Protein AF-A0A0G1LZS0-F1 (afdb_monomer_lite)

Foldseek 3Di:
DDPPPPQDDADADPVVVVVVLVVQLVVVVVVCVVVVHDDDSVVSSVVSVVVVVVDDNVSHHDPNPDDPPQNVVCVVLVHDDDPCSVVVVVLVVCLVPPANVVSLVVQVVVVFQQSNVVNLLVVLSCVVVPHCRPDDQPDPSSQASQKWKKWKDQDDADPPDDDDDPVRLVVLVVVVLVQLQPDDDPPDGHDQKKKWKWKQAQQAQAIIIMIIHGNVCVVVNVVSCCVSRVRMDIDTDSDDGHQGDRPDDKDKDKDDDPDQLLFDDDDPVNDPDDPVVVVRVVLNPADNHRKMKMKMKMWGAPPCQVLVLLVQLLVVLVQQDDSVVSSPDDHPVVVVVVVVVVVVVCVVVVPDDDDDDDDDPPVPPRRPRPVVSSVRSVVSSVDGDIDMMIMMMMD

Radius of gyration: 31.87 Å; chains: 1; bounding box: 94×48×103 Å

Structure (mmCIF, N/CA/C/O backbone):
data_AF-A0A0G1LZS0-F1
#
_entry.id   AF-A0A0G1LZS0-F1
#
loop_
_atom_site.group_PDB
_atom_site.id
_atom_site.type_symbol
_atom_site.label_atom_id
_atom_site.label_alt_id
_atom_site.label_comp_id
_atom_site.label_asym_id
_atom_site.label_entity_id
_atom_site.label_seq_id
_atom_site.pdbx_PDB_ins_code
_atom_site.Cartn_x
_atom_site.Cartn_y
_atom_site.Cartn_z
_atom_site.occupancy
_atom_site.B_iso_or_equiv
_atom_site.auth_seq_id
_atom_site.auth_comp_id
_atom_site.auth_asym_id
_atom_site.auth_atom_id
_atom_site.pdbx_PDB_model_num
ATOM 1 N N . MET A 1 1 ? 20.599 15.020 -61.994 1.00 35.88 1 MET A N 1
ATOM 2 C CA . MET A 1 1 ? 21.468 14.145 -61.184 1.00 35.88 1 MET A CA 1
ATOM 3 C C . MET A 1 1 ? 20.557 13.280 -60.344 1.00 35.88 1 MET A C 1
ATOM 5 O O . MET A 1 1 ? 19.903 13.795 -59.451 1.00 35.88 1 MET A O 1
ATOM 9 N N . GLU A 1 2 ? 20.419 12.018 -60.736 1.00 30.75 2 GLU A N 1
ATOM 10 C CA . GLU A 1 2 ? 19.596 11.026 -60.045 1.00 30.75 2 GLU A CA 1
ATOM 11 C C . GLU A 1 2 ? 20.202 10.719 -58.673 1.00 30.75 2 GLU A C 1
ATOM 13 O O . GLU A 1 2 ? 21.335 10.247 -58.567 1.00 30.75 2 GLU A O 1
ATOM 18 N N . THR A 1 3 ? 19.453 10.991 -57.610 1.00 32.00 3 THR A N 1
ATOM 19 C CA . THR A 1 3 ? 19.740 10.504 -56.263 1.00 32.00 3 THR A CA 1
ATOM 20 C C . THR A 1 3 ? 19.480 9.000 -56.230 1.00 32.00 3 THR A C 1
ATOM 22 O O . THR A 1 3 ? 18.351 8.548 -56.055 1.00 32.00 3 THR A O 1
ATOM 25 N N . ARG A 1 4 ? 20.539 8.199 -56.397 1.00 33.69 4 ARG A N 1
ATOM 26 C CA . ARG A 1 4 ? 20.536 6.784 -56.007 1.00 33.69 4 ARG A CA 1
ATOM 27 C C . ARG A 1 4 ? 20.365 6.700 -54.488 1.00 33.69 4 ARG A C 1
ATOM 29 O O . ARG A 1 4 ? 21.341 6.688 -53.748 1.00 33.69 4 ARG A O 1
ATOM 36 N N . GLN A 1 5 ? 19.122 6.627 -54.026 1.00 36.03 5 GLN A N 1
ATOM 37 C CA . GLN A 1 5 ? 18.799 5.983 -52.758 1.00 36.03 5 GLN A CA 1
ATOM 38 C C . GLN A 1 5 ? 19.019 4.481 -52.977 1.00 36.03 5 GLN A C 1
ATOM 40 O O . GLN A 1 5 ? 18.133 3.760 -53.425 1.00 36.03 5 GLN A O 1
ATOM 45 N N . THR A 1 6 ? 20.244 4.006 -52.756 1.00 36.09 6 THR A N 1
ATOM 46 C CA . THR A 1 6 ? 20.472 2.574 -52.551 1.00 36.09 6 THR A CA 1
ATOM 47 C C . THR A 1 6 ? 19.657 2.174 -51.331 1.00 36.09 6 THR A C 1
ATOM 49 O O . THR A 1 6 ? 19.906 2.693 -50.243 1.00 36.09 6 THR A O 1
ATOM 52 N N . ALA A 1 7 ? 18.658 1.311 -51.523 1.00 43.44 7 ALA A N 1
ATOM 53 C CA . ALA A 1 7 ? 17.920 0.687 -50.437 1.00 43.44 7 ALA A CA 1
ATOM 54 C C . ALA A 1 7 ? 18.940 -0.002 -49.525 1.00 43.44 7 ALA A C 1
ATOM 56 O O . ALA A 1 7 ? 19.579 -0.978 -49.911 1.00 43.44 7 ALA A O 1
ATOM 57 N N . ARG A 1 8 ? 19.183 0.604 -48.366 1.00 61.25 8 ARG A N 1
ATOM 58 C CA . ARG A 1 8 ? 20.146 0.120 -47.389 1.00 61.25 8 ARG A CA 1
ATOM 59 C C . ARG A 1 8 ? 19.579 -1.155 -46.776 1.00 61.25 8 ARG A C 1
ATOM 61 O O . ARG A 1 8 ? 18.427 -1.156 -46.344 1.00 61.25 8 ARG A O 1
ATOM 68 N N . GLU A 1 9 ? 20.358 -2.233 -46.772 1.00 71.31 9 GLU A N 1
ATOM 69 C CA . GLU A 1 9 ? 19.971 -3.434 -46.035 1.00 71.31 9 GLU A CA 1
ATOM 70 C C . GLU A 1 9 ? 19.916 -3.092 -44.546 1.00 71.31 9 GLU A C 1
ATOM 72 O O . GLU A 1 9 ? 20.839 -2.497 -43.986 1.00 71.31 9 GLU A O 1
ATOM 77 N N . LYS A 1 10 ? 18.772 -3.398 -43.944 1.00 85.12 10 LYS A N 1
ATOM 78 C CA . LYS A 1 10 ? 18.492 -3.170 -42.533 1.00 85.12 10 LYS A CA 1
ATOM 79 C C . LYS A 1 10 ? 19.256 -4.180 -41.673 1.00 85.12 10 LYS A C 1
ATOM 81 O O . LYS A 1 10 ? 19.317 -5.351 -42.048 1.00 85.12 10 LYS A O 1
ATOM 86 N N . PHE A 1 11 ? 19.779 -3.750 -40.527 1.00 83.00 11 PHE A N 1
ATOM 87 C CA . PHE A 1 11 ? 20.564 -4.600 -39.627 1.00 83.00 11 PHE A CA 1
ATOM 88 C C . PHE A 1 11 ? 19.708 -5.681 -38.981 1.00 83.00 11 PHE A C 1
ATOM 90 O O . PHE A 1 11 ? 18.635 -5.401 -38.443 1.00 83.00 11 PHE A O 1
ATOM 97 N N . LYS A 1 12 ? 20.190 -6.920 -39.037 1.00 82.69 12 LYS A N 1
ATOM 98 C CA . LYS A 1 12 ? 19.522 -8.097 -38.475 1.00 82.69 12 LYS A CA 1
ATOM 99 C C . LYS A 1 12 ? 20.141 -8.534 -37.153 1.00 82.69 12 LYS A C 1
ATOM 101 O O . LYS A 1 12 ? 19.488 -9.280 -36.425 1.00 82.69 12 LYS A O 1
ATOM 106 N N . THR A 1 13 ? 21.357 -8.077 -36.844 1.00 75.12 13 THR A N 1
ATOM 107 C CA . THR A 1 13 ? 22.036 -8.352 -35.572 1.00 75.12 13 THR A CA 1
ATOM 108 C C . THR A 1 13 ? 22.706 -7.098 -34.988 1.00 75.12 13 THR A C 1
ATOM 110 O O . THR A 1 13 ? 23.052 -6.183 -35.744 1.00 75.12 13 THR A O 1
ATOM 113 N N . PRO A 1 14 ? 22.946 -7.059 -33.661 1.00 67.06 14 PRO A N 1
ATOM 114 C CA . PRO A 1 14 ? 23.686 -5.970 -33.018 1.00 67.06 14 PRO A CA 1
ATOM 115 C C . PRO A 1 14 ? 25.111 -5.801 -33.565 1.00 67.06 14 PRO A C 1
ATOM 117 O O . PRO A 1 14 ? 25.639 -4.693 -33.623 1.00 67.06 14 PRO A O 1
ATOM 120 N N . GLU A 1 15 ? 25.759 -6.894 -33.975 1.00 69.25 15 GLU A N 1
ATOM 121 C CA . GLU A 1 15 ? 27.116 -6.872 -34.528 1.00 69.25 15 GLU A CA 1
ATOM 122 C C . GLU A 1 15 ? 27.174 -6.157 -35.883 1.00 69.25 15 GLU A C 1
ATOM 124 O O . GLU A 1 15 ? 28.085 -5.360 -36.103 1.00 69.25 15 GLU A O 1
ATOM 129 N N . GLU A 1 16 ? 26.187 -6.373 -36.760 1.00 74.75 16 GLU A N 1
ATOM 130 C CA . GLU A 1 16 ? 26.085 -5.676 -38.052 1.00 74.75 16 GLU A CA 1
ATOM 131 C C . GLU A 1 16 ? 25.918 -4.159 -37.867 1.00 74.75 16 GLU A C 1
ATOM 133 O O . GLU A 1 16 ? 26.536 -3.361 -38.579 1.00 74.75 16 GLU A O 1
ATOM 138 N N . GLU A 1 17 ? 25.120 -3.756 -36.875 1.00 72.94 17 GLU A N 1
ATOM 139 C CA . GLU A 1 17 ? 24.918 -2.355 -36.503 1.00 72.94 17 GLU A CA 1
ATOM 140 C C . GLU A 1 17 ? 26.205 -1.719 -35.945 1.00 72.94 17 GLU A C 1
ATOM 142 O O . GLU A 1 17 ? 26.60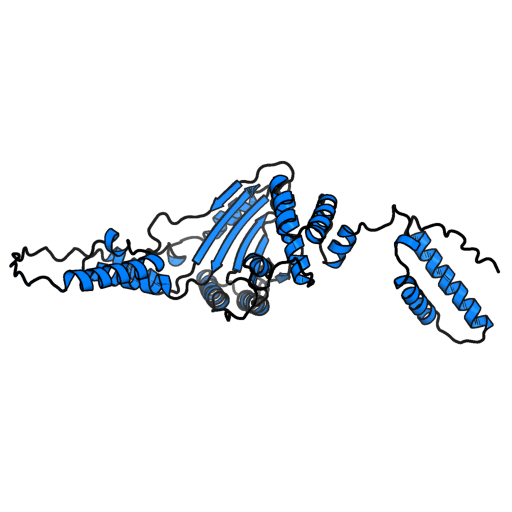4 -0.625 -36.362 1.00 72.94 17 GLU A O 1
ATOM 147 N N . LEU A 1 18 ? 26.904 -2.415 -35.042 1.00 66.50 18 LEU A N 1
ATOM 148 C CA . LEU A 1 18 ? 28.165 -1.945 -34.459 1.00 66.50 18 LEU A CA 1
ATOM 149 C C . LEU A 1 18 ? 29.284 -1.830 -35.498 1.00 66.50 18 LEU A C 1
ATOM 151 O O . LEU A 1 18 ? 30.051 -0.861 -35.475 1.00 66.50 18 LEU A O 1
ATOM 155 N N . ASP A 1 19 ? 29.393 -2.793 -36.409 1.00 74.75 19 ASP A N 1
ATOM 156 C CA . ASP A 1 19 ? 30.407 -2.779 -37.461 1.00 74.75 19 ASP A CA 1
ATOM 157 C C . ASP A 1 19 ? 30.146 -1.670 -38.482 1.00 74.75 19 ASP A C 1
ATOM 159 O O . ASP A 1 19 ? 31.093 -1.011 -38.924 1.00 74.75 19 ASP A O 1
ATOM 163 N N . PHE A 1 20 ? 28.877 -1.363 -38.769 1.00 82.38 20 PHE A N 1
ATOM 164 C CA . PHE A 1 20 ? 28.523 -0.176 -39.539 1.00 82.38 20 PHE A CA 1
ATOM 165 C C . PHE A 1 20 ? 28.978 1.118 -38.851 1.00 82.38 20 PHE A C 1
ATOM 167 O O . PHE A 1 20 ? 29.653 1.935 -39.478 1.00 82.38 20 PHE A O 1
ATOM 174 N N . LEU A 1 21 ? 28.657 1.308 -37.567 1.00 69.19 21 LEU A N 1
ATOM 175 C CA . LEU A 1 21 ? 29.034 2.525 -36.837 1.00 69.19 21 LEU A CA 1
ATOM 176 C C . LEU A 1 21 ? 30.559 2.698 -36.772 1.00 69.19 21 LEU A C 1
ATOM 178 O O . LEU A 1 21 ? 31.079 3.804 -36.936 1.00 69.19 21 LEU A O 1
ATOM 182 N N . ARG A 1 22 ? 31.303 1.598 -36.605 1.00 74.06 22 ARG A N 1
ATOM 183 C CA . ARG A 1 22 ? 32.775 1.595 -36.655 1.00 74.06 22 ARG A CA 1
ATOM 184 C C . ARG A 1 22 ? 33.308 1.964 -38.039 1.00 74.06 22 ARG A C 1
ATOM 186 O O . ARG A 1 22 ? 34.275 2.724 -38.128 1.00 74.06 22 ARG A O 1
ATOM 193 N N . ALA A 1 23 ? 32.701 1.438 -39.102 1.00 81.38 23 ALA A N 1
ATOM 194 C CA . ALA A 1 23 ? 33.079 1.747 -40.477 1.00 81.38 23 ALA A CA 1
ATOM 195 C C . ALA A 1 23 ? 32.811 3.219 -40.826 1.00 81.38 23 ALA A C 1
ATOM 197 O O . ALA A 1 23 ? 33.631 3.845 -41.498 1.00 81.38 23 ALA A O 1
ATOM 198 N N . GLU A 1 24 ? 31.714 3.782 -40.321 1.00 77.44 24 GLU A N 1
ATOM 199 C CA . GLU A 1 24 ? 31.322 5.175 -40.530 1.00 77.44 24 GLU A CA 1
ATOM 200 C C . GLU A 1 24 ? 32.280 6.148 -39.826 1.00 77.44 24 GLU A C 1
ATOM 202 O O . GLU A 1 24 ? 32.805 7.077 -40.445 1.00 77.44 24 GLU A O 1
ATOM 207 N N . VAL A 1 25 ? 32.644 5.853 -38.573 1.00 75.19 25 VAL A N 1
ATOM 208 C CA . VAL A 1 25 ? 33.697 6.588 -37.855 1.00 75.19 25 VAL A CA 1
ATOM 209 C C . VAL A 1 25 ? 35.035 6.501 -38.597 1.00 75.19 25 VAL A C 1
ATOM 211 O O . VAL A 1 25 ? 35.703 7.517 -38.778 1.00 75.19 25 VAL A O 1
ATOM 214 N N . GLY A 1 26 ? 35.413 5.318 -39.095 1.00 78.12 26 GLY A N 1
ATOM 215 C CA . GLY A 1 26 ? 36.643 5.132 -39.874 1.00 78.12 26 GLY A CA 1
ATOM 216 C C . GLY A 1 26 ? 36.626 5.803 -41.256 1.00 78.12 26 GLY A C 1
ATOM 217 O O . GLY A 1 26 ? 37.675 6.175 -41.786 1.00 78.12 26 GLY A O 1
ATOM 218 N N . ARG A 1 27 ? 35.452 5.978 -41.873 1.00 85.69 27 ARG A N 1
ATOM 219 C CA . ARG A 1 27 ? 35.285 6.771 -43.100 1.00 85.69 27 ARG A CA 1
ATOM 220 C C . ARG A 1 27 ? 35.512 8.249 -42.808 1.00 85.69 27 ARG A C 1
ATOM 222 O O . ARG A 1 27 ? 36.372 8.858 -43.437 1.00 85.69 27 ARG A O 1
ATOM 229 N N . ARG A 1 28 ? 34.822 8.785 -41.803 1.00 81.06 28 ARG A N 1
ATOM 230 C CA . ARG A 1 28 ? 34.916 10.195 -41.419 1.00 81.06 28 ARG A CA 1
ATOM 231 C C . ARG A 1 28 ? 36.308 10.575 -40.914 1.00 81.06 28 ARG A C 1
ATOM 233 O O . ARG A 1 28 ? 36.791 11.665 -41.198 1.00 81.06 28 ARG A O 1
ATOM 240 N N . GLU A 1 29 ? 36.998 9.657 -40.240 1.00 80.94 29 GLU A N 1
ATOM 241 C CA . GLU A 1 29 ? 38.400 9.835 -39.852 1.00 80.94 29 GLU A CA 1
ATOM 242 C C . GLU A 1 29 ? 39.326 10.000 -41.070 1.00 80.94 29 GLU A C 1
ATOM 244 O O . GLU A 1 29 ? 40.227 10.838 -41.047 1.00 80.94 29 GLU A O 1
ATOM 249 N N . ARG A 1 30 ? 39.106 9.237 -42.150 1.00 82.81 30 ARG A N 1
ATOM 250 C CA . ARG A 1 30 ? 39.876 9.377 -43.398 1.00 82.81 30 ARG A CA 1
ATOM 251 C C . ARG A 1 30 ? 39.559 10.688 -44.114 1.00 82.81 30 ARG A C 1
ATOM 253 O O . ARG A 1 30 ? 40.486 11.391 -44.496 1.00 82.81 30 ARG A O 1
ATOM 260 N N . GLU A 1 31 ? 38.284 11.056 -44.204 1.00 85.38 31 GLU A N 1
ATOM 261 C CA . GLU A 1 31 ? 37.846 12.315 -44.824 1.00 85.38 31 GLU A CA 1
ATOM 262 C C . GLU A 1 31 ? 38.397 13.551 -44.094 1.00 85.38 31 GLU A C 1
ATOM 264 O O . GLU A 1 31 ? 38.823 14.514 -44.729 1.00 85.38 31 GLU A O 1
ATOM 269 N N . LEU A 1 32 ? 38.432 13.542 -42.759 1.00 82.81 32 LEU A N 1
ATOM 270 C CA . LEU A 1 32 ? 38.990 14.652 -41.978 1.00 82.81 32 LEU A CA 1
ATOM 271 C C . LEU A 1 32 ? 40.517 14.744 -42.115 1.00 82.81 32 LEU A C 1
ATOM 273 O O . LEU A 1 32 ? 41.046 15.850 -42.225 1.00 82.81 32 LEU A O 1
ATOM 277 N N . LYS A 1 33 ? 41.216 13.600 -42.201 1.00 81.69 33 LYS A N 1
ATOM 278 C CA . LYS A 1 33 ? 42.663 13.553 -42.482 1.00 81.69 33 LYS A CA 1
ATOM 279 C C . LYS A 1 33 ? 43.002 14.077 -43.876 1.00 81.69 33 LYS A C 1
ATOM 281 O O . LYS A 1 33 ? 43.955 14.833 -44.014 1.00 81.69 33 LYS A O 1
ATOM 286 N N . GLU A 1 34 ? 42.220 13.721 -44.893 1.00 83.50 34 GLU A N 1
ATOM 287 C CA . GLU A 1 34 ? 42.404 14.217 -46.267 1.00 83.50 34 GLU A CA 1
ATOM 288 C C . GLU A 1 34 ? 42.167 15.732 -46.381 1.00 83.50 34 GLU A C 1
ATOM 290 O O . GLU A 1 34 ? 42.803 16.399 -47.195 1.00 83.50 34 GLU A O 1
ATOM 295 N N . ASN A 1 35 ? 41.312 16.292 -45.521 1.00 82.12 35 ASN A N 1
ATOM 296 C CA . ASN A 1 35 ? 41.005 17.723 -45.467 1.00 82.12 35 ASN A CA 1
ATOM 297 C C . ASN A 1 35 ? 41.860 18.518 -44.453 1.00 82.12 35 ASN A C 1
ATOM 299 O O . ASN A 1 35 ? 41.561 19.685 -44.200 1.00 82.12 35 ASN A O 1
ATOM 303 N N . ASN A 1 36 ? 42.918 17.922 -43.878 1.00 79.81 36 ASN A N 1
ATOM 304 C CA . ASN A 1 36 ? 43.795 18.530 -42.859 1.00 79.81 36 ASN A CA 1
ATOM 305 C C . ASN A 1 36 ? 43.060 19.073 -41.612 1.00 79.81 36 ASN A C 1
ATOM 307 O O . ASN A 1 36 ? 43.496 20.050 -41.001 1.00 79.81 36 ASN A O 1
ATOM 311 N N . VAL A 1 37 ? 41.946 18.453 -41.217 1.00 79.06 37 VAL A N 1
ATOM 312 C CA . VAL A 1 37 ? 41.214 18.815 -39.997 1.00 79.06 37 VAL A CA 1
ATOM 313 C C . VAL A 1 37 ? 41.649 17.889 -38.861 1.00 79.06 37 VAL A C 1
ATOM 315 O O . VAL A 1 37 ? 41.390 16.686 -38.901 1.00 79.06 37 VAL A O 1
ATOM 318 N N . GLU A 1 38 ? 42.295 18.439 -37.829 1.00 75.62 38 GLU A N 1
ATOM 319 C CA . GLU A 1 38 ? 42.619 17.681 -36.615 1.00 75.62 38 GLU A CA 1
ATOM 320 C C . GLU A 1 38 ? 41.359 17.449 -35.773 1.00 75.62 38 GLU A C 1
ATOM 322 O O . GLU A 1 38 ? 40.733 18.383 -35.273 1.00 75.62 38 GLU A O 1
ATOM 327 N N . SER A 1 39 ? 40.991 16.181 -35.597 1.00 75.62 39 SER A N 1
ATOM 328 C CA . SER A 1 39 ? 39.939 15.756 -34.677 1.00 75.62 39 SER A CA 1
ATOM 329 C C . SER A 1 39 ? 40.328 14.428 -34.037 1.00 75.62 39 SER A C 1
ATOM 331 O O . SER A 1 39 ? 40.929 13.564 -34.683 1.00 75.62 39 SER A O 1
ATOM 333 N N . SER A 1 40 ? 40.011 14.268 -32.754 1.00 82.69 40 SER A N 1
ATOM 334 C CA . SER A 1 40 ? 40.238 13.001 -32.054 1.00 82.69 40 SER A CA 1
ATOM 335 C C . SER A 1 40 ? 39.213 11.953 -32.485 1.00 82.69 40 SER A C 1
ATOM 337 O O . SER A 1 40 ? 38.055 12.262 -32.778 1.00 82.69 40 SER A O 1
ATOM 339 N N . ARG A 1 41 ? 39.619 10.682 -32.480 1.00 76.94 41 ARG A N 1
ATOM 340 C CA . ARG A 1 41 ? 38.718 9.572 -32.807 1.00 76.94 41 ARG A CA 1
ATOM 341 C C . ARG A 1 41 ? 37.519 9.516 -31.854 1.00 76.94 41 ARG A C 1
ATOM 343 O O . ARG A 1 41 ? 36.423 9.186 -32.304 1.00 76.94 41 ARG A O 1
ATOM 350 N N . GLU A 1 42 ? 37.688 9.884 -30.578 1.00 69.69 42 GLU A N 1
ATOM 351 C CA . GLU A 1 42 ? 36.566 9.977 -29.637 1.00 69.69 42 GLU A CA 1
ATOM 352 C C . GLU A 1 42 ? 35.545 11.053 -30.035 1.00 69.69 42 GLU A C 1
ATOM 354 O O . GLU A 1 42 ? 34.345 10.795 -29.971 1.00 69.69 42 GLU A O 1
ATOM 359 N N . GLN A 1 43 ? 35.987 12.234 -30.479 1.00 73.56 43 GLN A N 1
ATOM 360 C CA . GLN A 1 43 ? 35.080 13.302 -30.923 1.00 73.56 43 GLN A CA 1
ATOM 361 C C . GLN A 1 43 ? 34.298 12.897 -32.176 1.00 73.56 43 GLN A C 1
ATOM 363 O O . GLN A 1 43 ? 33.084 13.089 -32.232 1.00 73.56 43 GLN A O 1
ATOM 368 N N . ILE A 1 44 ? 34.967 12.267 -33.147 1.00 78.75 44 ILE A N 1
ATOM 369 C CA . ILE A 1 44 ? 34.323 11.752 -34.365 1.00 78.75 44 ILE A CA 1
ATOM 370 C C . ILE A 1 44 ? 33.272 10.694 -34.004 1.00 78.75 44 ILE A C 1
ATOM 372 O O . ILE A 1 44 ? 32.158 10.729 -34.527 1.00 78.75 44 ILE A O 1
ATOM 376 N N . ALA A 1 45 ? 33.594 9.788 -33.076 1.00 68.19 45 ALA A N 1
ATOM 377 C CA . ALA A 1 45 ? 32.651 8.788 -32.588 1.00 68.19 45 ALA A CA 1
ATOM 378 C C . ALA A 1 45 ? 31.445 9.423 -31.874 1.00 68.19 45 ALA A C 1
ATOM 380 O O . ALA A 1 45 ? 30.313 9.020 -32.123 1.00 68.19 45 ALA A O 1
ATOM 381 N N . GLN A 1 46 ? 31.654 10.442 -31.035 1.00 71.50 46 GLN A N 1
ATOM 382 C CA . GLN A 1 46 ? 30.563 11.161 -30.365 1.00 71.50 46 GLN A CA 1
ATOM 383 C C . GLN A 1 46 ? 29.639 11.882 -31.355 1.00 71.50 46 GLN A C 1
ATOM 385 O O . GLN A 1 46 ? 28.418 11.833 -31.201 1.00 71.50 46 GLN A O 1
ATOM 390 N N . GLU A 1 47 ? 30.198 12.533 -32.378 1.00 77.50 47 GLU A N 1
ATOM 391 C CA . GLU A 1 47 ? 29.411 13.164 -33.443 1.00 77.50 47 GLU A CA 1
ATOM 392 C C . GLU A 1 47 ? 28.596 12.142 -34.235 1.00 77.50 47 GLU A C 1
ATOM 394 O O . GLU A 1 47 ? 27.440 12.409 -34.570 1.00 77.50 47 GLU A O 1
ATOM 399 N N . GLU A 1 48 ? 29.184 10.980 -34.525 1.00 73.69 48 GLU A N 1
ATOM 400 C CA . GLU A 1 48 ? 28.507 9.929 -35.278 1.00 73.69 48 GLU A CA 1
ATOM 401 C C . GLU A 1 48 ? 27.391 9.277 -34.465 1.00 73.69 48 GLU A C 1
ATOM 403 O O . GLU A 1 48 ? 26.284 9.123 -34.968 1.00 73.69 48 GLU A O 1
ATOM 408 N N . VAL A 1 49 ? 27.617 9.014 -33.176 1.00 70.69 49 VAL A N 1
ATOM 409 C CA . VAL A 1 49 ? 26.565 8.550 -32.260 1.00 70.69 49 VAL A CA 1
ATOM 410 C C . VAL A 1 49 ? 25.437 9.581 -32.153 1.00 70.69 49 VAL A C 1
ATOM 412 O O . VAL A 1 49 ? 24.261 9.215 -32.149 1.00 70.69 49 VAL A O 1
ATOM 415 N N . LYS A 1 50 ? 25.763 10.881 -32.109 1.00 78.00 50 LYS A N 1
ATOM 416 C CA . LYS A 1 50 ? 24.757 11.951 -32.068 1.00 78.00 50 LYS A CA 1
ATOM 417 C C . LYS A 1 50 ? 23.916 11.997 -33.346 1.00 78.00 50 LYS A C 1
ATOM 419 O O . LYS A 1 50 ? 22.702 12.129 -33.243 1.00 78.00 50 LYS A O 1
ATOM 424 N N . ARG A 1 51 ? 24.537 11.853 -34.522 1.00 79.25 51 ARG A N 1
ATOM 425 C CA . ARG A 1 51 ? 23.823 11.723 -35.804 1.00 79.25 51 ARG A CA 1
ATOM 426 C C . ARG A 1 51 ? 22.957 10.471 -35.850 1.00 79.25 51 ARG A C 1
ATOM 428 O O . ARG A 1 51 ? 21.803 10.532 -36.261 1.00 79.25 51 ARG A O 1
ATOM 435 N N . TYR A 1 52 ? 23.507 9.343 -35.416 1.00 76.50 52 TYR A N 1
ATOM 436 C CA . TYR A 1 52 ? 22.818 8.061 -35.453 1.00 76.50 52 TYR A CA 1
ATOM 437 C C . TYR A 1 52 ? 21.553 8.067 -34.591 1.00 76.50 52 TYR A C 1
ATOM 439 O O . TYR A 1 52 ? 20.514 7.587 -35.027 1.00 76.50 52 TYR A O 1
ATOM 447 N N . ARG A 1 53 ? 21.599 8.728 -33.427 1.00 71.31 53 ARG A N 1
ATOM 448 C CA . ARG A 1 53 ? 20.440 8.937 -32.545 1.00 71.31 53 ARG A CA 1
ATOM 449 C C . ARG A 1 53 ? 19.251 9.632 -33.224 1.00 71.31 53 ARG A C 1
ATOM 451 O O . ARG A 1 53 ? 18.117 9.418 -32.811 1.00 71.31 53 ARG A O 1
ATOM 458 N N . GLU A 1 54 ? 19.493 10.491 -34.211 1.00 80.50 54 GLU A N 1
ATOM 459 C CA . GLU A 1 54 ? 18.436 11.207 -34.943 1.00 80.50 54 GLU A CA 1
ATOM 460 C C . GLU A 1 54 ? 17.823 10.357 -36.068 1.00 80.50 54 GLU A C 1
ATOM 462 O O . GLU A 1 54 ? 16.828 10.754 -36.675 1.00 80.50 54 GLU A O 1
ATOM 467 N N . THR A 1 55 ? 18.397 9.183 -36.351 1.00 80.50 55 THR A N 1
ATOM 468 C CA . THR A 1 55 ? 17.897 8.273 -37.381 1.00 80.50 55 THR A CA 1
ATOM 469 C C . THR A 1 55 ? 16.797 7.378 -36.793 1.00 80.50 55 THR A C 1
ATOM 471 O O . THR A 1 55 ? 17.046 6.714 -35.788 1.00 80.50 55 THR A O 1
ATOM 474 N N . PRO A 1 56 ? 15.591 7.320 -37.393 1.00 80.94 56 PRO A N 1
ATOM 475 C CA . PRO A 1 56 ? 14.527 6.432 -36.924 1.00 80.94 56 PRO A CA 1
ATOM 476 C C . PRO A 1 56 ? 14.964 4.966 -36.950 1.00 80.94 56 PRO A C 1
ATOM 478 O O . PRO A 1 56 ? 15.559 4.522 -37.937 1.00 80.94 56 PRO A O 1
ATOM 481 N N . ALA A 1 57 ? 14.635 4.205 -35.905 1.00 78.44 57 ALA A N 1
ATOM 482 C CA . ALA A 1 57 ? 14.997 2.791 -35.798 1.00 78.44 57 ALA A CA 1
ATOM 483 C C . ALA A 1 57 ? 14.478 1.982 -37.000 1.00 78.44 57 ALA A C 1
ATOM 485 O O . ALA A 1 57 ? 15.189 1.139 -37.539 1.00 78.44 57 ALA A O 1
ATOM 486 N N . GLU A 1 58 ? 13.296 2.325 -37.517 1.00 80.00 58 GLU A N 1
ATOM 487 C CA . GLU A 1 58 ? 12.657 1.669 -38.659 1.00 80.00 58 GLU A CA 1
ATOM 488 C C . GLU A 1 58 ? 13.396 1.881 -39.980 1.00 80.00 58 GLU A C 1
ATOM 490 O O . GLU A 1 58 ? 13.182 1.128 -40.934 1.00 80.00 58 GLU A O 1
ATOM 495 N N . ALA A 1 59 ? 14.241 2.909 -40.064 1.00 80.81 59 ALA A N 1
ATOM 496 C CA . ALA A 1 59 ? 15.057 3.176 -41.240 1.00 80.81 59 ALA A CA 1
ATOM 497 C C . ALA A 1 59 ? 16.337 2.327 -41.267 1.00 80.81 59 ALA A C 1
ATOM 499 O O . ALA A 1 59 ? 16.969 2.227 -42.320 1.00 80.81 59 ALA A O 1
ATOM 500 N N . VAL A 1 60 ? 16.722 1.726 -40.135 1.00 82.75 60 VAL A N 1
ATOM 501 C CA . VAL A 1 60 ? 18.047 1.120 -39.960 1.00 82.75 60 VAL A CA 1
ATOM 502 C C . VAL A 1 60 ? 17.982 -0.335 -39.508 1.00 82.75 60 VAL A C 1
ATOM 504 O O . VAL A 1 60 ? 18.754 -1.155 -39.999 1.00 82.75 60 VAL A O 1
ATOM 507 N N . LEU A 1 61 ? 17.050 -0.677 -38.625 1.00 82.25 61 LEU A N 1
ATOM 508 C CA . LEU A 1 61 ? 16.893 -2.017 -38.079 1.00 82.25 61 LEU A CA 1
ATOM 509 C C . LEU A 1 61 ? 15.913 -2.846 -38.916 1.00 82.25 61 LEU A C 1
ATOM 511 O O . LEU A 1 61 ? 14.993 -2.332 -39.564 1.00 82.25 61 LEU A O 1
ATOM 515 N N . HIS A 1 62 ? 16.155 -4.154 -38.963 1.00 84.56 62 HIS A N 1
ATOM 516 C CA . HIS A 1 62 ? 15.246 -5.118 -39.572 1.00 84.56 62 HIS A CA 1
ATOM 517 C C . HIS A 1 62 ? 14.058 -5.351 -38.634 1.00 84.56 62 HIS A C 1
ATOM 519 O O . HIS A 1 62 ? 14.224 -5.305 -37.420 1.00 84.56 62 HIS A O 1
ATOM 525 N N . GLU A 1 63 ? 12.869 -5.656 -39.168 1.00 76.38 63 GLU A N 1
ATOM 526 C CA . GLU A 1 63 ? 11.639 -5.804 -38.364 1.00 76.38 63 GLU A CA 1
ATOM 527 C C . GLU A 1 63 ? 11.782 -6.829 -37.225 1.00 76.38 63 GLU A C 1
ATOM 529 O O . GLU A 1 63 ? 11.232 -6.642 -36.147 1.00 76.38 63 GLU A O 1
ATOM 534 N N . SER A 1 64 ? 12.580 -7.882 -37.430 1.00 75.12 64 SER A N 1
ATOM 535 C CA . SER A 1 64 ? 12.878 -8.910 -36.418 1.00 75.12 64 SER A CA 1
ATOM 536 C C . SER A 1 64 ? 13.806 -8.451 -35.287 1.00 75.12 64 SER A C 1
ATOM 538 O O . SER A 1 64 ? 14.000 -9.196 -34.332 1.00 75.12 64 SER A O 1
ATOM 540 N N . HIS A 1 65 ? 14.435 -7.286 -35.429 1.00 72.25 65 HIS A N 1
ATOM 541 C CA . HIS A 1 65 ? 15.347 -6.687 -34.455 1.00 72.25 65 HIS A CA 1
ATOM 542 C C . HIS A 1 65 ? 14.807 -5.358 -33.904 1.00 72.25 65 HIS A C 1
ATOM 544 O O . HIS A 1 65 ? 15.484 -4.674 -33.143 1.00 72.25 65 HIS A O 1
ATOM 550 N N . HIS A 1 66 ? 13.581 -4.980 -34.284 1.00 75.31 66 HIS A N 1
ATOM 551 C CA . HIS A 1 66 ? 12.885 -3.871 -33.651 1.00 75.31 66 HIS A CA 1
ATOM 552 C C . HIS A 1 66 ? 12.486 -4.268 -32.235 1.00 75.31 66 HIS A C 1
ATOM 554 O O . HIS A 1 66 ? 11.889 -5.324 -32.024 1.00 75.31 66 HIS A O 1
ATOM 560 N N . LEU A 1 67 ? 12.752 -3.375 -31.288 1.00 66.94 67 LEU A N 1
ATOM 561 C CA . LEU A 1 67 ? 12.132 -3.445 -29.977 1.00 66.94 67 LEU A CA 1
ATOM 562 C C . LEU A 1 67 ? 10.645 -3.070 -30.138 1.00 66.94 67 LEU A C 1
ATOM 564 O O . LEU A 1 67 ? 10.364 -1.984 -30.658 1.00 66.94 67 LEU A O 1
ATOM 568 N N . PRO A 1 68 ? 9.688 -3.936 -29.757 1.00 71.31 68 PRO A N 1
ATOM 569 C CA . PRO A 1 68 ? 8.267 -3.598 -29.789 1.00 71.31 68 PRO A CA 1
ATOM 570 C C . PRO A 1 68 ? 7.984 -2.305 -29.011 1.00 71.31 68 PRO A C 1
ATOM 572 O O . PRO A 1 68 ? 8.577 -2.081 -27.959 1.00 71.31 68 PRO A O 1
ATOM 575 N N . GLU A 1 69 ? 7.058 -1.463 -29.488 1.00 67.31 69 GLU A N 1
ATOM 576 C CA . GLU A 1 69 ? 6.810 -0.127 -28.907 1.00 67.31 69 GLU A CA 1
ATOM 577 C C . GLU A 1 69 ? 6.491 -0.188 -27.402 1.00 67.31 69 GLU A C 1
ATOM 579 O O . GLU A 1 69 ? 7.043 0.601 -26.642 1.00 67.31 69 GLU A O 1
ATOM 584 N N . ALA A 1 70 ? 5.690 -1.155 -26.930 1.00 60.62 70 ALA A N 1
ATOM 585 C CA . ALA A 1 70 ? 5.428 -1.277 -25.489 1.00 60.62 70 ALA A CA 1
ATOM 586 C C . ALA A 1 70 ? 6.597 -1.844 -24.687 1.00 60.62 70 ALA A C 1
ATOM 588 O O . ALA A 1 70 ? 6.731 -1.483 -23.525 1.00 60.62 70 ALA A O 1
ATOM 589 N N . GLU A 1 71 ? 7.435 -2.703 -25.269 1.00 64.69 71 GLU A N 1
ATOM 590 C CA . GLU A 1 71 ? 8.645 -3.172 -24.584 1.00 64.69 71 GLU A CA 1
ATOM 591 C C . GLU A 1 71 ? 9.623 -1.999 -24.433 1.00 64.69 71 GLU A C 1
ATOM 593 O O . GLU A 1 71 ? 10.173 -1.772 -23.360 1.00 64.69 71 GLU A O 1
ATOM 598 N N . ALA A 1 72 ? 9.746 -1.162 -25.469 1.00 67.06 72 ALA A N 1
ATOM 599 C CA . ALA A 1 72 ? 10.505 0.082 -25.415 1.00 67.06 72 ALA A CA 1
ATOM 600 C C . ALA A 1 72 ? 9.932 1.073 -24.387 1.00 67.06 72 ALA A C 1
ATOM 602 O O . ALA A 1 72 ? 10.692 1.659 -23.614 1.00 67.06 72 ALA A O 1
ATOM 603 N N . GLU A 1 73 ? 8.608 1.252 -24.344 1.00 65.56 73 GLU A N 1
ATOM 604 C CA . GLU A 1 73 ? 7.940 2.111 -23.359 1.00 65.56 73 GLU A CA 1
ATOM 605 C C . GLU A 1 73 ? 8.075 1.562 -21.935 1.00 65.56 73 GLU A C 1
ATOM 607 O O . GLU A 1 73 ? 8.430 2.312 -21.029 1.00 65.56 73 GLU A O 1
ATOM 612 N N . GLY A 1 74 ? 7.868 0.262 -21.727 1.00 63.81 74 GLY A N 1
ATOM 613 C CA . GLY A 1 74 ? 8.045 -0.413 -20.443 1.00 63.81 74 GLY A CA 1
ATOM 614 C C . GLY A 1 74 ? 9.475 -0.271 -19.928 1.00 63.81 74 GLY A C 1
ATOM 615 O O . GLY A 1 74 ? 9.683 0.223 -18.818 1.00 63.81 74 GLY A O 1
ATOM 616 N N . LEU A 1 75 ? 10.470 -0.573 -20.764 1.00 62.78 75 LEU A N 1
ATOM 617 C CA . LEU A 1 75 ? 11.885 -0.394 -20.431 1.00 62.78 75 LEU A CA 1
ATOM 618 C C . LEU A 1 75 ? 12.234 1.078 -20.160 1.00 62.78 75 LEU A C 1
ATOM 620 O O . LEU A 1 75 ? 12.977 1.365 -19.220 1.00 62.78 75 LEU A O 1
ATOM 624 N N . ALA A 1 76 ? 11.660 2.028 -20.906 1.00 64.00 76 ALA A N 1
ATOM 625 C CA . ALA A 1 76 ? 11.831 3.459 -20.644 1.00 64.00 76 ALA A CA 1
ATOM 626 C C . ALA A 1 76 ? 11.212 3.896 -19.301 1.00 64.00 76 ALA A C 1
ATOM 628 O O . ALA A 1 76 ? 11.751 4.778 -18.627 1.00 64.00 76 ALA A O 1
ATOM 629 N N . LEU A 1 77 ? 10.115 3.261 -18.878 1.00 70.25 77 LEU A N 1
ATOM 630 C CA . LEU A 1 77 ? 9.508 3.450 -17.555 1.00 70.25 77 LEU A CA 1
ATOM 631 C C . LEU A 1 77 ? 10.283 2.713 -16.443 1.00 70.25 77 LEU A C 1
ATOM 633 O O . LEU A 1 77 ? 10.166 3.061 -15.261 1.00 70.25 77 LEU A O 1
ATOM 637 N N . GLY A 1 78 ? 11.155 1.772 -16.808 1.00 71.44 78 GLY A N 1
ATOM 638 C CA . GLY A 1 78 ? 11.909 0.913 -15.896 1.00 71.44 78 GLY A CA 1
ATOM 639 C C . GLY A 1 78 ? 11.103 -0.285 -15.392 1.00 71.44 78 GLY A C 1
ATOM 640 O O . GLY A 1 78 ? 11.337 -0.726 -14.268 1.00 71.44 78 GLY A O 1
ATOM 641 N N . LEU A 1 79 ? 10.139 -0.749 -16.189 1.00 74.12 79 LEU A N 1
ATOM 642 C CA . LEU A 1 79 ? 9.385 -1.979 -15.975 1.00 74.12 79 LEU A CA 1
ATOM 643 C C . LEU A 1 79 ? 10.139 -3.178 -16.565 1.00 74.12 79 LEU A C 1
ATOM 645 O O . LEU A 1 79 ? 10.799 -3.053 -17.598 1.00 74.12 79 LEU A O 1
ATOM 649 N N . SER A 1 80 ? 10.052 -4.324 -15.892 1.00 73.31 80 SER A N 1
ATOM 650 C CA . SER A 1 80 ? 10.566 -5.598 -16.409 1.00 73.31 80 SER A CA 1
ATOM 651 C C . SER A 1 80 ? 9.623 -6.168 -17.480 1.00 73.31 80 SER A C 1
ATOM 653 O O . SER A 1 80 ? 8.421 -5.928 -17.371 1.00 73.31 80 SER A O 1
ATOM 655 N N . PRO A 1 81 ? 10.129 -6.919 -18.479 1.00 70.19 81 PRO A N 1
ATOM 656 C CA . PRO A 1 81 ? 9.277 -7.614 -19.445 1.00 70.19 81 PRO A CA 1
ATOM 657 C C . PRO A 1 81 ? 8.391 -8.669 -18.772 1.00 70.19 81 PRO A C 1
ATOM 659 O O . PRO A 1 81 ? 8.884 -9.420 -17.927 1.00 70.19 81 PRO A O 1
ATOM 662 N N . GLU A 1 82 ? 7.129 -8.763 -19.187 1.00 71.25 82 GLU A N 1
ATOM 663 C CA . GLU A 1 82 ? 6.134 -9.710 -18.664 1.00 71.25 82 GLU A CA 1
ATOM 664 C C . GLU A 1 82 ? 5.557 -10.600 -19.789 1.00 71.25 82 GLU A C 1
ATOM 666 O O . GLU A 1 82 ? 5.498 -10.192 -20.957 1.00 71.25 82 GLU A O 1
ATOM 671 N N . PRO A 1 83 ? 5.050 -11.815 -19.485 1.00 67.44 83 PRO A N 1
ATOM 672 C CA . PRO A 1 83 ? 4.463 -12.713 -20.491 1.00 67.44 83 PRO A CA 1
ATOM 673 C C . PRO A 1 83 ? 3.334 -12.076 -21.322 1.00 67.44 83 PRO A C 1
ATOM 675 O O . PRO A 1 83 ? 3.119 -12.441 -22.483 1.00 67.44 83 PRO A O 1
ATOM 678 N N . HIS A 1 84 ? 2.624 -11.106 -20.740 1.00 71.00 84 HIS A N 1
ATOM 679 C CA . HIS A 1 84 ? 1.456 -10.453 -21.325 1.00 71.00 84 HIS A CA 1
ATOM 680 C C . HIS A 1 84 ? 1.745 -9.088 -21.979 1.00 71.00 84 HIS A C 1
ATOM 682 O O . HIS A 1 84 ? 0.804 -8.383 -22.357 1.00 71.00 84 HIS A O 1
ATOM 688 N N . ASP A 1 85 ? 3.011 -8.725 -22.218 1.00 69.69 85 ASP A N 1
ATOM 689 C CA . ASP A 1 85 ? 3.397 -7.432 -22.820 1.00 69.69 85 ASP A CA 1
ATOM 690 C C . ASP A 1 85 ? 2.700 -7.140 -24.163 1.00 69.69 85 ASP A C 1
ATOM 692 O O . ASP A 1 85 ? 2.403 -5.992 -24.512 1.00 69.69 85 ASP A O 1
ATOM 696 N N . ARG A 1 86 ? 2.344 -8.186 -24.922 1.00 71.56 86 ARG A N 1
ATOM 697 C CA . ARG A 1 86 ? 1.555 -8.033 -26.156 1.00 71.56 86 ARG A CA 1
ATOM 698 C C . ARG A 1 86 ? 0.132 -7.547 -25.912 1.00 71.56 86 ARG A C 1
ATOM 700 O O . ARG A 1 86 ? -0.363 -6.726 -26.676 1.00 71.56 86 ARG A O 1
ATOM 707 N N . GLN A 1 87 ? -0.525 -8.031 -24.864 1.00 75.94 87 GLN A N 1
ATOM 708 C CA . GLN A 1 87 ? -1.857 -7.552 -24.497 1.00 75.94 87 GLN A CA 1
ATOM 709 C C . GLN A 1 87 ? -1.771 -6.126 -23.944 1.00 75.94 87 GLN A C 1
ATOM 711 O O . GLN A 1 87 ? -2.629 -5.299 -24.248 1.00 75.94 87 GLN A O 1
ATOM 716 N N . MET A 1 88 ? -0.686 -5.798 -23.236 1.00 74.50 88 MET A N 1
ATOM 717 C CA . MET A 1 88 ? -0.401 -4.435 -22.784 1.00 74.50 88 MET A CA 1
ATOM 718 C C . MET A 1 88 ? -0.281 -3.435 -23.947 1.00 74.50 88 MET A C 1
ATOM 720 O O . MET A 1 88 ? -0.845 -2.343 -23.854 1.00 74.50 88 MET A O 1
ATOM 724 N N . MET A 1 89 ? 0.328 -3.815 -25.083 1.00 68.44 89 MET A N 1
ATOM 725 C CA . MET A 1 89 ? 0.348 -2.986 -26.308 1.00 68.44 89 MET A CA 1
ATOM 726 C C . MET A 1 89 ? -1.054 -2.578 -26.770 1.00 68.44 89 MET A C 1
ATOM 728 O O . MET A 1 89 ? -1.314 -1.404 -27.050 1.00 68.44 89 MET A O 1
ATOM 732 N N . GLU A 1 90 ? -1.976 -3.537 -26.846 1.00 77.94 90 GLU A N 1
ATOM 733 C CA . GLU A 1 90 ? -3.349 -3.276 -27.286 1.00 77.94 90 GLU A CA 1
ATOM 734 C C . GLU A 1 90 ? -4.076 -2.345 -26.307 1.00 77.94 90 GLU A C 1
ATOM 736 O O . GLU A 1 90 ? -4.816 -1.443 -26.715 1.00 77.94 90 GLU A O 1
ATOM 741 N N . LEU A 1 91 ? -3.821 -2.504 -25.006 1.00 78.62 91 LEU A N 1
ATOM 742 C CA . LEU A 1 91 ? -4.405 -1.661 -23.968 1.00 78.62 91 LEU A CA 1
ATOM 743 C C . LEU A 1 91 ? -3.906 -0.215 -24.045 1.00 78.62 91 LEU A C 1
ATOM 745 O O . LEU A 1 91 ? -4.720 0.702 -23.918 1.00 78.62 91 LEU A O 1
ATOM 749 N N . ILE A 1 92 ? -2.623 0.015 -24.336 1.00 72.38 92 ILE A N 1
ATOM 750 C CA . ILE A 1 92 ? -2.064 1.361 -24.565 1.00 72.38 92 ILE A CA 1
ATOM 751 C C . ILE A 1 92 ? -2.755 2.029 -25.756 1.00 72.38 92 ILE A C 1
ATOM 753 O O . ILE A 1 92 ? -3.183 3.185 -25.662 1.00 72.38 92 ILE A O 1
ATOM 757 N N . GLN A 1 93 ? -2.943 1.302 -26.860 1.00 75.19 93 GLN A N 1
ATOM 758 C CA . GLN A 1 93 ? -3.667 1.826 -28.019 1.00 75.19 93 GLN A CA 1
ATOM 759 C C . GLN A 1 93 ? -5.112 2.195 -27.660 1.00 75.19 93 GLN A C 1
ATOM 761 O O . GLN A 1 93 ? -5.608 3.247 -28.076 1.00 75.19 93 GLN A O 1
ATOM 766 N N . ILE A 1 94 ? -5.783 1.385 -26.835 1.00 78.31 94 ILE A N 1
ATOM 767 C CA . ILE A 1 94 ? -7.129 1.690 -26.337 1.00 78.31 94 ILE A CA 1
ATOM 768 C C . ILE A 1 94 ? -7.115 2.922 -25.422 1.00 78.31 94 ILE A C 1
ATOM 770 O O . ILE A 1 94 ? -8.014 3.755 -25.548 1.00 78.31 94 ILE A O 1
ATOM 774 N N . ILE A 1 95 ? -6.116 3.093 -24.548 1.00 75.12 95 ILE A N 1
ATOM 775 C CA . ILE A 1 95 ? -5.971 4.299 -23.714 1.00 75.12 95 ILE A CA 1
ATOM 776 C C . ILE A 1 95 ? -5.848 5.537 -24.605 1.00 75.12 95 ILE A C 1
ATOM 778 O O . ILE A 1 95 ? -6.617 6.483 -24.432 1.00 75.12 95 ILE A O 1
ATOM 782 N N . ARG A 1 96 ? -4.942 5.517 -25.591 1.00 70.31 96 ARG A N 1
ATOM 783 C CA . ARG A 1 96 ? -4.702 6.648 -26.504 1.00 70.31 96 ARG A CA 1
ATOM 784 C C . ARG A 1 96 ? -5.931 6.978 -27.355 1.00 70.31 96 ARG A C 1
ATOM 786 O O . ARG A 1 96 ? -6.273 8.146 -27.512 1.00 70.31 96 ARG A O 1
ATOM 793 N N . ALA A 1 97 ? -6.610 5.964 -27.893 1.00 75.12 97 ALA A N 1
ATOM 794 C CA . ALA A 1 97 ? -7.717 6.162 -28.830 1.00 75.12 97 ALA A CA 1
ATOM 795 C C . ALA A 1 97 ? -9.084 6.366 -28.153 1.00 75.12 97 ALA A C 1
ATOM 797 O O . ALA A 1 97 ? -9.953 7.042 -28.703 1.00 75.12 97 ALA A O 1
ATOM 798 N N . LYS A 1 98 ? -9.316 5.731 -26.998 1.00 78.06 98 LYS A N 1
ATOM 799 C CA . LYS A 1 98 ? -10.642 5.618 -26.358 1.00 78.06 98 LYS A CA 1
ATOM 800 C C . LYS A 1 98 ? -10.640 5.928 -24.857 1.00 78.06 98 LYS A C 1
ATOM 802 O O . LYS A 1 98 ? -11.712 5.906 -24.250 1.00 78.06 98 LYS A O 1
ATOM 807 N N . GLY A 1 99 ? -9.493 6.228 -24.257 1.00 72.12 99 GLY A N 1
ATOM 808 C CA . GLY A 1 99 ? -9.358 6.583 -22.846 1.00 72.12 99 GLY A CA 1
ATOM 809 C C . GLY A 1 99 ? -9.292 5.390 -21.886 1.00 72.12 99 GLY A C 1
ATOM 810 O O . GLY A 1 99 ? -9.767 4.284 -22.163 1.00 72.12 99 GLY A O 1
ATOM 811 N N . ILE A 1 100 ? -8.742 5.649 -20.697 1.00 78.69 100 ILE A N 1
ATOM 812 C CA . ILE A 1 100 ? -8.438 4.646 -19.663 1.00 78.69 100 ILE A CA 1
ATOM 813 C C . ILE A 1 100 ? -9.645 3.819 -19.212 1.00 78.69 100 ILE A C 1
ATOM 815 O O . ILE A 1 100 ? -9.529 2.620 -18.980 1.00 78.69 100 ILE A O 1
ATOM 819 N N . LYS A 1 101 ? -10.840 4.418 -19.139 1.00 76.94 101 LYS A N 1
ATOM 820 C CA . LYS A 1 101 ? -12.037 3.714 -18.656 1.00 76.94 101 LYS A CA 1
ATOM 821 C C . LYS A 1 101 ? -12.444 2.561 -19.576 1.00 76.94 101 LYS A C 1
ATOM 823 O O . LYS A 1 101 ? -12.918 1.529 -19.098 1.00 76.94 101 LYS A O 1
ATOM 828 N N . ASN A 1 102 ? -12.249 2.732 -20.883 1.00 78.81 102 ASN A N 1
ATOM 829 C CA . ASN A 1 102 ? -12.514 1.686 -21.863 1.00 78.81 102 ASN A CA 1
ATOM 830 C C . ASN A 1 102 ? -11.453 0.586 -21.789 1.00 78.81 102 ASN A C 1
ATOM 832 O O . ASN A 1 102 ? -11.827 -0.582 -21.801 1.00 78.81 102 ASN A O 1
ATOM 836 N N . ALA A 1 103 ? -10.176 0.944 -21.616 1.00 81.81 103 ALA A N 1
ATOM 837 C CA . ALA A 1 103 ? -9.105 -0.029 -21.394 1.00 81.81 103 ALA A CA 1
ATOM 838 C C . ALA A 1 103 ? -9.370 -0.885 -20.142 1.00 81.81 103 ALA A C 1
ATOM 840 O O . ALA A 1 103 ? -9.437 -2.104 -20.252 1.00 81.81 103 ALA A O 1
ATOM 841 N N . MET A 1 104 ? -9.699 -0.268 -18.999 1.00 80.75 104 MET A N 1
ATOM 842 C CA . MET A 1 104 ? -10.095 -0.994 -17.778 1.00 80.75 104 MET A CA 1
ATOM 843 C C . MET A 1 104 ? -11.301 -1.920 -17.996 1.00 80.75 104 MET A C 1
ATOM 845 O O . MET A 1 104 ? -11.384 -2.995 -17.415 1.00 80.75 104 MET A O 1
ATOM 849 N N . THR A 1 105 ? -12.265 -1.511 -18.829 1.00 85.50 105 THR A N 1
ATOM 850 C CA . THR A 1 105 ? -13.443 -2.341 -19.136 1.00 85.50 105 THR A CA 1
ATOM 851 C C . THR A 1 105 ? -13.075 -3.558 -19.986 1.00 85.50 105 THR A C 1
ATOM 853 O O . THR A 1 105 ? -13.717 -4.599 -19.861 1.00 85.50 105 THR A O 1
ATOM 856 N N . VAL A 1 106 ? -12.073 -3.436 -20.861 1.00 87.62 106 VAL A N 1
ATOM 857 C CA . VAL A 1 106 ? -11.539 -4.560 -21.640 1.00 87.62 106 VAL A CA 1
ATOM 858 C C . VAL A 1 106 ? -10.794 -5.524 -20.724 1.00 87.62 106 VAL A C 1
ATOM 860 O O . VAL A 1 106 ? -11.143 -6.699 -20.713 1.00 87.62 106 VAL A O 1
ATOM 863 N N . VAL A 1 107 ? -9.876 -5.012 -19.903 1.00 87.00 107 VAL A N 1
ATOM 864 C CA . VAL A 1 107 ? -9.100 -5.768 -18.901 1.00 87.00 107 VAL A CA 1
ATOM 865 C C . VAL A 1 107 ? -10.026 -6.587 -17.991 1.00 87.00 107 VAL A C 1
ATOM 867 O O . VAL A 1 107 ? -10.025 -7.814 -18.050 1.00 87.00 107 VAL A O 1
ATOM 870 N N . ALA A 1 108 ? -11.009 -5.939 -17.358 1.00 85.69 108 ALA A N 1
ATOM 871 C CA . ALA A 1 108 ? -11.992 -6.616 -16.506 1.00 85.69 108 ALA A CA 1
ATOM 872 C C . ALA A 1 108 ? -12.841 -7.693 -17.225 1.00 85.69 108 ALA A C 1
ATOM 874 O O . ALA A 1 108 ? -13.408 -8.583 -16.585 1.00 85.69 108 ALA A O 1
ATOM 875 N N . ARG A 1 109 ? -12.989 -7.621 -18.558 1.00 88.75 109 ARG A N 1
ATOM 876 C CA . ARG A 1 109 ? -13.695 -8.647 -19.349 1.00 88.75 109 ARG A CA 1
ATOM 877 C C . ARG A 1 109 ? -12.821 -9.849 -19.682 1.00 88.75 109 ARG A C 1
ATOM 879 O O . ARG A 1 109 ? -13.389 -10.912 -19.929 1.00 88.75 109 ARG A O 1
ATOM 886 N N . LEU A 1 110 ? -11.499 -9.694 -19.678 1.00 86.31 110 LEU A N 1
ATOM 887 C CA . LEU A 1 110 ? -10.557 -10.800 -19.845 1.00 86.31 110 LEU A CA 1
ATOM 888 C C . LEU A 1 110 ? -10.565 -11.725 -18.623 1.00 86.31 110 LEU A C 1
ATOM 890 O O . LEU A 1 110 ? -10.277 -12.907 -18.776 1.00 86.31 110 LEU A O 1
ATOM 894 N N . ARG A 1 111 ? -10.992 -11.216 -17.453 1.00 86.00 111 ARG A N 1
ATOM 895 C CA . ARG A 1 111 ? -11.098 -11.971 -16.191 1.00 86.00 111 ARG A CA 1
ATOM 896 C C . ARG A 1 111 ? -9.787 -12.676 -15.837 1.00 86.00 111 ARG A C 1
ATOM 898 O O . ARG A 1 111 ? -9.805 -13.822 -15.395 1.00 86.00 111 ARG A O 1
ATOM 905 N N . ASN A 1 112 ? -8.676 -11.984 -16.056 1.00 86.62 112 ASN A N 1
ATOM 906 C CA . ASN A 1 112 ? -7.345 -12.460 -15.732 1.00 86.62 112 ASN A CA 1
ATOM 907 C C . ASN A 1 112 ? -6.765 -11.532 -14.649 1.00 86.62 112 ASN A C 1
ATOM 909 O O . ASN A 1 112 ? -6.311 -10.444 -14.991 1.00 86.62 112 ASN A O 1
ATOM 913 N N . PRO A 1 113 ? -6.786 -11.938 -13.365 1.00 87.62 113 PRO A N 1
ATOM 914 C CA . PRO A 1 113 ? -6.253 -11.131 -12.269 1.00 87.62 113 PRO A CA 1
ATOM 915 C C . PRO A 1 113 ? -4.770 -10.770 -12.416 1.00 87.62 113 PRO A C 1
ATOM 917 O O . PRO A 1 113 ? -4.393 -9.676 -12.020 1.00 87.62 113 PRO A O 1
ATOM 920 N N . HIS A 1 114 ? -3.952 -11.641 -13.022 1.00 87.62 114 HIS A N 1
ATOM 921 C CA . HIS A 1 114 ? -2.540 -11.345 -13.285 1.00 87.62 114 HIS A CA 1
ATOM 922 C C . HIS A 1 114 ? -2.401 -10.158 -14.242 1.00 87.62 114 HIS A C 1
ATOM 924 O O . HIS A 1 114 ? -1.668 -9.215 -13.962 1.00 87.62 114 HIS A O 1
ATOM 930 N N . LEU A 1 115 ? -3.149 -10.176 -15.349 1.00 85.19 115 LEU A N 1
ATOM 931 C CA . LEU A 1 115 ? -3.150 -9.085 -16.326 1.00 85.19 115 LEU A CA 1
ATOM 932 C C . LEU A 1 115 ? -3.787 -7.802 -15.770 1.00 85.19 115 LEU A C 1
ATOM 934 O O . LEU A 1 115 ? -3.346 -6.706 -16.111 1.00 85.19 115 LEU A O 1
ATOM 938 N N . ASP A 1 116 ? -4.837 -7.929 -14.954 1.00 86.38 116 ASP A N 1
ATOM 939 C CA . ASP A 1 116 ? -5.464 -6.790 -14.278 1.00 86.38 116 ASP A CA 1
ATOM 940 C C . ASP A 1 116 ? -4.430 -6.059 -13.397 1.00 86.38 116 ASP A C 1
ATOM 942 O O . ASP A 1 116 ? -4.318 -4.834 -13.482 1.00 86.38 116 ASP A O 1
ATOM 946 N N . ASP A 1 117 ? -3.639 -6.807 -12.624 1.00 86.75 117 ASP A N 1
ATOM 947 C CA . ASP A 1 117 ? -2.592 -6.289 -11.734 1.00 86.75 117 ASP A CA 1
ATOM 948 C C . ASP A 1 117 ? -1.430 -5.632 -12.510 1.00 86.75 117 ASP A C 1
ATOM 950 O O . ASP A 1 117 ? -1.090 -4.467 -12.273 1.00 86.75 117 ASP A O 1
ATOM 954 N N . ASP A 1 118 ? -0.913 -6.301 -13.549 1.00 84.00 118 ASP A N 1
ATOM 955 C CA . ASP A 1 118 ? 0.133 -5.748 -14.427 1.00 84.00 118 ASP A CA 1
ATOM 956 C C . ASP A 1 118 ? -0.319 -4.447 -15.112 1.00 84.00 118 ASP A C 1
ATOM 958 O O . ASP A 1 118 ? 0.455 -3.494 -15.282 1.00 84.00 118 ASP A O 1
ATOM 962 N N . PHE A 1 119 ? -1.599 -4.377 -15.491 1.00 84.50 119 PHE A N 1
ATOM 963 C CA . PHE A 1 119 ? -2.178 -3.181 -16.083 1.00 84.50 119 PHE A CA 1
ATOM 964 C C . PHE A 1 119 ? -2.248 -2.019 -15.086 1.00 84.50 119 PHE A C 1
ATOM 966 O O . PHE A 1 119 ? -1.932 -0.881 -15.447 1.00 84.50 119 PHE A O 1
ATOM 973 N N . GLU A 1 120 ? -2.619 -2.274 -13.830 1.00 85.69 120 GLU A N 1
ATOM 974 C CA . GLU A 1 120 ? -2.626 -1.258 -12.773 1.00 85.69 120 GLU A CA 1
ATOM 975 C C . GLU A 1 120 ? -1.210 -0.737 -12.474 1.00 85.69 120 GLU A C 1
ATOM 977 O O . GLU A 1 120 ? -1.002 0.485 -12.453 1.00 85.69 120 GLU A O 1
ATOM 982 N N . LYS A 1 121 ? -0.218 -1.633 -12.373 1.00 84.25 121 LYS A N 1
ATOM 983 C CA . LYS A 1 121 ? 1.219 -1.305 -12.269 1.00 84.25 121 LYS A CA 1
ATOM 984 C C . LYS A 1 121 ? 1.666 -0.378 -13.399 1.00 84.25 121 LYS A C 1
ATOM 986 O O . LYS A 1 121 ? 2.282 0.667 -13.157 1.00 84.25 121 LYS A O 1
ATOM 991 N N . PHE A 1 122 ? 1.311 -0.706 -14.637 1.00 81.88 122 PHE A N 1
ATOM 992 C CA . PHE A 1 122 ? 1.648 0.112 -15.799 1.00 81.88 122 PHE A CA 1
ATOM 993 C C . PHE A 1 122 ? 1.008 1.509 -15.752 1.00 81.88 122 PHE A C 1
ATOM 995 O O . PHE A 1 122 ? 1.676 2.514 -16.014 1.00 81.88 122 PHE A O 1
ATOM 1002 N N . LEU A 1 123 ? -0.267 1.608 -15.360 1.00 81.19 123 LEU A N 1
ATOM 1003 C CA . LEU A 1 123 ? -0.963 2.891 -15.221 1.00 81.19 123 LEU A CA 1
ATOM 1004 C C . LEU A 1 123 ? -0.301 3.814 -14.192 1.00 81.19 123 LEU A C 1
ATOM 1006 O O . LEU A 1 123 ? -0.197 5.021 -14.431 1.00 81.19 123 LEU A O 1
ATOM 1010 N N . VAL A 1 124 ? 0.168 3.264 -13.068 1.00 83.88 124 VAL A N 1
ATOM 1011 C CA . VAL A 1 124 ? 0.925 4.025 -12.062 1.00 83.88 124 VAL A CA 1
ATOM 1012 C C . VAL A 1 124 ? 2.198 4.605 -12.680 1.00 83.88 124 VAL A C 1
ATOM 1014 O O . VAL A 1 124 ? 2.461 5.803 -12.530 1.00 83.88 124 VAL A O 1
ATOM 1017 N N . GLN A 1 125 ? 2.967 3.803 -13.423 1.00 82.75 125 GLN A N 1
ATOM 1018 C CA . GLN A 1 125 ? 4.206 4.282 -14.044 1.00 82.75 125 GLN A CA 1
ATOM 1019 C C . GLN A 1 125 ? 3.960 5.330 -15.134 1.00 82.75 125 GLN A C 1
ATOM 1021 O O . GLN A 1 125 ? 4.698 6.316 -15.196 1.00 82.75 125 GLN A O 1
ATOM 1026 N N . LEU A 1 126 ? 2.896 5.197 -15.934 1.00 77.12 126 LEU A N 1
ATOM 1027 C CA . LEU A 1 126 ? 2.507 6.230 -16.901 1.00 77.12 126 LEU A CA 1
ATOM 1028 C C . LEU A 1 126 ? 2.238 7.578 -16.223 1.00 77.12 126 LEU A C 1
ATOM 1030 O O . LEU A 1 126 ? 2.748 8.611 -16.665 1.00 77.12 126 LEU A O 1
ATOM 1034 N N . VAL A 1 127 ? 1.471 7.577 -15.128 1.00 78.62 127 VAL A N 1
ATOM 1035 C CA . VAL A 1 127 ? 1.182 8.802 -14.368 1.00 78.62 127 VAL A CA 1
ATOM 1036 C C . VAL A 1 127 ? 2.464 9.399 -13.789 1.00 78.62 127 VAL A C 1
ATOM 1038 O O . VAL A 1 127 ? 2.664 10.613 -13.879 1.00 78.62 127 VAL A O 1
ATOM 1041 N N . LYS A 1 128 ? 3.361 8.568 -13.244 1.00 78.50 128 LYS A N 1
ATOM 1042 C CA . LYS A 1 128 ? 4.652 9.018 -12.696 1.00 78.50 128 LYS A CA 1
ATOM 1043 C C . LYS A 1 128 ? 5.587 9.596 -13.756 1.00 78.50 128 LYS A C 1
ATOM 1045 O O . LYS A 1 128 ? 6.282 10.569 -13.476 1.00 78.50 128 LYS A O 1
ATOM 1050 N N . ALA A 1 129 ? 5.571 9.053 -14.970 1.00 74.62 129 ALA A N 1
ATOM 1051 C CA . ALA A 1 129 ? 6.318 9.588 -16.107 1.00 74.62 129 ALA A CA 1
ATOM 1052 C C . ALA A 1 129 ? 5.694 10.862 -16.711 1.00 74.62 129 ALA A C 1
ATOM 1054 O O . ALA A 1 129 ? 6.273 11.468 -17.610 1.00 74.62 129 ALA A O 1
ATOM 1055 N N . GLY A 1 130 ? 4.545 11.310 -16.193 1.00 72.06 130 GLY A N 1
ATOM 1056 C CA . GLY A 1 130 ? 3.906 12.562 -16.589 1.00 72.06 130 GLY A CA 1
ATOM 1057 C C . GLY A 1 130 ? 2.996 12.448 -17.811 1.00 72.06 130 GLY A C 1
ATOM 1058 O O . GLY A 1 130 ? 2.597 13.479 -18.354 1.00 72.06 130 GLY A O 1
ATOM 1059 N N . PHE A 1 131 ? 2.645 11.230 -18.236 1.00 70.44 131 PHE A N 1
ATOM 1060 C CA . PHE A 1 131 ? 1.680 11.034 -19.313 1.00 70.44 131 PHE A CA 1
ATOM 1061 C C . PHE A 1 131 ? 0.272 11.433 -18.862 1.00 70.44 131 PHE A C 1
ATOM 1063 O O . PHE A 1 131 ? -0.182 11.092 -17.766 1.00 70.44 131 PHE A O 1
ATOM 1070 N N . ASP A 1 132 ? -0.445 12.141 -19.734 1.00 71.44 132 ASP A N 1
ATOM 1071 C CA . ASP A 1 132 ? -1.860 12.421 -19.519 1.00 71.44 132 ASP A CA 1
ATOM 1072 C C . ASP A 1 132 ? -2.691 11.181 -19.868 1.00 71.44 132 ASP A C 1
ATOM 1074 O O . ASP A 1 132 ? -2.845 10.811 -21.030 1.00 71.44 132 ASP A O 1
ATOM 1078 N N . ILE A 1 133 ? -3.240 10.543 -18.837 1.00 70.06 133 ILE A N 1
ATOM 1079 C CA . ILE A 1 133 ? -4.124 9.378 -18.962 1.00 70.06 133 ILE A CA 1
ATOM 1080 C C . ILE A 1 133 ? -5.609 9.764 -19.114 1.00 70.06 133 ILE A C 1
ATOM 1082 O O . ILE A 1 133 ? -6.495 8.911 -19.012 1.00 70.06 133 ILE A O 1
ATOM 1086 N N . GLY A 1 134 ? -5.911 11.051 -19.320 1.00 69.81 134 GLY A N 1
ATOM 1087 C CA . GLY A 1 134 ? -7.272 11.561 -19.503 1.00 69.81 134 GLY A CA 1
ATOM 1088 C C . GLY A 1 134 ? -8.085 11.641 -18.207 1.00 69.81 134 GLY A C 1
ATOM 1089 O O . GLY A 1 134 ? -9.317 11.687 -18.245 1.00 69.81 134 GLY A O 1
ATOM 1090 N N . LEU A 1 135 ? -7.420 11.646 -17.046 1.00 72.31 135 LEU A N 1
ATOM 1091 C CA . LEU A 1 135 ? -8.052 11.820 -15.737 1.00 72.31 135 LEU A CA 1
ATOM 1092 C C . LEU A 1 135 ? -7.671 13.173 -15.132 1.00 72.31 135 LEU A C 1
ATOM 1094 O O . LEU A 1 135 ? -6.500 13.500 -14.971 1.00 72.31 135 LEU A O 1
ATOM 1098 N N . GLY A 1 136 ? -8.669 13.958 -14.725 1.00 68.75 136 GLY A N 1
ATOM 1099 C CA . GLY A 1 136 ? -8.415 15.222 -14.034 1.00 68.75 136 GLY A CA 1
ATOM 1100 C C . GLY A 1 136 ? -7.756 15.012 -12.665 1.00 68.75 136 GLY A C 1
ATOM 1101 O O . GLY A 1 136 ? -8.095 14.075 -11.952 1.00 68.75 136 GLY A O 1
ATOM 1102 N N . ARG A 1 137 ? -6.897 15.942 -12.225 1.00 71.69 137 ARG A N 1
ATOM 1103 C CA . ARG A 1 137 ? -6.160 15.847 -10.939 1.00 71.69 137 ARG A CA 1
ATOM 1104 C C . ARG A 1 137 ? -7.038 15.674 -9.690 1.00 71.69 137 ARG A C 1
ATOM 1106 O O . ARG A 1 137 ? -6.578 15.168 -8.674 1.00 71.69 137 ARG A O 1
ATOM 1113 N N . LYS A 1 138 ? -8.299 16.119 -9.748 1.00 72.94 138 LYS A N 1
ATOM 1114 C CA . LYS A 1 138 ? -9.287 15.956 -8.664 1.00 72.94 138 LYS A CA 1
ATOM 1115 C C . LYS A 1 138 ? -10.002 14.599 -8.692 1.00 72.94 138 LYS A C 1
ATOM 1117 O O . LYS A 1 138 ? -10.741 14.289 -7.762 1.00 72.94 138 LYS A O 1
ATOM 1122 N N . ASN A 1 139 ? -9.829 13.816 -9.756 1.00 80.38 139 ASN A N 1
ATOM 1123 C CA . ASN A 1 139 ? -10.428 12.498 -9.898 1.00 80.38 139 ASN A CA 1
ATOM 1124 C C . ASN A 1 139 ? -9.837 11.546 -8.844 1.00 80.38 139 ASN A C 1
ATOM 1126 O O . ASN A 1 139 ? -8.625 11.513 -8.637 1.00 80.38 139 ASN A O 1
ATOM 1130 N N . SER A 1 140 ? -10.694 10.772 -8.177 1.00 77.38 140 SER A N 1
ATOM 1131 C CA . SER A 1 140 ? -10.276 9.834 -7.132 1.00 77.38 140 SER A CA 1
ATOM 1132 C C . SER A 1 140 ? -9.339 8.745 -7.652 1.00 77.38 140 SER A C 1
ATOM 1134 O O . SER A 1 140 ? -8.413 8.374 -6.941 1.00 77.38 140 SER A O 1
ATOM 1136 N N . LEU A 1 141 ? -9.548 8.271 -8.884 1.00 75.56 141 LEU A N 1
ATOM 1137 C CA . LEU A 1 141 ? -8.700 7.266 -9.522 1.00 75.56 141 LEU A CA 1
ATOM 1138 C C . LEU A 1 141 ? -7.314 7.840 -9.822 1.00 75.56 141 LEU A C 1
ATOM 1140 O O . LEU A 1 141 ? -6.320 7.224 -9.471 1.00 75.56 141 LEU A O 1
ATOM 1144 N N . PHE A 1 142 ? -7.243 9.063 -10.362 1.00 80.19 142 PHE A N 1
ATOM 1145 C CA . PHE A 1 142 ? -5.958 9.739 -10.566 1.00 80.19 142 PHE A CA 1
ATOM 1146 C C . PHE A 1 142 ? -5.191 9.882 -9.251 1.00 80.19 142 PHE A C 1
ATOM 1148 O O . PHE A 1 142 ? -4.009 9.575 -9.195 1.00 80.19 142 PHE A O 1
ATOM 1155 N N . ARG A 1 143 ? -5.871 10.296 -8.173 1.00 82.31 143 ARG A N 1
ATOM 1156 C CA . ARG A 1 143 ? -5.250 10.396 -6.846 1.00 82.31 143 ARG A CA 1
ATOM 1157 C C . ARG A 1 143 ? -4.768 9.045 -6.324 1.00 82.31 143 ARG A C 1
ATOM 1159 O O . ARG A 1 143 ? -3.718 9.020 -5.703 1.00 82.31 143 ARG A O 1
ATOM 1166 N N . ALA A 1 144 ? -5.501 7.957 -6.557 1.00 82.06 144 ALA A N 1
ATOM 1167 C CA . ALA A 1 144 ? -5.101 6.616 -6.123 1.00 82.06 144 ALA A CA 1
ATOM 1168 C C . ALA A 1 144 ? -3.812 6.127 -6.809 1.00 82.06 144 ALA A C 1
ATOM 1170 O O . ALA A 1 144 ? -3.043 5.409 -6.185 1.00 82.06 144 ALA A O 1
ATOM 1171 N N . LEU A 1 145 ? -3.538 6.578 -8.039 1.00 83.31 145 LEU A N 1
ATOM 1172 C CA . LEU A 1 145 ? -2.318 6.240 -8.785 1.00 83.31 145 LEU A CA 1
ATOM 1173 C C . LEU A 1 145 ? -1.062 6.991 -8.297 1.00 83.31 145 LEU A C 1
ATOM 1175 O O . LEU A 1 145 ? 0.042 6.687 -8.735 1.00 83.31 145 LEU A O 1
ATOM 1179 N N . GLN A 1 146 ? -1.199 7.972 -7.398 1.00 86.44 146 GLN A N 1
ATOM 1180 C CA . GLN A 1 146 ? -0.074 8.759 -6.862 1.00 86.44 146 GLN A CA 1
ATOM 1181 C C . GLN A 1 146 ? 0.487 8.135 -5.581 1.00 86.44 146 GLN A C 1
ATOM 1183 O O . GLN A 1 146 ? 0.521 8.757 -4.509 1.00 86.44 146 GLN A O 1
ATOM 1188 N N . MET A 1 147 ? 0.855 6.86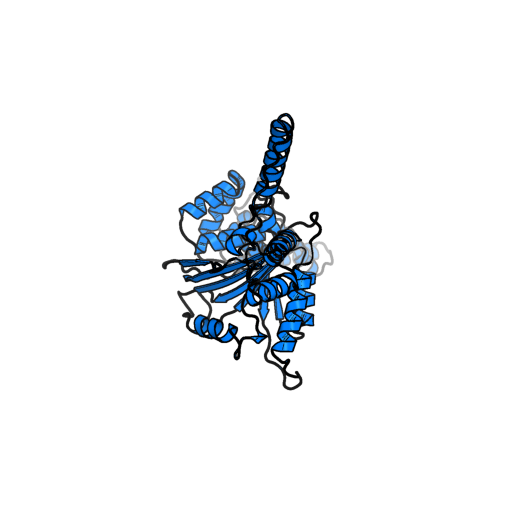4 -5.689 1.00 88.69 147 MET A N 1
ATOM 1189 C CA . MET A 1 147 ? 1.447 6.082 -4.616 1.00 88.69 147 MET A CA 1
ATOM 1190 C C . MET A 1 147 ? 2.762 5.466 -5.077 1.00 88.69 147 MET A C 1
ATOM 1192 O O . MET A 1 147 ? 2.985 5.182 -6.255 1.00 88.69 147 MET A O 1
ATOM 1196 N N . THR A 1 148 ? 3.644 5.237 -4.120 1.00 91.69 148 THR A N 1
ATOM 1197 C CA . THR A 1 148 ? 4.913 4.559 -4.317 1.00 91.69 148 THR A CA 1
ATOM 1198 C C . THR A 1 148 ? 4.977 3.342 -3.421 1.00 91.69 148 THR A C 1
ATOM 1200 O O . THR A 1 148 ? 4.760 3.448 -2.214 1.00 91.69 148 THR A O 1
ATOM 1203 N N . LEU A 1 149 ? 5.265 2.204 -4.043 1.00 93.81 149 LEU A N 1
ATOM 1204 C CA . LEU A 1 149 ? 5.509 0.949 -3.368 1.00 93.81 149 LEU A CA 1
ATOM 1205 C C . LEU A 1 149 ? 6.963 0.893 -2.909 1.00 93.81 149 LEU A C 1
ATOM 1207 O O . LEU A 1 149 ? 7.891 1.149 -3.682 1.00 93.81 149 LEU A O 1
ATOM 1211 N N . TYR A 1 150 ? 7.144 0.550 -1.645 1.00 95.56 150 TYR A N 1
ATOM 1212 C CA . TYR A 1 150 ? 8.438 0.291 -1.048 1.00 95.56 150 TYR A CA 1
ATOM 1213 C C . TYR A 1 150 ? 8.524 -1.154 -0.606 1.00 95.56 150 TYR A C 1
ATOM 1215 O O . TYR A 1 150 ? 7.630 -1.634 0.082 1.00 95.56 150 TYR A O 1
ATOM 1223 N N . GLU A 1 151 ? 9.633 -1.801 -0.927 1.00 95.00 151 GLU A N 1
ATOM 1224 C CA . GLU A 1 151 ? 10.079 -2.999 -0.231 1.00 95.00 151 GLU A CA 1
ATOM 1225 C C . GLU A 1 151 ? 10.875 -2.589 1.008 1.00 95.00 151 GLU A C 1
ATOM 1227 O O . GLU A 1 151 ? 11.753 -1.719 0.936 1.00 95.00 151 GLU A O 1
ATOM 1232 N N . VAL A 1 152 ? 10.565 -3.210 2.144 1.00 93.62 152 VAL A N 1
ATOM 1233 C CA . VAL A 1 152 ? 11.223 -2.945 3.424 1.00 93.62 152 VAL A CA 1
ATOM 1234 C C . VAL A 1 152 ? 11.862 -4.228 3.938 1.00 93.62 152 VAL A C 1
ATOM 1236 O O . VAL A 1 152 ? 11.182 -5.135 4.409 1.00 93.62 152 VAL A O 1
ATOM 1239 N N . THR A 1 153 ? 13.190 -4.283 3.920 1.00 90.75 153 THR A N 1
ATOM 1240 C CA . THR A 1 153 ? 13.952 -5.391 4.504 1.00 90.75 153 THR A CA 1
ATOM 1241 C C . THR A 1 153 ? 14.572 -4.951 5.821 1.00 90.75 153 THR A C 1
ATOM 1243 O O . THR A 1 153 ? 15.314 -3.966 5.878 1.00 90.75 153 THR A O 1
ATOM 1246 N N . LEU A 1 154 ? 14.322 -5.705 6.887 1.00 82.69 154 LEU A N 1
ATOM 1247 C CA . LEU A 1 154 ? 15.021 -5.537 8.157 1.00 82.69 154 LEU A CA 1
ATOM 1248 C C . LEU A 1 154 ? 16.226 -6.489 8.160 1.00 82.69 154 LEU A C 1
ATOM 1250 O O . LEU A 1 154 ? 16.013 -7.699 8.133 1.00 82.69 154 LEU A O 1
ATOM 1254 N N . PRO A 1 155 ? 17.480 -6.002 8.141 1.00 73.06 155 PRO A N 1
ATOM 1255 C CA . PRO A 1 155 ? 18.626 -6.898 8.220 1.00 73.06 155 PRO A CA 1
ATOM 1256 C C . PRO A 1 155 ? 18.713 -7.551 9.599 1.00 73.06 155 PRO A C 1
ATOM 1258 O O . PRO A 1 155 ? 18.192 -7.026 10.588 1.00 73.06 155 PRO A O 1
ATOM 1261 N N . GLU A 1 156 ? 19.426 -8.674 9.662 1.00 66.88 156 GLU A N 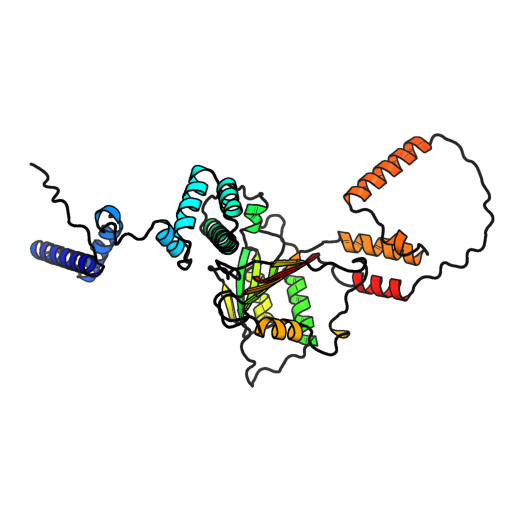1
ATOM 1262 C CA . GLU A 1 156 ? 19.735 -9.336 10.925 1.00 66.88 156 GLU A CA 1
ATOM 1263 C C . GLU A 1 156 ? 20.429 -8.367 11.890 1.00 66.88 156 GLU A C 1
ATOM 1265 O O . GLU A 1 156 ? 21.327 -7.610 11.507 1.00 66.88 156 GLU A O 1
ATOM 1270 N N . ALA A 1 157 ? 19.997 -8.392 13.153 1.00 64.56 157 ALA A N 1
ATOM 1271 C CA . ALA A 1 157 ? 20.615 -7.601 14.206 1.00 64.56 157 ALA A CA 1
ATOM 1272 C C . ALA A 1 157 ? 22.097 -7.978 14.319 1.00 64.56 157 ALA A C 1
ATOM 1274 O O . ALA A 1 157 ? 22.453 -9.149 14.477 1.00 64.56 157 ALA A O 1
ATOM 1275 N N . THR A 1 158 ? 22.974 -6.983 14.238 1.00 65.44 158 THR A N 1
ATOM 1276 C CA . THR A 1 158 ? 24.404 -7.202 14.439 1.00 65.44 158 THR A CA 1
ATOM 1277 C C . THR A 1 158 ? 24.682 -7.473 15.919 1.00 65.44 158 THR A C 1
ATOM 1279 O O . THR A 1 158 ? 23.890 -7.125 16.793 1.00 65.44 158 THR A O 1
ATOM 1282 N N . LYS A 1 159 ? 25.835 -8.070 16.249 1.00 59.12 159 LYS A N 1
ATOM 1283 C CA . LYS A 1 159 ? 26.222 -8.331 17.653 1.00 59.12 159 LYS A CA 1
ATOM 1284 C C . LYS A 1 159 ? 26.337 -7.060 18.513 1.00 59.12 159 LYS A C 1
ATOM 1286 O O . LYS A 1 159 ? 26.383 -7.168 19.735 1.00 59.12 159 LYS A O 1
ATOM 1291 N N . GLU A 1 160 ? 26.415 -5.888 17.886 1.00 62.28 160 GLU A N 1
ATOM 1292 C CA . GLU A 1 160 ? 26.479 -4.579 18.544 1.00 62.28 160 GLU A CA 1
ATOM 1293 C C . GLU A 1 160 ? 25.090 -3.961 18.774 1.00 62.28 160 GLU A C 1
ATOM 1295 O O . GLU A 1 160 ? 24.946 -3.056 19.601 1.00 62.28 160 GLU A O 1
ATOM 1300 N N . ASP A 1 161 ? 24.053 -4.478 18.109 1.00 66.75 161 ASP A N 1
ATOM 1301 C CA . ASP A 1 161 ? 22.685 -4.012 18.282 1.00 66.75 161 ASP A CA 1
ATOM 1302 C C . ASP A 1 161 ? 22.116 -4.566 19.590 1.00 66.75 161 ASP A C 1
ATOM 1304 O O . ASP A 1 161 ? 21.917 -5.771 19.762 1.00 66.75 161 ASP A O 1
ATOM 1308 N N . LYS A 1 162 ? 21.808 -3.675 20.539 1.00 66.06 162 LYS A N 1
ATOM 1309 C CA . LYS A 1 162 ? 20.980 -4.067 21.682 1.00 66.06 162 LYS A CA 1
ATOM 1310 C C . LYS A 1 162 ? 19.609 -4.490 21.147 1.00 66.06 162 LYS A C 1
ATOM 1312 O O . LYS A 1 162 ? 18.938 -3.653 20.535 1.00 66.06 162 LYS A O 1
ATOM 1317 N N . PRO A 1 163 ? 19.159 -5.733 21.391 1.00 66.56 163 PRO A N 1
ATOM 1318 C CA . PRO A 1 163 ? 17.840 -6.153 20.951 1.00 66.56 163 PRO A CA 1
ATOM 1319 C C . PRO A 1 163 ? 16.793 -5.291 21.660 1.00 66.56 163 PRO A C 1
ATOM 1321 O O . PRO A 1 163 ? 16.718 -5.281 22.891 1.00 66.56 163 PRO A O 1
ATOM 1324 N N . LYS A 1 164 ? 16.010 -4.533 20.884 1.00 72.44 164 LYS A N 1
ATOM 1325 C CA . LYS A 1 164 ? 14.862 -3.790 21.414 1.00 72.44 164 LYS A CA 1
ATOM 1326 C C . LYS A 1 164 ? 13.851 -4.788 21.964 1.00 72.44 164 LYS A C 1
ATOM 1328 O O . LYS A 1 164 ? 13.579 -5.815 21.342 1.00 72.44 164 LYS A O 1
ATOM 1333 N N . THR A 1 165 ? 13.261 -4.480 23.112 1.00 78.69 165 THR A N 1
ATOM 1334 C CA . THR A 1 165 ? 12.123 -5.262 23.604 1.00 78.69 165 THR A CA 1
ATOM 1335 C C . THR A 1 165 ? 10.919 -5.066 22.678 1.00 78.69 165 THR A C 1
ATOM 1337 O O . THR A 1 165 ? 10.771 -4.012 22.053 1.00 78.69 165 THR A O 1
ATOM 1340 N N . LEU A 1 166 ? 10.010 -6.046 22.622 1.00 76.69 166 LEU A N 1
ATOM 1341 C CA . LEU A 1 166 ? 8.773 -5.930 21.837 1.00 76.69 166 LEU A CA 1
ATOM 1342 C C . LEU A 1 166 ? 7.998 -4.653 22.200 1.00 76.69 166 LEU A C 1
ATOM 1344 O O . LEU A 1 166 ? 7.515 -3.947 21.323 1.00 76.69 166 LEU A O 1
ATOM 1348 N N . LYS A 1 167 ? 7.943 -4.299 23.489 1.00 79.69 167 LYS A N 1
ATOM 1349 C CA . LYS A 1 167 ? 7.262 -3.088 23.963 1.00 79.69 167 LYS A CA 1
ATOM 1350 C C . LYS A 1 167 ? 7.889 -1.798 23.420 1.00 79.69 167 LYS A C 1
ATOM 1352 O O . LYS A 1 167 ? 7.163 -0.904 22.994 1.00 79.69 167 LYS A O 1
ATOM 1357 N N . GLU A 1 168 ? 9.218 -1.694 23.415 1.00 82.38 168 GLU A N 1
ATOM 1358 C CA . GLU A 1 168 ? 9.927 -0.532 22.853 1.00 82.38 168 GLU A CA 1
ATOM 1359 C C . GLU A 1 168 ? 9.712 -0.417 21.343 1.00 82.38 168 GLU A C 1
ATOM 1361 O O . GLU A 1 168 ? 9.510 0.683 20.821 1.00 82.38 168 GLU A O 1
ATOM 1366 N N . LEU A 1 169 ? 9.722 -1.553 20.642 1.00 83.38 169 LEU A N 1
ATOM 1367 C CA . LEU A 1 169 ? 9.446 -1.605 19.213 1.00 83.38 169 LEU A CA 1
ATOM 1368 C C . LEU A 1 169 ? 8.021 -1.134 18.906 1.00 83.38 169 LEU A C 1
ATOM 1370 O O . LEU A 1 169 ? 7.828 -0.274 18.050 1.00 83.38 169 LEU A O 1
ATOM 1374 N N . LEU A 1 170 ? 7.032 -1.644 19.639 1.00 84.56 170 LEU A N 1
ATOM 1375 C CA . LEU A 1 170 ? 5.630 -1.279 19.453 1.00 84.56 170 LEU A CA 1
ATOM 1376 C C . LEU A 1 170 ? 5.374 0.195 19.770 1.00 84.56 170 LEU A C 1
ATOM 1378 O O . LEU A 1 170 ? 4.716 0.871 18.985 1.00 84.56 170 LEU A O 1
ATOM 1382 N N . SER A 1 171 ? 5.970 0.728 20.839 1.00 84.94 171 SER A N 1
ATOM 1383 C CA . SER A 1 171 ? 5.893 2.162 21.142 1.00 84.94 171 SER A CA 1
ATOM 1384 C C . SER A 1 171 ? 6.538 3.024 20.046 1.00 84.94 171 SER A C 1
ATOM 1386 O O . SER A 1 171 ? 6.009 4.076 19.689 1.00 84.94 171 SER A O 1
ATOM 1388 N N . SER A 1 172 ? 7.640 2.563 19.447 1.00 88.62 172 SER A N 1
ATOM 1389 C CA . SER A 1 172 ? 8.246 3.238 18.290 1.00 88.62 172 SER A CA 1
ATOM 1390 C C . SER A 1 172 ? 7.310 3.204 17.073 1.00 88.62 172 SER A C 1
ATOM 1392 O O . SER A 1 172 ? 7.1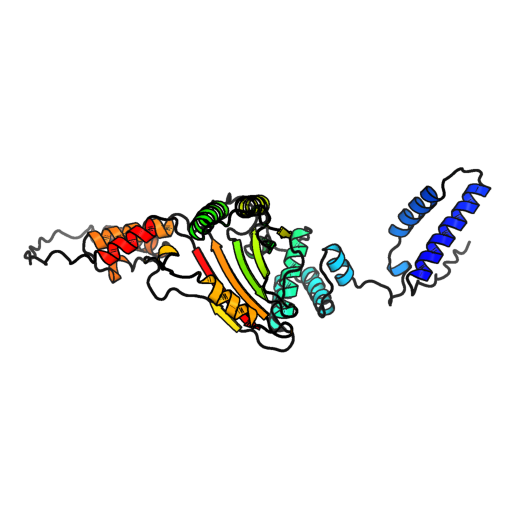33 4.211 16.389 1.00 88.62 172 SER A O 1
ATOM 1394 N N . MET A 1 173 ? 6.647 2.070 16.826 1.00 90.50 173 MET A N 1
ATOM 1395 C CA . MET A 1 173 ? 5.673 1.937 15.740 1.00 90.50 173 MET A CA 1
ATOM 1396 C C . MET A 1 173 ? 4.428 2.806 15.951 1.00 90.50 173 MET A C 1
ATOM 1398 O O . MET A 1 173 ? 3.910 3.355 14.983 1.00 90.50 173 MET A O 1
ATOM 1402 N N . GLU A 1 174 ? 3.966 3.012 17.187 1.00 89.19 174 GLU A N 1
ATOM 1403 C CA . GLU A 1 174 ? 2.897 3.980 17.485 1.00 89.19 174 GLU A CA 1
ATOM 1404 C C . GLU A 1 174 ? 3.264 5.394 17.009 1.00 89.19 174 GLU A C 1
ATOM 1406 O O . GLU A 1 174 ? 2.425 6.088 16.429 1.00 89.19 174 GLU A O 1
ATOM 1411 N N . GLN A 1 175 ? 4.528 5.803 17.176 1.00 88.38 175 GLN A N 1
ATOM 1412 C CA . GLN A 1 175 ? 5.024 7.089 16.674 1.00 88.38 175 GLN A CA 1
ATOM 1413 C C . GLN A 1 175 ? 5.059 7.133 15.142 1.00 88.38 175 GLN A C 1
ATOM 1415 O O . GLN A 1 175 ? 4.657 8.143 14.560 1.00 88.38 175 GLN A O 1
ATOM 1420 N N . PHE A 1 176 ? 5.472 6.042 14.486 1.00 92.88 176 PHE A N 1
ATOM 1421 C CA . PHE A 1 176 ? 5.383 5.906 13.027 1.00 92.88 176 PHE A CA 1
ATOM 1422 C C . PHE A 1 176 ? 3.943 6.071 12.538 1.00 92.88 176 PHE A C 1
ATOM 1424 O O . PHE A 1 176 ? 3.674 6.905 11.675 1.00 92.88 176 PHE A O 1
ATOM 1431 N N . TYR A 1 177 ? 2.989 5.349 13.131 1.00 92.19 177 TYR A N 1
ATOM 1432 C CA . TYR A 1 177 ? 1.582 5.458 12.752 1.00 92.19 177 TYR A CA 1
ATOM 1433 C C . TYR A 1 177 ? 1.054 6.878 12.964 1.00 92.19 177 TYR A C 1
ATOM 1435 O O . TYR A 1 177 ? 0.439 7.435 12.056 1.00 92.19 177 TYR A O 1
ATOM 1443 N N . ALA A 1 178 ? 1.327 7.500 14.114 1.00 89.12 178 ALA A N 1
ATOM 1444 C CA . ALA A 1 178 ? 0.907 8.872 14.394 1.00 89.12 178 ALA A CA 1
ATOM 1445 C C . ALA A 1 178 ? 1.485 9.875 13.381 1.00 89.12 178 ALA A C 1
ATOM 1447 O O . ALA A 1 178 ? 0.776 10.758 12.893 1.00 89.12 178 ALA A O 1
ATOM 1448 N N . GLY A 1 179 ? 2.758 9.711 13.023 1.00 90.06 179 GLY A N 1
ATOM 1449 C CA . GLY A 1 179 ? 3.427 10.531 12.029 1.00 90.06 179 GLY A CA 1
ATOM 1450 C C . GLY A 1 179 ? 2.860 10.338 10.620 1.00 90.06 179 GLY A C 1
ATOM 1451 O O . GLY A 1 179 ? 2.516 11.318 9.959 1.00 90.06 179 GLY A O 1
ATOM 1452 N N . MET A 1 180 ? 2.689 9.094 10.172 1.00 91.19 180 MET A N 1
ATOM 1453 C CA . MET A 1 180 ? 2.119 8.772 8.860 1.00 91.19 180 MET A CA 1
ATOM 1454 C C . MET A 1 180 ? 0.640 9.140 8.732 1.00 91.19 180 MET A C 1
ATOM 1456 O O . MET A 1 180 ? 0.185 9.465 7.636 1.00 91.19 180 MET A O 1
ATOM 1460 N N . LEU A 1 181 ? -0.117 9.129 9.829 1.00 88.81 181 LEU A N 1
ATOM 1461 C CA . LEU A 1 181 ? -1.532 9.512 9.869 1.00 88.81 181 LEU A CA 1
ATOM 1462 C C . LEU A 1 181 ? -1.755 11.002 10.126 1.00 88.81 181 LEU A C 1
ATOM 1464 O O . LEU A 1 181 ? -2.901 11.457 10.088 1.00 88.81 181 LEU A O 1
ATOM 1468 N N . SER A 1 182 ? -0.685 11.770 10.346 1.00 81.50 182 SER A N 1
ATOM 1469 C CA . SER A 1 182 ? -0.783 13.223 10.411 1.00 81.50 182 SER A CA 1
ATOM 1470 C C . SER A 1 182 ? -1.430 13.770 9.132 1.00 81.50 182 SER A C 1
ATOM 1472 O O . SER A 1 182 ? -1.255 13.232 8.023 1.00 81.50 182 SER A O 1
ATOM 1474 N N . ALA A 1 183 ? -2.264 14.797 9.316 1.00 61.75 183 ALA A N 1
ATOM 1475 C CA . ALA A 1 183 ? -3.080 15.360 8.254 1.00 61.75 183 ALA A CA 1
ATOM 1476 C C . ALA A 1 183 ? -2.193 15.808 7.087 1.00 61.75 183 ALA A C 1
ATOM 1478 O O . ALA A 1 183 ? -1.267 16.600 7.257 1.00 61.75 183 ALA A O 1
ATOM 1479 N N . THR A 1 184 ? -2.491 15.293 5.896 1.00 58.75 184 THR A N 1
ATOM 1480 C CA . THR A 1 184 ? -1.997 15.898 4.662 1.00 58.75 184 THR A CA 1
ATOM 1481 C C . THR A 1 184 ? -2.775 17.182 4.431 1.00 58.75 184 THR A C 1
ATOM 1483 O O . THR A 1 184 ? -3.989 17.216 4.626 1.00 58.75 184 THR A O 1
ATOM 1486 N N . ASP A 1 185 ? -2.077 18.248 4.043 1.00 57.12 185 ASP A N 1
ATOM 1487 C CA . ASP A 1 185 ? -2.721 19.423 3.462 1.00 57.12 185 ASP A CA 1
ATOM 1488 C C . ASP A 1 185 ? -3.652 18.931 2.342 1.00 57.12 185 ASP A C 1
ATOM 1490 O O . ASP A 1 185 ? -3.213 18.191 1.463 1.00 57.12 185 ASP A O 1
ATOM 1494 N N . GLU A 1 186 ? -4.936 19.298 2.370 1.00 55.16 186 GLU A N 1
ATOM 1495 C CA . GLU A 1 186 ? -5.914 18.902 1.342 1.00 55.16 186 GLU A CA 1
ATOM 1496 C C . GLU A 1 186 ? -5.487 19.351 -0.069 1.00 55.16 186 GLU A C 1
ATOM 1498 O O . GLU A 1 186 ? -6.019 18.874 -1.074 1.00 55.16 186 GLU A O 1
ATOM 1503 N N . LYS A 1 187 ? -4.514 20.268 -0.145 1.00 56.00 187 LYS A N 1
ATOM 1504 C CA . LYS A 1 187 ? -3.868 20.735 -1.373 1.00 56.00 187 LYS A CA 1
ATOM 1505 C C . LYS A 1 187 ? -2.772 19.801 -1.897 1.00 56.00 187 LYS A C 1
ATOM 1507 O O . LYS A 1 187 ? -2.375 19.960 -3.052 1.00 56.00 187 LYS A O 1
ATOM 1512 N N . LEU A 1 188 ? -2.261 18.868 -1.090 1.00 57.47 188 LEU A N 1
ATOM 1513 C CA . LEU A 1 188 ? -1.280 17.874 -1.529 1.00 57.47 188 LEU A CA 1
ATOM 1514 C C . LEU A 1 188 ? -1.957 16.842 -2.436 1.00 57.47 188 LEU A C 1
ATOM 1516 O O . LEU A 1 188 ? -3.052 16.346 -2.165 1.00 57.47 188 LEU A O 1
ATOM 1520 N N . ALA A 1 189 ? -1.292 16.538 -3.547 1.00 61.31 189 ALA A N 1
ATOM 1521 C CA . ALA A 1 189 ? -1.734 15.528 -4.494 1.00 61.31 189 ALA A CA 1
ATOM 1522 C C . ALA A 1 189 ? -1.566 14.115 -3.896 1.00 61.31 189 ALA A C 1
ATOM 1524 O O . ALA A 1 189 ? -0.634 13.874 -3.131 1.00 61.31 189 ALA A O 1
ATOM 1525 N N . GLY A 1 190 ? -2.461 13.194 -4.257 1.00 71.69 190 GLY A N 1
ATOM 1526 C CA . GLY A 1 190 ? -2.425 11.791 -3.833 1.00 71.69 190 GLY A CA 1
ATOM 1527 C C . GLY A 1 190 ? -3.449 11.404 -2.766 1.00 71.69 190 GLY A C 1
ATOM 1528 O O . GLY A 1 190 ? -4.234 12.249 -2.321 1.00 71.69 190 GLY A O 1
ATOM 1529 N N . PRO A 1 191 ? -3.534 10.114 -2.408 1.00 81.25 191 PRO A N 1
ATOM 1530 C CA . PRO A 1 191 ? -4.535 9.608 -1.483 1.00 81.25 191 PRO A CA 1
ATOM 1531 C C . PRO A 1 191 ? -4.174 9.941 -0.030 1.00 81.25 191 PRO A C 1
ATOM 1533 O O . PRO A 1 191 ? -3.012 10.130 0.316 1.00 81.25 191 PRO A O 1
ATOM 1536 N N . ASN A 1 192 ? -5.176 9.988 0.854 1.00 86.19 192 ASN A N 1
ATOM 1537 C CA . ASN A 1 192 ? -4.955 10.182 2.292 1.00 86.19 192 ASN A CA 1
ATOM 1538 C C . ASN A 1 192 ? -4.999 8.845 3.048 1.00 86.19 192 ASN A C 1
ATOM 1540 O O . ASN A 1 192 ? -5.730 8.689 4.022 1.00 86.19 192 ASN A O 1
ATOM 1544 N N . TYR A 1 193 ? -4.266 7.859 2.542 1.00 91.38 193 TYR A N 1
ATOM 1545 C CA . TYR A 1 193 ? -4.074 6.557 3.169 1.00 91.38 193 TYR A CA 1
ATOM 1546 C C . TYR A 1 193 ? -2.705 6.005 2.782 1.00 91.38 193 TYR A C 1
ATOM 1548 O O . TYR A 1 193 ? -2.119 6.451 1.800 1.00 91.38 193 TYR A O 1
ATOM 1556 N N . PHE A 1 194 ? -2.202 5.046 3.543 1.00 94.94 194 PHE A N 1
ATOM 1557 C CA . PHE A 1 194 ? -1.043 4.234 3.175 1.00 94.94 194 PHE A CA 1
ATOM 1558 C C . PHE A 1 194 ? -1.319 2.785 3.566 1.00 94.94 194 PHE A C 1
ATOM 1560 O O . PHE A 1 194 ? -2.258 2.514 4.325 1.00 94.94 194 PHE A O 1
ATOM 1567 N N . THR A 1 195 ? -0.521 1.866 3.045 1.00 95.94 195 THR A N 1
ATOM 1568 C CA . THR A 1 195 ? -0.659 0.439 3.322 1.00 95.94 195 THR A CA 1
ATOM 1569 C C . THR A 1 195 ? 0.620 -0.126 3.916 1.00 95.94 195 THR A C 1
ATOM 1571 O O . THR A 1 195 ? 1.709 0.401 3.691 1.00 95.94 195 THR A O 1
ATOM 1574 N N . LEU A 1 196 ? 0.463 -1.183 4.707 1.00 95.94 196 LEU A N 1
ATOM 1575 C CA . LEU A 1 196 ? 1.532 -2.101 5.078 1.00 95.94 196 LEU A CA 1
ATOM 1576 C C . LEU A 1 196 ? 1.095 -3.500 4.671 1.00 95.94 196 LEU A C 1
ATOM 1578 O O . LEU A 1 196 ? -0.057 -3.882 4.897 1.00 95.94 196 LEU A O 1
ATOM 1582 N N . GLU A 1 197 ? 2.007 -4.239 4.068 1.00 95.06 197 GLU A N 1
ATOM 1583 C CA . GLU A 1 197 ? 1.713 -5.460 3.337 1.00 95.06 197 GLU A CA 1
ATOM 1584 C C . GLU A 1 197 ? 2.756 -6.525 3.636 1.00 95.06 197 GLU A C 1
ATOM 1586 O O . GLU A 1 197 ? 3.933 -6.229 3.835 1.00 95.06 197 GLU A O 1
ATOM 1591 N N . LEU A 1 198 ? 2.299 -7.768 3.665 1.00 94.31 198 LEU A N 1
ATOM 1592 C CA . LEU A 1 198 ? 3.137 -8.954 3.648 1.00 94.31 198 LEU A CA 1
ATOM 1593 C C . LEU A 1 198 ? 2.662 -9.800 2.473 1.00 94.31 198 LEU A C 1
ATOM 1595 O O . LEU A 1 198 ? 1.483 -10.166 2.449 1.00 94.31 198 LEU A O 1
ATOM 1599 N N . ALA A 1 199 ? 3.551 -10.093 1.531 1.00 93.56 199 ALA A N 1
ATOM 1600 C CA . ALA A 1 199 ? 3.207 -10.811 0.312 1.00 93.56 199 ALA A CA 1
ATOM 1601 C C . ALA A 1 199 ? 4.209 -11.918 -0.020 1.00 93.56 199 ALA A C 1
ATOM 1603 O O . ALA A 1 199 ? 5.393 -11.789 0.274 1.00 93.56 199 ALA A O 1
ATOM 1604 N N . VAL A 1 200 ? 3.713 -12.991 -0.632 1.00 92.19 200 VAL A N 1
ATOM 1605 C CA . VAL A 1 200 ? 4.487 -14.012 -1.347 1.00 92.19 200 VAL A CA 1
ATOM 1606 C C . VAL A 1 200 ? 4.009 -13.968 -2.790 1.00 92.19 200 VAL A C 1
ATOM 1608 O O . VAL A 1 200 ? 2.813 -14.126 -3.052 1.00 92.19 200 VAL A O 1
ATOM 1611 N N . GLU A 1 201 ? 4.932 -13.678 -3.697 1.00 89.19 201 GLU A N 1
ATOM 1612 C CA . GLU A 1 201 ? 4.665 -13.576 -5.131 1.00 89.19 201 GLU A CA 1
ATOM 1613 C C . GLU A 1 201 ? 4.488 -14.965 -5.739 1.00 89.19 201 GLU A C 1
ATOM 1615 O O . GLU A 1 201 ? 5.049 -15.937 -5.241 1.00 89.19 201 GLU A O 1
ATOM 1620 N N . ASN A 1 202 ? 3.772 -15.048 -6.860 1.00 84.00 202 ASN A N 1
ATOM 1621 C CA . ASN A 1 202 ? 3.564 -16.309 -7.578 1.00 84.00 202 ASN A CA 1
ATOM 1622 C C . ASN A 1 202 ? 4.886 -16.975 -8.030 1.00 84.00 202 ASN A C 1
ATOM 1624 O O . ASN A 1 202 ? 4.941 -18.186 -8.250 1.00 84.00 202 ASN A O 1
ATOM 1628 N N . GLN A 1 203 ? 5.947 -16.182 -8.198 1.00 81.62 203 GLN A N 1
ATOM 1629 C CA . GLN A 1 203 ? 7.294 -16.649 -8.521 1.00 81.62 203 GLN A CA 1
ATOM 1630 C C . GLN A 1 203 ? 8.301 -16.079 -7.516 1.00 81.62 203 GLN A C 1
ATOM 1632 O O . GLN A 1 203 ? 9.101 -15.204 -7.844 1.00 81.62 203 GLN A O 1
ATOM 1637 N N . GLY A 1 204 ? 8.259 -16.566 -6.276 1.00 75.44 204 GLY A N 1
ATOM 1638 C CA . GLY A 1 204 ? 9.123 -16.077 -5.206 1.00 75.44 204 GLY A CA 1
ATOM 1639 C C . GLY A 1 204 ? 9.204 -17.042 -4.028 1.00 75.44 204 GLY A C 1
ATOM 1640 O O . GLY A 1 204 ? 8.217 -17.649 -3.634 1.00 75.44 204 GLY A O 1
ATOM 1641 N N . SER A 1 205 ? 10.395 -17.182 -3.445 1.00 63.16 205 SER A N 1
ATOM 1642 C CA . SER A 1 205 ? 10.655 -18.149 -2.368 1.00 63.16 205 SER A CA 1
ATOM 1643 C C . SER A 1 205 ? 10.472 -17.591 -0.955 1.00 63.16 205 SER A C 1
ATOM 1645 O O . SER A 1 205 ? 10.576 -18.331 0.021 1.00 63.16 205 SER A O 1
ATOM 1647 N N . GLU A 1 206 ? 10.245 -16.284 -0.811 1.00 80.69 206 GLU A N 1
ATOM 1648 C CA . GLU A 1 206 ? 10.222 -15.614 0.489 1.00 80.69 206 GLU A CA 1
ATOM 1649 C C . GLU A 1 206 ? 9.064 -14.624 0.588 1.00 80.69 206 GLU A C 1
ATOM 1651 O O . GLU A 1 206 ? 8.657 -14.005 -0.395 1.00 80.69 206 GLU A O 1
ATOM 1656 N N . PHE A 1 207 ? 8.537 -14.463 1.804 1.00 86.44 207 PHE A N 1
ATOM 1657 C CA . PHE A 1 207 ? 7.597 -13.389 2.080 1.00 86.44 207 PHE A CA 1
ATOM 1658 C C . PHE A 1 207 ? 8.345 -12.059 2.182 1.00 86.44 207 PHE A C 1
ATOM 1660 O O . PHE A 1 207 ? 9.398 -11.958 2.812 1.00 86.44 207 PHE A O 1
ATOM 1667 N N . ILE A 1 208 ? 7.763 -11.017 1.605 1.00 90.81 208 ILE A N 1
ATOM 1668 C CA . ILE A 1 208 ? 8.349 -9.684 1.541 1.00 90.81 208 ILE A CA 1
ATOM 1669 C C . ILE A 1 208 ? 7.409 -8.694 2.228 1.00 90.81 208 ILE A C 1
ATOM 1671 O O . ILE A 1 208 ? 6.183 -8.784 2.110 1.00 90.81 208 ILE A O 1
ATOM 1675 N N . PHE A 1 209 ? 7.987 -7.752 2.977 1.00 93.44 209 PHE A N 1
ATOM 1676 C CA . PHE A 1 209 ? 7.242 -6.639 3.552 1.00 93.44 209 PHE A CA 1
ATOM 1677 C C . PHE A 1 209 ? 7.209 -5.469 2.577 1.00 93.44 209 PHE A C 1
ATOM 1679 O O . PHE A 1 209 ? 8.251 -4.918 2.211 1.00 93.44 209 PHE A O 1
ATOM 1686 N N . TYR A 1 210 ? 5.999 -5.051 2.230 1.00 95.38 210 TYR A N 1
ATOM 1687 C CA . TYR A 1 210 ? 5.753 -3.925 1.347 1.00 95.38 210 TYR A CA 1
ATOM 1688 C C . TYR A 1 210 ? 5.032 -2.786 2.073 1.00 95.38 210 TYR A C 1
ATOM 1690 O O . TYR A 1 210 ? 4.336 -2.979 3.075 1.00 95.38 210 TYR A O 1
ATOM 1698 N N . ALA A 1 211 ? 5.199 -1.569 1.568 1.00 96.31 211 ALA A N 1
ATOM 1699 C CA . ALA A 1 211 ? 4.442 -0.405 2.004 1.00 96.31 211 ALA A CA 1
ATOM 1700 C C . ALA A 1 211 ? 4.098 0.484 0.808 1.00 96.31 211 ALA A C 1
ATOM 1702 O O . ALA A 1 211 ? 4.996 1.057 0.188 1.00 96.31 211 ALA A O 1
ATOM 1703 N N . ALA A 1 212 ? 2.808 0.654 0.504 1.00 94.38 212 ALA A N 1
ATOM 1704 C CA . ALA A 1 212 ? 2.371 1.632 -0.485 1.00 94.38 212 ALA A CA 1
ATOM 1705 C C . ALA A 1 212 ? 2.087 2.971 0.206 1.00 94.38 212 ALA A C 1
ATOM 1707 O O . ALA A 1 212 ? 1.207 3.101 1.065 1.00 94.38 212 ALA A O 1
ATOM 1708 N N . VAL A 1 213 ? 2.836 3.998 -0.182 1.00 94.19 213 VAL A N 1
ATOM 1709 C CA . VAL A 1 213 ? 2.842 5.309 0.471 1.00 94.19 213 VAL A CA 1
ATOM 1710 C C . VAL A 1 213 ? 2.497 6.396 -0.547 1.00 94.19 213 VAL A C 1
ATOM 1712 O O . VAL A 1 213 ? 3.039 6.375 -1.649 1.00 94.19 213 VAL A O 1
ATOM 1715 N N . PRO A 1 214 ? 1.639 7.381 -0.217 1.00 91.94 214 PRO A N 1
ATOM 1716 C CA . PRO A 1 214 ? 1.400 8.530 -1.087 1.00 91.94 214 PRO A CA 1
ATOM 1717 C C . PRO A 1 214 ? 2.699 9.227 -1.484 1.00 91.94 214 PRO A C 1
ATOM 1719 O O . PRO A 1 214 ? 3.564 9.446 -0.633 1.00 91.94 214 PRO A O 1
ATOM 1722 N N . ASP A 1 215 ? 2.806 9.677 -2.734 1.00 88.75 215 ASP A N 1
ATOM 1723 C CA . ASP A 1 215 ? 4.030 10.323 -3.232 1.00 88.75 215 ASP A CA 1
ATOM 1724 C C . ASP A 1 215 ? 4.431 11.562 -2.405 1.00 88.75 215 ASP A C 1
ATOM 1726 O O . ASP A 1 215 ? 5.610 11.860 -2.214 1.00 88.75 215 ASP A O 1
ATOM 1730 N N . SER A 1 216 ? 3.450 12.255 -1.820 1.00 88.19 216 SER A N 1
ATOM 1731 C CA . SER A 1 216 ? 3.674 13.388 -0.915 1.00 88.19 216 SER A CA 1
ATOM 1732 C C . SER A 1 216 ? 4.310 13.008 0.431 1.00 88.19 216 SER A C 1
ATOM 1734 O O . SER A 1 216 ? 4.756 13.888 1.164 1.00 88.19 216 SER A O 1
ATOM 1736 N N . LYS A 1 217 ? 4.300 11.721 0.803 1.00 90.88 217 LYS A N 1
ATOM 1737 C CA . LYS A 1 217 ? 4.750 11.190 2.101 1.00 90.88 217 LYS A CA 1
ATOM 1738 C C . LYS A 1 217 ? 6.009 10.322 2.017 1.00 90.88 217 LYS A C 1
ATOM 1740 O O . LYS A 1 217 ? 6.487 9.902 3.065 1.00 90.88 217 LYS A O 1
ATOM 1745 N N . LYS A 1 218 ? 6.598 10.123 0.833 1.00 92.62 218 LYS A N 1
ATOM 1746 C CA . LYS A 1 218 ? 7.817 9.310 0.623 1.00 92.62 218 LYS A CA 1
ATOM 1747 C C . LYS A 1 218 ? 8.946 9.635 1.600 1.00 92.62 218 LYS A C 1
ATOM 1749 O O . LYS A 1 218 ? 9.323 8.814 2.429 1.00 92.62 218 LYS A O 1
ATOM 1754 N N . ASN A 1 219 ? 9.369 10.899 1.606 1.00 93.06 219 ASN A N 1
ATOM 1755 C CA . ASN A 1 219 ? 10.426 11.383 2.498 1.00 93.06 219 ASN A CA 1
ATOM 1756 C C . ASN A 1 219 ? 10.088 11.231 3.990 1.00 93.06 219 ASN A C 1
ATOM 1758 O O . ASN A 1 219 ? 10.992 11.110 4.813 1.00 93.06 219 ASN A O 1
ATOM 1762 N N . LEU A 1 220 ? 8.805 11.312 4.360 1.00 93.12 220 LEU A N 1
ATOM 1763 C CA . LEU A 1 220 ? 8.371 11.141 5.746 1.00 93.12 220 LEU A CA 1
ATOM 1764 C C . LEU A 1 220 ? 8.474 9.672 6.156 1.00 93.12 220 LEU A C 1
ATOM 1766 O O . LEU A 1 220 ? 9.036 9.376 7.207 1.00 93.12 220 LEU A O 1
ATOM 1770 N N . PHE A 1 221 ? 7.965 8.782 5.305 1.00 95.00 221 PHE A N 1
ATOM 1771 C CA . PHE A 1 221 ? 7.999 7.341 5.504 1.00 95.00 221 PHE A CA 1
ATOM 1772 C C . PHE A 1 221 ? 9.432 6.829 5.654 1.00 95.00 221 PHE A C 1
ATOM 1774 O O . PHE A 1 221 ? 9.749 6.228 6.678 1.00 95.00 221 PHE A O 1
ATOM 1781 N N . GLU A 1 222 ? 10.312 7.147 4.699 1.00 94.94 222 GLU A N 1
ATOM 1782 C CA . GLU A 1 222 ? 11.713 6.706 4.719 1.00 94.94 222 GLU A CA 1
ATOM 1783 C C . GLU A 1 222 ? 12.417 7.139 6.010 1.00 94.94 222 GLU A C 1
ATOM 1785 O O . GLU A 1 222 ? 13.021 6.323 6.705 1.00 94.94 222 GLU A O 1
ATOM 1790 N N . LYS A 1 223 ? 12.277 8.414 6.396 1.00 93.88 223 LYS A N 1
ATOM 1791 C CA . LYS A 1 223 ? 12.884 8.941 7.626 1.00 93.88 223 LYS A CA 1
ATOM 1792 C C . LYS A 1 223 ? 12.337 8.275 8.883 1.00 93.88 223 LYS A C 1
ATOM 1794 O O . LYS A 1 223 ? 13.108 8.007 9.800 1.00 93.88 223 LYS A O 1
ATOM 1799 N N . GLN A 1 224 ? 11.029 8.028 8.952 1.00 93.56 224 GLN A N 1
ATOM 1800 C CA . GLN A 1 224 ? 10.431 7.403 10.129 1.00 93.56 224 GLN A CA 1
ATOM 1801 C C . GLN A 1 224 ? 10.835 5.938 10.258 1.00 93.56 224 GLN A C 1
ATOM 1803 O O . GLN A 1 224 ? 11.266 5.542 11.339 1.00 93.56 224 GLN A O 1
ATOM 1808 N N . ILE A 1 225 ? 10.780 5.158 9.176 1.00 92.81 225 ILE A N 1
ATOM 1809 C CA . ILE A 1 225 ? 11.229 3.762 9.202 1.00 92.81 225 ILE A CA 1
ATOM 1810 C C . ILE A 1 225 ? 12.706 3.685 9.594 1.00 92.81 225 ILE A C 1
ATOM 1812 O O . ILE A 1 225 ? 13.028 2.955 10.526 1.00 92.81 225 ILE A O 1
ATOM 1816 N N . LEU A 1 226 ? 13.584 4.495 8.991 1.00 91.69 226 LEU A N 1
ATOM 1817 C CA . LEU A 1 226 ? 15.013 4.507 9.332 1.00 91.69 226 LEU A CA 1
ATOM 1818 C C . LEU A 1 226 ? 15.287 4.986 10.767 1.00 91.69 226 LEU A C 1
ATOM 1820 O O . LEU A 1 226 ? 16.246 4.541 11.387 1.00 91.69 226 LEU A O 1
ATOM 1824 N N . SER A 1 227 ? 14.445 5.854 11.337 1.00 89.88 227 SER A N 1
ATOM 1825 C CA . SER A 1 227 ? 14.580 6.261 12.746 1.00 89.88 227 SER A CA 1
ATOM 1826 C C . SER A 1 227 ? 14.240 5.140 13.736 1.00 89.88 227 SER A C 1
ATOM 1828 O O . SER A 1 227 ? 14.752 5.108 14.855 1.00 89.88 227 SER A O 1
ATOM 1830 N N . ILE A 1 228 ? 13.379 4.203 13.331 1.00 88.06 228 ILE A N 1
ATOM 1831 C CA . ILE A 1 228 ? 12.976 3.058 14.156 1.00 88.06 228 ILE A CA 1
ATOM 1832 C C . ILE A 1 228 ? 13.928 1.886 13.920 1.00 88.06 228 ILE A C 1
ATOM 1834 O O . ILE A 1 228 ? 14.378 1.247 14.878 1.00 88.06 228 ILE A O 1
ATOM 1838 N N . PHE A 1 229 ? 14.259 1.643 12.657 1.00 87.56 229 PHE A N 1
ATOM 1839 C CA . PHE A 1 229 ? 15.091 0.560 12.162 1.00 87.56 229 PHE A CA 1
ATOM 1840 C C . PHE A 1 229 ? 16.274 1.145 11.382 1.00 87.56 229 PHE A C 1
ATOM 1842 O O . PHE A 1 229 ? 16.251 1.217 10.157 1.00 87.56 229 PHE A O 1
ATOM 1849 N N . HIS A 1 230 ? 17.327 1.549 12.095 1.00 85.06 230 HIS A N 1
ATOM 1850 C CA . HIS A 1 230 ? 18.492 2.235 11.512 1.00 85.06 230 HIS A CA 1
ATOM 1851 C C . HIS A 1 230 ? 19.153 1.486 10.351 1.00 85.06 230 HIS A C 1
ATOM 1853 O O . HIS A 1 230 ? 19.670 2.113 9.432 1.00 85.06 230 HIS A O 1
ATOM 1859 N N . ASN A 1 231 ? 19.106 0.154 10.386 1.00 85.50 231 ASN A N 1
ATOM 1860 C CA . ASN A 1 231 ? 19.727 -0.694 9.376 1.00 85.50 231 ASN A CA 1
ATOM 1861 C C . ASN A 1 231 ? 18.732 -1.151 8.291 1.00 85.50 231 ASN A C 1
ATOM 1863 O O . ASN A 1 231 ? 19.129 -1.876 7.383 1.00 85.50 231 ASN A O 1
ATOM 1867 N N . ALA A 1 232 ? 17.452 -0.760 8.357 1.00 90.00 232 ALA A N 1
ATOM 1868 C CA . ALA A 1 232 ? 16.464 -1.174 7.363 1.00 90.00 232 ALA A CA 1
ATOM 1869 C C . ALA A 1 232 ? 16.877 -0.743 5.951 1.00 90.00 232 ALA A C 1
ATOM 1871 O O . ALA A 1 232 ? 17.294 0.393 5.719 1.00 90.00 232 ALA A O 1
ATOM 1872 N N . LYS A 1 233 ? 16.716 -1.653 4.992 1.00 92.56 233 LYS A N 1
ATOM 1873 C CA . LYS A 1 233 ? 16.830 -1.344 3.569 1.00 92.56 233 LYS A CA 1
ATOM 1874 C C . LYS A 1 233 ? 15.440 -1.017 3.054 1.00 92.56 233 LYS A C 1
ATOM 1876 O O . LYS A 1 233 ? 14.529 -1.827 3.181 1.00 92.56 233 LYS A O 1
ATOM 1881 N N . ILE A 1 234 ? 15.295 0.178 2.496 1.00 94.62 234 ILE A N 1
ATOM 1882 C CA . ILE A 1 234 ? 14.048 0.658 1.907 1.00 94.62 234 ILE A CA 1
ATOM 1883 C C . ILE A 1 234 ? 14.311 0.846 0.416 1.00 94.62 234 ILE A C 1
ATOM 1885 O O . ILE A 1 234 ? 15.141 1.677 0.044 1.00 94.62 234 ILE A O 1
ATOM 1889 N N . ALA A 1 235 ? 13.646 0.061 -0.426 1.00 93.88 235 ALA A N 1
ATOM 1890 C CA . ALA A 1 235 ? 13.803 0.120 -1.876 1.00 93.88 235 ALA A CA 1
ATOM 1891 C C . ALA A 1 235 ? 12.483 0.526 -2.535 1.00 93.88 235 ALA A C 1
ATOM 1893 O O . ALA A 1 235 ? 11.472 -0.148 -2.366 1.00 93.88 235 ALA A O 1
ATOM 1894 N N . GLU A 1 236 ? 12.485 1.622 -3.299 1.00 93.56 236 GLU A N 1
ATOM 1895 C CA . GLU A 1 236 ? 11.354 1.968 -4.166 1.00 93.56 236 GLU A CA 1
ATOM 1896 C C . GLU A 1 236 ? 11.244 0.917 -5.281 1.00 93.56 236 GLU A C 1
ATOM 1898 O O . GLU A 1 236 ? 12.202 0.676 -6.025 1.00 93.56 236 GLU A O 1
ATOM 1903 N N . ARG A 1 237 ? 10.075 0.287 -5.397 1.00 89.62 237 ARG A N 1
ATOM 1904 C CA . ARG A 1 237 ? 9.791 -0.733 -6.405 1.00 89.62 237 ARG A CA 1
ATOM 1905 C C . ARG A 1 237 ? 8.912 -0.136 -7.499 1.00 89.62 237 ARG A C 1
ATOM 1907 O O . ARG A 1 237 ? 7.803 0.331 -7.257 1.00 89.62 237 ARG A O 1
ATOM 1914 N N . LYS A 1 238 ? 9.452 -0.104 -8.721 1.00 82.88 238 LYS A N 1
ATOM 1915 C CA . LYS A 1 238 ? 8.697 0.272 -9.928 1.00 82.88 238 LYS A CA 1
ATOM 1916 C C . LYS A 1 238 ? 7.878 -0.889 -10.471 1.00 82.88 238 LYS A C 1
ATOM 1918 O O . LYS A 1 238 ? 6.785 -0.678 -10.989 1.00 82.88 238 LYS A O 1
ATOM 1923 N N . ASN A 1 239 ? 8.443 -2.085 -10.348 1.00 80.38 239 ASN A N 1
ATOM 1924 C CA . ASN A 1 239 ? 7.744 -3.325 -10.590 1.00 80.38 239 ASN A CA 1
ATOM 1925 C C . ASN A 1 239 ? 7.005 -3.692 -9.314 1.00 80.38 239 ASN A C 1
ATOM 1927 O O . ASN A 1 239 ? 7.654 -3.961 -8.306 1.00 80.38 239 ASN A O 1
ATOM 1931 N N . ASP A 1 240 ? 5.679 -3.614 -9.369 1.00 79.62 240 ASP A N 1
ATOM 1932 C CA . ASP A 1 240 ? 4.827 -4.216 -8.351 1.00 79.62 240 ASP A CA 1
ATOM 1933 C C . ASP A 1 240 ? 4.994 -5.739 -8.368 1.00 79.62 240 ASP A C 1
ATOM 1935 O O . ASP A 1 240 ? 5.417 -6.308 -9.385 1.00 79.62 240 ASP A O 1
ATOM 1939 N N . TYR A 1 241 ? 4.692 -6.356 -7.235 1.00 86.88 241 TYR A N 1
ATOM 1940 C CA . TYR A 1 241 ? 4.686 -7.798 -7.083 1.00 86.88 241 TYR A CA 1
ATOM 1941 C C . TYR A 1 241 ? 3.356 -8.368 -7.563 1.00 86.88 241 TYR A C 1
ATOM 1943 O O . TYR A 1 241 ? 2.309 -7.783 -7.307 1.00 86.88 241 TYR A O 1
ATOM 1951 N N . ASN A 1 242 ? 3.379 -9.545 -8.188 1.00 88.81 242 ASN A N 1
ATOM 1952 C CA . ASN A 1 242 ? 2.158 -10.199 -8.647 1.00 88.81 242 ASN A CA 1
ATOM 1953 C C . ASN A 1 242 ? 1.959 -11.528 -7.909 1.00 88.81 242 ASN A C 1
ATOM 1955 O O . ASN A 1 242 ? 2.770 -12.454 -8.000 1.00 88.81 242 ASN A O 1
ATOM 1959 N N . ILE A 1 243 ? 0.879 -11.618 -7.131 1.00 91.50 243 ILE A N 1
ATOM 1960 C CA . ILE A 1 243 ? 0.521 -12.850 -6.411 1.00 91.50 243 ILE A CA 1
ATOM 1961 C C . ILE A 1 243 ? -0.314 -13.800 -7.267 1.00 91.50 243 ILE A C 1
ATOM 1963 O O . ILE A 1 243 ? -0.515 -14.945 -6.878 1.00 91.50 243 ILE A O 1
ATOM 1967 N N . PHE A 1 244 ? -0.858 -13.328 -8.388 1.00 90.75 244 PHE A N 1
ATOM 1968 C CA . PHE A 1 244 ? -1.775 -14.105 -9.202 1.00 90.75 244 PHE A CA 1
ATOM 1969 C C . PHE A 1 244 ? -0.999 -15.032 -10.129 1.00 90.75 244 PHE A C 1
ATOM 1971 O O . PHE A 1 244 ? 0.002 -14.657 -10.732 1.00 90.75 244 PHE A O 1
ATOM 1978 N N . ASN A 1 245 ? -1.478 -16.264 -10.253 1.00 86.00 245 ASN A N 1
ATOM 1979 C CA . ASN A 1 245 ? -1.016 -17.191 -11.274 1.00 86.00 245 ASN A CA 1
ATOM 1980 C C . ASN A 1 245 ? -1.896 -17.081 -12.533 1.00 86.00 245 ASN A C 1
ATOM 1982 O O . ASN A 1 245 ? -3.042 -16.629 -12.490 1.00 86.00 245 ASN A O 1
ATOM 1986 N N . ASP A 1 246 ? -1.369 -17.533 -13.670 1.00 75.81 246 ASP A N 1
ATOM 1987 C CA . ASP A 1 246 ? -2.049 -17.395 -14.968 1.00 75.81 246 ASP A CA 1
ATOM 1988 C C . ASP A 1 246 ? -3.223 -18.365 -15.163 1.00 75.81 246 ASP A C 1
ATOM 1990 O O . ASP A 1 246 ? -4.054 -18.186 -16.055 1.00 75.81 246 ASP A O 1
ATOM 1994 N N . THR A 1 247 ? -3.266 -19.449 -14.384 1.00 78.56 247 THR A N 1
ATOM 1995 C CA . THR A 1 247 ? -4.128 -20.615 -14.665 1.00 78.56 247 THR A CA 1
ATOM 1996 C C . THR A 1 247 ? -4.932 -21.122 -13.468 1.00 78.56 247 THR A C 1
ATOM 1998 O O . THR A 1 247 ? -5.727 -22.051 -13.622 1.00 78.56 247 THR A O 1
ATOM 2001 N N . GLY A 1 248 ? -4.751 -20.527 -12.290 1.00 81.56 248 GLY A N 1
ATOM 2002 C CA . GLY A 1 248 ? -5.411 -20.907 -11.046 1.00 81.56 248 GLY A CA 1
ATOM 2003 C C . GLY A 1 248 ? -6.610 -20.024 -10.709 1.00 81.56 248 GLY A C 1
ATOM 2004 O O . GLY A 1 248 ? -7.336 -19.548 -11.585 1.00 81.56 248 GLY A O 1
ATOM 2005 N N . ALA A 1 249 ? -6.881 -19.872 -9.413 1.00 87.12 249 ALA A N 1
ATOM 2006 C CA . ALA A 1 249 ? -8.068 -19.188 -8.922 1.00 87.12 249 ALA A CA 1
ATOM 2007 C C . ALA A 1 249 ? -7.719 -18.241 -7.779 1.00 87.12 249 ALA A C 1
ATOM 2009 O O . ALA A 1 249 ? -7.233 -18.664 -6.739 1.00 87.12 249 ALA A O 1
ATOM 2010 N N . ALA A 1 250 ? -8.089 -16.974 -7.934 1.00 91.69 250 ALA A N 1
ATOM 2011 C CA . ALA A 1 250 ? -7.945 -15.981 -6.885 1.00 91.69 250 ALA A CA 1
ATOM 2012 C C . ALA A 1 250 ? -9.127 -16.008 -5.904 1.00 91.69 250 ALA A C 1
ATOM 2014 O O . ALA A 1 250 ? -10.299 -16.009 -6.301 1.00 91.69 250 ALA A O 1
ATOM 2015 N N . VAL A 1 251 ? -8.825 -15.944 -4.611 1.00 93.25 251 VAL A N 1
ATOM 2016 C CA . VAL A 1 251 ? -9.789 -15.759 -3.525 1.00 93.25 251 VAL A CA 1
ATOM 2017 C C . VAL A 1 251 ? -9.396 -14.564 -2.666 1.00 93.25 251 VAL A C 1
ATOM 2019 O O . VAL A 1 251 ? -8.224 -14.297 -2.423 1.00 93.25 251 VAL A O 1
ATOM 2022 N N . GLY A 1 252 ? -10.398 -13.835 -2.182 1.00 94.62 252 GLY A N 1
ATOM 2023 C CA . GLY A 1 252 ? -10.198 -12.645 -1.364 1.00 94.62 252 GLY A CA 1
ATOM 2024 C C . GLY A 1 252 ? -11.120 -12.628 -0.155 1.00 94.62 252 GLY A C 1
ATOM 2025 O O . GLY A 1 252 ? -12.254 -13.107 -0.202 1.00 94.62 252 GLY A O 1
ATOM 2026 N N . SER A 1 253 ? -10.647 -12.043 0.938 1.00 95.81 253 SER A N 1
ATOM 2027 C CA . SER A 1 253 ? -11.442 -11.806 2.138 1.00 95.81 253 SER A CA 1
ATOM 2028 C C . SER A 1 253 ? -11.071 -10.481 2.797 1.00 95.81 253 SER A C 1
ATOM 2030 O O . SER A 1 253 ? -9.974 -9.947 2.628 1.00 95.81 253 SER A O 1
ATOM 2032 N N . THR A 1 254 ? -12.012 -9.928 3.559 1.00 96.81 254 THR A N 1
ATOM 2033 C CA . THR A 1 254 ? -11.816 -8.689 4.316 1.00 96.81 254 THR A CA 1
ATOM 2034 C C . THR A 1 254 ? -12.177 -8.915 5.771 1.00 96.81 254 THR A C 1
ATOM 2036 O O . THR A 1 254 ? -13.219 -9.509 6.058 1.00 96.81 254 THR A O 1
ATOM 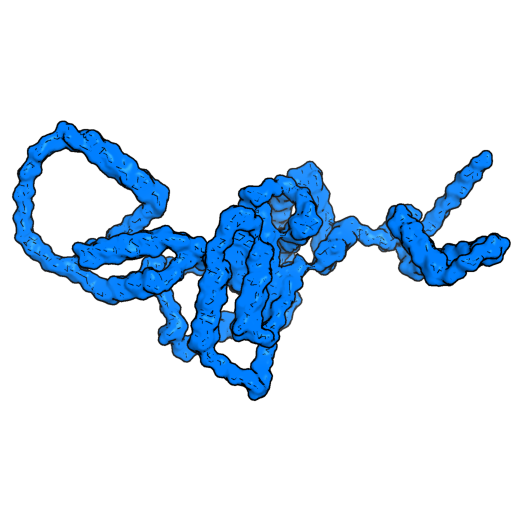2039 N N . ALA A 1 255 ? -11.369 -8.405 6.696 1.00 94.69 255 ALA A N 1
ATOM 2040 C CA . ALA A 1 255 ? -11.695 -8.498 8.111 1.00 94.69 255 ALA A CA 1
ATOM 2041 C C . ALA A 1 255 ? -12.841 -7.546 8.476 1.00 94.69 255 ALA A C 1
ATOM 2043 O O . ALA A 1 255 ? -12.858 -6.378 8.084 1.00 94.69 255 ALA A O 1
ATOM 2044 N N . THR A 1 256 ? -13.770 -8.032 9.296 1.00 93.94 256 THR A N 1
ATOM 2045 C CA . THR A 1 256 ? -14.863 -7.233 9.857 1.00 93.94 256 THR A CA 1
ATOM 2046 C C . THR A 1 256 ? -14.894 -7.369 11.369 1.00 93.94 256 THR A C 1
ATOM 2048 O O . THR A 1 256 ? -14.644 -8.445 11.915 1.00 93.94 256 THR A O 1
ATOM 2051 N N . LEU A 1 257 ? -15.253 -6.291 12.060 1.00 92.25 257 LEU A N 1
ATOM 2052 C CA . LEU A 1 257 ? -15.413 -6.322 13.508 1.00 92.25 257 LEU A CA 1
ATOM 2053 C C . LEU A 1 257 ? -16.669 -7.116 13.885 1.00 92.25 257 LEU A C 1
ATOM 2055 O O . LEU A 1 257 ? -17.765 -6.823 13.416 1.00 92.25 257 LEU A O 1
ATOM 2059 N N . ARG A 1 258 ? -16.509 -8.106 14.770 1.00 91.56 258 ARG A N 1
ATOM 2060 C CA . ARG A 1 258 ? -17.626 -8.900 15.311 1.00 91.56 258 ARG A CA 1
ATOM 2061 C C . ARG A 1 258 ? -18.552 -8.076 16.212 1.00 91.56 258 ARG A C 1
ATOM 2063 O O . ARG A 1 258 ? -19.744 -8.356 16.302 1.00 91.56 258 ARG A O 1
ATOM 2070 N N . HIS A 1 259 ? -17.990 -7.097 16.914 1.00 90.19 259 HIS A N 1
ATOM 2071 C CA . HIS A 1 259 ? -18.691 -6.244 17.871 1.00 90.19 259 HIS A CA 1
ATOM 2072 C C . HIS A 1 259 ? -18.672 -4.785 17.416 1.00 90.19 259 HIS A C 1
ATOM 2074 O O . HIS A 1 259 ? -17.952 -4.421 16.487 1.00 90.19 259 HIS A O 1
ATOM 2080 N N . ASN A 1 260 ? -19.473 -3.944 18.078 1.00 91.38 260 ASN A N 1
ATOM 2081 C CA . ASN A 1 260 ? -19.533 -2.522 17.761 1.00 91.38 260 ASN A CA 1
ATOM 2082 C C . ASN A 1 260 ? -18.121 -1.888 17.859 1.00 91.38 260 ASN A C 1
ATOM 2084 O O . ASN A 1 260 ? -17.464 -2.076 18.886 1.00 91.38 260 ASN A O 1
ATOM 2088 N N . PRO A 1 261 ? -17.664 -1.116 16.850 1.00 92.25 261 PRO A N 1
ATOM 2089 C CA . PRO A 1 261 ? -16.319 -0.525 16.825 1.00 92.25 261 PRO A CA 1
ATOM 2090 C C . PRO A 1 261 ? -16.012 0.487 17.944 1.00 92.25 261 PRO A C 1
ATOM 2092 O O . PRO A 1 261 ? -14.872 0.943 18.055 1.00 92.25 261 PRO A O 1
ATOM 2095 N N . ILE A 1 262 ? -17.012 0.855 18.756 1.00 92.19 262 ILE A N 1
ATOM 2096 C CA . ILE A 1 262 ? -16.833 1.627 19.992 1.00 92.19 262 ILE A CA 1
ATOM 2097 C C . ILE A 1 262 ? -16.030 0.861 21.055 1.00 92.19 262 ILE A C 1
ATOM 2099 O O . ILE A 1 262 ? -15.431 1.477 21.932 1.00 92.19 262 ILE A O 1
ATOM 2103 N N . PHE A 1 263 ? -16.005 -0.472 20.985 1.00 92.81 263 PHE A N 1
ATOM 2104 C CA . PHE A 1 263 ? -15.222 -1.299 21.894 1.00 92.81 263 PHE A CA 1
ATOM 2105 C C . PHE A 1 263 ? -13.799 -1.516 21.353 1.00 92.81 263 PHE A C 1
ATOM 2107 O O . PHE A 1 263 ? -13.606 -1.623 20.135 1.00 92.81 263 PHE A O 1
ATOM 2114 N N . PRO A 1 264 ? -12.783 -1.560 22.232 1.00 91.88 264 PRO A N 1
ATOM 2115 C CA . PRO A 1 264 ? -11.402 -1.766 21.829 1.00 91.88 264 PRO A CA 1
ATOM 2116 C C . PRO A 1 264 ? -11.161 -3.205 21.359 1.00 91.88 264 PRO A C 1
ATOM 2118 O O . PRO A 1 264 ? -11.853 -4.145 21.750 1.00 91.88 264 PRO A O 1
ATOM 2121 N N . LEU A 1 265 ? -10.146 -3.363 20.509 1.00 90.62 265 LEU A N 1
ATOM 2122 C CA . LEU A 1 265 ? -9.529 -4.659 20.244 1.00 90.62 265 LEU A CA 1
ATOM 2123 C C . LEU A 1 265 ? -8.512 -4.956 21.349 1.00 90.62 265 LEU A C 1
ATOM 2125 O O . LEU A 1 265 ? -8.025 -4.033 22.004 1.00 90.62 265 LEU A O 1
ATOM 2129 N N . LYS A 1 266 ? -8.169 -6.234 21.531 1.00 86.38 266 LYS A N 1
ATOM 2130 C CA . LYS A 1 266 ? -7.066 -6.612 22.418 1.00 86.38 266 LYS A CA 1
ATOM 2131 C C . LYS A 1 266 ? -5.780 -5.925 21.956 1.00 86.38 266 LYS A C 1
ATOM 2133 O O . LYS A 1 266 ? -5.454 -5.967 20.771 1.00 86.38 266 LYS A O 1
ATOM 2138 N N . THR A 1 267 ? -5.077 -5.293 22.887 1.00 84.38 267 THR A N 1
ATOM 2139 C CA . THR A 1 267 ? -3.774 -4.665 22.639 1.00 84.38 267 THR A CA 1
ATOM 2140 C C . THR A 1 267 ? -2.657 -5.678 22.851 1.00 84.38 267 THR A C 1
ATOM 2142 O O . THR A 1 267 ? -2.874 -6.722 23.463 1.00 84.38 267 THR A O 1
ATOM 2145 N N . TYR A 1 268 ? -1.449 -5.359 22.382 1.00 77.00 268 TYR A N 1
ATOM 2146 C CA . TYR A 1 268 ? -0.261 -6.201 22.558 1.00 77.00 268 TYR A CA 1
ATOM 2147 C C . TYR A 1 268 ? 0.028 -6.559 24.025 1.00 77.00 268 TYR A C 1
ATOM 2149 O O . TYR A 1 268 ? 0.562 -7.624 24.295 1.00 77.00 268 TYR A O 1
ATOM 2157 N N . GLU A 1 269 ? -0.365 -5.705 24.976 1.00 78.62 269 GLU A N 1
ATOM 2158 C CA . GLU A 1 269 ? -0.210 -5.945 26.418 1.00 78.62 269 GLU A CA 1
ATOM 2159 C C . GLU A 1 269 ? -1.014 -7.156 26.914 1.00 78.62 269 GLU A C 1
ATOM 2161 O O . GLU A 1 269 ? -0.760 -7.667 27.999 1.00 78.62 269 GLU A O 1
ATOM 2166 N N . GLN A 1 270 ? -1.993 -7.604 26.124 1.00 81.88 270 GLN A N 1
ATOM 2167 C CA . GLN A 1 270 ? -2.852 -8.750 26.413 1.00 81.88 270 GLN A CA 1
ATOM 2168 C C . GLN A 1 270 ? -2.436 -10.014 25.643 1.00 81.88 270 GLN A C 1
ATOM 2170 O O . GLN A 1 270 ? -3.166 -11.007 25.681 1.00 81.88 270 GLN A O 1
ATOM 2175 N N . PHE A 1 271 ? -1.322 -9.974 24.904 1.00 74.81 271 PHE A N 1
ATOM 2176 C CA . PHE A 1 271 ? -0.764 -11.125 24.198 1.00 74.81 271 PHE A CA 1
ATOM 2177 C C . PHE A 1 271 ? 0.511 -11.608 24.898 1.00 74.81 271 PHE A C 1
ATOM 2179 O O . PHE A 1 271 ? 1.439 -10.832 25.107 1.00 74.81 271 PHE A O 1
ATOM 2186 N N . ASP A 1 272 ? 0.574 -12.906 25.204 1.00 74.12 272 ASP A N 1
ATOM 2187 C CA . ASP A 1 272 ? 1.767 -13.538 25.795 1.00 74.12 272 ASP A CA 1
ATOM 2188 C C . ASP A 1 272 ? 2.887 -13.766 24.759 1.00 74.12 272 ASP A C 1
ATOM 2190 O O . ASP A 1 272 ? 4.068 -13.860 25.098 1.00 74.12 272 ASP A O 1
ATOM 2194 N N . HIS A 1 273 ? 2.514 -13.858 23.479 1.00 75.19 273 HIS A N 1
ATOM 2195 C CA . HIS A 1 273 ? 3.401 -14.126 22.349 1.00 75.19 273 HIS A CA 1
ATOM 2196 C C . HIS A 1 273 ? 3.068 -13.211 21.168 1.00 75.19 273 HIS A C 1
ATOM 2198 O O . HIS A 1 273 ? 1.932 -12.759 21.032 1.00 75.19 273 HIS A O 1
ATOM 2204 N N . ASP A 1 274 ? 4.045 -12.972 20.292 1.00 77.06 274 ASP A N 1
ATOM 2205 C CA . ASP A 1 274 ? 3.863 -12.126 19.111 1.00 77.06 274 ASP A CA 1
ATOM 2206 C C . ASP A 1 274 ? 2.860 -12.756 18.115 1.00 77.06 274 ASP A C 1
ATOM 2208 O O . ASP A 1 274 ? 3.133 -13.837 17.574 1.00 77.06 274 ASP A O 1
ATOM 2212 N N . PRO A 1 275 ? 1.706 -12.110 17.846 1.00 79.62 275 PRO A N 1
ATOM 2213 C CA . PRO A 1 275 ? 0.716 -12.622 16.903 1.00 79.62 275 PRO A CA 1
ATOM 2214 C C . PRO A 1 275 ? 1.210 -12.636 15.448 1.00 79.62 275 PRO A C 1
ATOM 2216 O O . PRO A 1 275 ? 0.674 -13.403 14.645 1.00 79.62 275 PRO A O 1
ATOM 2219 N N . LEU A 1 276 ? 2.231 -11.845 15.096 1.00 83.69 276 LEU A N 1
ATOM 2220 C CA . LEU A 1 276 ? 2.796 -11.819 13.746 1.00 83.69 276 LEU A CA 1
ATOM 2221 C C . LEU A 1 276 ? 3.402 -13.175 13.366 1.00 83.69 276 LEU A C 1
ATOM 2223 O O . LEU A 1 276 ? 3.239 -13.617 12.232 1.00 83.69 276 LEU A O 1
ATOM 2227 N N . ASN A 1 277 ? 3.991 -13.894 14.327 1.00 83.50 277 ASN A N 1
ATOM 2228 C CA . ASN A 1 277 ? 4.572 -15.219 14.093 1.00 83.50 277 ASN A CA 1
ATOM 2229 C C . ASN A 1 277 ? 3.557 -16.218 13.526 1.00 83.50 277 ASN A C 1
ATOM 2231 O O . ASN A 1 277 ? 3.915 -17.085 12.736 1.00 83.50 277 ASN A O 1
ATOM 2235 N N . VAL A 1 278 ? 2.278 -16.104 13.896 1.00 87.44 278 VAL A N 1
ATOM 2236 C CA . VAL A 1 278 ? 1.222 -16.983 13.365 1.00 87.44 278 VAL A CA 1
ATOM 2237 C C . VAL A 1 278 ? 0.986 -16.715 11.877 1.00 87.44 278 VAL A C 1
ATOM 2239 O O . VAL A 1 278 ? 0.806 -17.655 11.099 1.00 87.44 278 VAL A O 1
ATOM 2242 N N . ILE A 1 279 ? 1.023 -15.443 11.477 1.00 89.12 279 ILE A N 1
ATOM 2243 C CA . ILE A 1 279 ? 0.881 -15.025 10.081 1.00 89.12 279 ILE A CA 1
ATOM 2244 C C . ILE A 1 279 ? 2.110 -15.481 9.291 1.00 89.12 279 ILE A C 1
ATOM 2246 O O . ILE A 1 279 ? 1.952 -16.185 8.298 1.00 89.12 279 ILE A O 1
ATOM 2250 N N . LEU A 1 280 ? 3.320 -15.188 9.777 1.00 89.12 280 LEU A N 1
ATOM 2251 C CA . LEU A 1 280 ? 4.572 -15.571 9.113 1.00 89.12 280 LEU A CA 1
ATOM 2252 C C . LEU A 1 280 ? 4.685 -17.088 8.919 1.00 89.12 280 LEU A C 1
ATOM 2254 O O . LEU A 1 280 ? 4.982 -17.549 7.822 1.00 89.12 280 LEU A O 1
ATOM 2258 N N . ASN A 1 281 ? 4.344 -17.881 9.939 1.00 89.12 281 ASN A N 1
ATOM 2259 C CA . ASN A 1 281 ? 4.329 -19.343 9.831 1.00 89.12 281 ASN A CA 1
ATOM 2260 C C . ASN A 1 281 ? 3.310 -19.859 8.804 1.00 89.12 281 ASN A C 1
ATOM 2262 O O . ASN A 1 281 ? 3.498 -20.935 8.238 1.00 89.12 281 ASN A O 1
ATOM 2266 N N . SER A 1 282 ? 2.215 -19.131 8.582 1.00 89.88 282 SER A N 1
ATOM 2267 C CA . SER A 1 282 ? 1.230 -19.492 7.559 1.00 89.88 282 SER A CA 1
ATOM 2268 C C . SER A 1 282 ? 1.746 -19.143 6.162 1.00 89.88 282 SER A C 1
ATOM 2270 O O . SER A 1 282 ? 1.659 -19.977 5.269 1.00 89.88 282 SER A O 1
ATOM 2272 N N . PHE A 1 283 ? 2.353 -17.963 6.002 1.00 90.19 283 PHE A N 1
ATOM 2273 C CA . PHE A 1 283 ? 2.931 -17.498 4.736 1.00 90.19 283 PHE A CA 1
ATOM 2274 C C . PHE A 1 283 ? 4.152 -18.325 4.310 1.00 90.19 283 PHE A C 1
ATOM 2276 O O . PHE A 1 283 ? 4.311 -18.604 3.132 1.00 90.19 283 PHE A O 1
ATOM 2283 N N . SER A 1 284 ? 4.955 -18.823 5.256 1.00 88.06 284 SER A N 1
ATOM 2284 C CA . SER A 1 284 ? 6.113 -19.692 4.969 1.00 88.06 284 SER A CA 1
ATOM 2285 C C . SER A 1 284 ? 5.774 -21.052 4.339 1.00 88.06 284 SER A C 1
ATOM 2287 O O . SER A 1 284 ? 6.676 -21.801 3.980 1.00 88.06 284 SER A O 1
ATOM 2289 N N . LYS A 1 285 ? 4.486 -21.414 4.265 1.00 89.44 285 LYS A N 1
ATOM 2290 C CA . LYS A 1 285 ? 4.011 -22.677 3.677 1.00 89.44 285 LYS A CA 1
ATOM 2291 C C . LYS A 1 285 ? 3.487 -22.514 2.252 1.00 89.44 285 LYS A C 1
ATOM 2293 O O . LYS A 1 285 ? 3.071 -23.513 1.674 1.00 89.44 285 LYS A O 1
ATOM 2298 N N . ILE A 1 286 ? 3.439 -21.283 1.749 1.00 90.06 286 ILE A N 1
ATOM 2299 C CA . ILE A 1 286 ? 3.044 -20.988 0.373 1.00 90.06 286 ILE A CA 1
ATOM 2300 C C . ILE A 1 286 ? 4.154 -21.501 -0.540 1.00 90.06 286 ILE A C 1
ATOM 2302 O O . ILE A 1 286 ? 5.335 -21.297 -0.253 1.00 90.06 286 ILE A O 1
ATOM 2306 N N . ASN A 1 287 ? 3.774 -22.223 -1.590 1.00 87.94 287 ASN A N 1
ATOM 2307 C CA . ASN A 1 287 ? 4.730 -22.785 -2.535 1.00 87.94 287 ASN A CA 1
ATOM 2308 C C . ASN A 1 287 ? 5.435 -21.676 -3.328 1.00 87.94 287 ASN A C 1
ATOM 2310 O O . ASN A 1 287 ? 4.806 -20.705 -3.728 1.00 87.94 287 ASN A O 1
ATOM 2314 N N . GLU A 1 288 ? 6.727 -21.861 -3.616 1.00 84.19 288 GLU A N 1
ATOM 2315 C CA . GLU A 1 288 ? 7.548 -20.845 -4.301 1.00 84.19 288 GLU A CA 1
ATOM 2316 C C . GLU A 1 288 ? 7.085 -20.540 -5.735 1.00 84.19 288 GLU A C 1
ATOM 2318 O O . GLU A 1 288 ? 7.400 -19.490 -6.295 1.00 84.19 288 GLU A O 1
ATOM 2323 N N . THR A 1 289 ? 6.390 -21.495 -6.358 1.00 85.31 289 THR A N 1
ATOM 2324 C CA . THR A 1 289 ? 5.894 -21.383 -7.729 1.00 85.31 289 THR A CA 1
ATOM 2325 C C . THR A 1 289 ? 4.441 -21.813 -7.805 1.00 85.31 289 THR A C 1
ATOM 2327 O O . THR A 1 289 ? 4.111 -22.936 -7.411 1.00 85.31 289 THR A O 1
ATOM 2330 N N . GLY A 1 290 ? 3.603 -20.975 -8.410 1.00 86.56 290 GLY A N 1
ATOM 2331 C CA . GLY A 1 290 ? 2.213 -21.306 -8.724 1.00 86.56 290 GLY A CA 1
ATOM 2332 C C . GLY A 1 290 ? 1.211 -20.969 -7.622 1.00 86.56 290 GLY A C 1
ATOM 2333 O O . GLY A 1 290 ? 0.015 -21.128 -7.856 1.00 86.56 290 GLY A O 1
ATOM 2334 N N . GLU A 1 291 ? 1.669 -20.495 -6.464 1.00 90.31 291 GLU A N 1
ATOM 2335 C CA . GLU A 1 291 ? 0.830 -19.966 -5.388 1.00 90.31 291 GLU A CA 1
ATOM 2336 C C . GLU A 1 291 ? 1.311 -18.571 -5.007 1.00 90.31 291 GLU A C 1
ATOM 2338 O O . GLU A 1 291 ? 2.509 -18.304 -4.986 1.00 90.31 291 GLU A O 1
ATOM 2343 N N . GLY A 1 292 ? 0.380 -17.696 -4.649 1.00 93.00 292 GLY A N 1
ATOM 2344 C CA . GLY A 1 292 ? 0.714 -16.395 -4.088 1.00 93.00 292 GLY A CA 1
ATOM 2345 C C . GLY A 1 292 ? -0.303 -15.963 -3.048 1.00 93.00 292 GLY A C 1
ATOM 2346 O O . GLY A 1 292 ? -1.467 -16.370 -3.065 1.00 93.00 292 GLY A O 1
ATOM 2347 N N . ALA A 1 293 ? 0.119 -15.125 -2.106 1.00 94.44 293 ALA A N 1
ATOM 2348 C CA . ALA A 1 293 ? -0.807 -14.513 -1.162 1.00 94.44 293 ALA A CA 1
ATOM 2349 C C . ALA A 1 293 ? -0.295 -13.180 -0.644 1.00 94.44 293 ALA A C 1
ATOM 2351 O O . ALA A 1 293 ? 0.904 -12.981 -0.480 1.00 94.44 293 ALA A O 1
ATOM 2352 N N . ALA A 1 294 ? -1.222 -12.295 -0.293 1.00 95.25 294 ALA A N 1
ATOM 2353 C CA . ALA A 1 294 ? -0.922 -11.029 0.351 1.00 95.25 294 ALA A CA 1
ATOM 2354 C C . ALA A 1 294 ? -1.911 -10.737 1.478 1.00 95.25 294 ALA A C 1
ATOM 2356 O O . ALA A 1 294 ? -3.128 -10.882 1.323 1.00 95.25 294 ALA A O 1
ATOM 2357 N N . VAL A 1 295 ? -1.393 -10.270 2.614 1.00 95.75 295 VAL A N 1
ATOM 2358 C CA . VAL A 1 295 ? -2.186 -9.604 3.648 1.00 95.75 295 VAL A CA 1
ATOM 2359 C C . VAL A 1 295 ? -1.831 -8.124 3.655 1.00 95.75 295 VAL A C 1
ATOM 2361 O O . VAL A 1 295 ? -0.676 -7.745 3.820 1.00 95.75 295 VAL A O 1
ATOM 2364 N N . GLN A 1 296 ? -2.844 -7.282 3.483 1.00 96.00 296 GLN A N 1
ATOM 2365 C CA . GLN A 1 296 ? -2.706 -5.834 3.402 1.00 96.00 296 GLN A CA 1
ATOM 2366 C C . GLN A 1 296 ? -3.487 -5.180 4.535 1.00 96.00 296 GLN A C 1
ATOM 2368 O O . GLN A 1 296 ? -4.676 -5.456 4.733 1.00 96.00 296 GLN A O 1
ATOM 2373 N N . ILE A 1 297 ? -2.838 -4.259 5.242 1.00 96.50 297 ILE A N 1
ATOM 2374 C CA . ILE A 1 297 ? -3.479 -3.364 6.200 1.00 96.50 297 ILE A CA 1
ATOM 2375 C C . ILE A 1 297 ? -3.440 -1.948 5.638 1.00 96.50 297 ILE A C 1
ATOM 2377 O O . ILE A 1 297 ? -2.377 -1.399 5.367 1.00 96.50 297 ILE A O 1
ATOM 2381 N N . ILE A 1 298 ? -4.614 -1.348 5.474 1.00 95.75 298 ILE A N 1
ATOM 2382 C CA . ILE A 1 298 ? -4.795 -0.003 4.930 1.00 95.75 298 ILE A CA 1
ATOM 2383 C C . ILE A 1 298 ? -5.125 0.931 6.076 1.00 95.75 298 ILE A C 1
ATOM 2385 O O . ILE A 1 298 ? -6.101 0.701 6.790 1.00 95.75 298 ILE A O 1
ATOM 2389 N N . PHE A 1 299 ? -4.371 2.015 6.208 1.00 94.69 299 PHE A N 1
ATOM 2390 C CA . PHE A 1 299 ? -4.541 3.000 7.265 1.00 94.69 299 PHE A CA 1
ATOM 2391 C C . PHE A 1 299 ? -4.957 4.344 6.677 1.00 94.69 299 PHE A C 1
ATOM 2393 O O . PHE A 1 299 ? -4.309 4.861 5.769 1.00 94.69 299 PHE A O 1
ATOM 2400 N N . SER A 1 300 ? -6.013 4.949 7.220 1.00 91.88 300 SER A N 1
ATOM 2401 C CA . SER A 1 300 ? -6.396 6.326 6.894 1.00 91.88 300 SER A CA 1
ATOM 2402 C C . SER A 1 300 ? -6.856 7.097 8.133 1.00 91.88 300 SER A C 1
ATOM 2404 O O . SER A 1 300 ? -7.439 6.513 9.056 1.00 91.88 300 SER A O 1
ATOM 2406 N N . PRO A 1 301 ? -6.601 8.415 8.196 1.00 89.44 301 PRO A N 1
ATOM 2407 C CA . PRO A 1 301 ? -7.047 9.225 9.315 1.00 89.44 301 PRO A CA 1
ATOM 2408 C C . PRO A 1 301 ? -8.576 9.300 9.315 1.00 89.44 301 PRO A C 1
ATOM 2410 O O . PRO A 1 301 ? -9.206 9.512 8.278 1.00 89.44 301 PRO A O 1
ATOM 2413 N N . ALA A 1 302 ? -9.184 9.144 10.491 1.00 87.19 302 ALA A N 1
ATOM 2414 C CA . ALA A 1 302 ? -10.636 9.238 10.642 1.00 87.19 302 ALA A CA 1
ATOM 2415 C C . ALA A 1 302 ? -11.115 10.605 11.169 1.00 87.19 302 ALA A C 1
ATOM 2417 O O . ALA A 1 302 ? -12.322 10.856 11.257 1.00 87.19 302 ALA A O 1
ATOM 2418 N N . GLY A 1 303 ? -10.170 11.486 11.516 1.00 84.81 303 GLY A N 1
ATOM 2419 C CA . GLY A 1 303 ? -10.440 12.771 12.153 1.00 84.81 303 GLY A CA 1
ATOM 2420 C C . GLY A 1 303 ? -11.198 12.620 13.477 1.00 84.81 303 GLY A C 1
ATOM 2421 O O . GLY A 1 303 ? -11.124 11.602 14.158 1.00 84.81 303 GLY A O 1
ATOM 2422 N N . GLU A 1 304 ? -11.978 13.641 13.825 1.00 85.69 304 GLU A N 1
ATOM 2423 C CA . GLU A 1 304 ? -12.695 13.714 15.107 1.00 85.69 304 GLU A CA 1
ATOM 2424 C C . GLU A 1 304 ? -14.066 13.016 15.111 1.00 85.69 304 GLU A C 1
ATOM 2426 O O . GLU A 1 304 ? -14.745 12.977 16.139 1.00 85.69 304 GLU A O 1
ATOM 2431 N N . THR A 1 305 ? -14.520 12.493 13.968 1.00 86.56 305 THR A N 1
ATOM 2432 C CA . THR A 1 305 ? -15.901 12.015 13.792 1.00 86.56 305 THR A CA 1
ATOM 2433 C C . THR A 1 305 ? -16.248 10.890 14.766 1.00 86.56 305 THR A C 1
ATOM 2435 O O . THR A 1 305 ? -17.231 10.984 15.504 1.00 86.56 305 THR A O 1
ATOM 2438 N N . TYR A 1 306 ? -15.426 9.837 14.815 1.00 90.00 306 TYR A N 1
ATOM 2439 C CA . TYR A 1 306 ? -15.665 8.712 15.722 1.00 90.00 306 TYR A CA 1
ATOM 2440 C C . TYR A 1 306 ? -15.410 9.081 17.176 1.00 90.00 306 TYR A C 1
ATOM 2442 O O . TYR A 1 306 ? -16.161 8.652 18.045 1.00 90.00 306 TYR A O 1
ATOM 2450 N N . HIS A 1 307 ? -14.413 9.924 17.441 1.00 90.38 307 HIS A N 1
ATOM 2451 C CA . HIS A 1 307 ? -14.099 10.354 18.797 1.00 90.38 307 HIS A CA 1
ATOM 2452 C C . HIS A 1 307 ? -15.282 11.112 19.425 1.00 90.38 307 HIS A C 1
ATOM 2454 O O . HIS A 1 307 ? -15.748 10.759 20.510 1.00 90.38 307 HIS A O 1
ATOM 2460 N N . LYS A 1 308 ? -15.873 12.069 18.695 1.00 90.50 308 LYS A N 1
ATOM 2461 C CA . LYS A 1 308 ? -17.094 12.779 19.117 1.00 90.50 308 LYS A CA 1
ATOM 2462 C C . LYS A 1 308 ? -18.281 11.834 19.309 1.00 90.50 308 LYS A C 1
ATOM 2464 O O . LYS A 1 308 ? -18.978 11.931 20.319 1.00 90.50 308 LYS A O 1
ATOM 2469 N N . ARG A 1 309 ? -18.497 10.907 18.370 1.00 90.12 309 ARG A N 1
ATOM 2470 C CA . ARG A 1 309 ? -19.597 9.932 18.430 1.00 90.12 309 ARG A CA 1
ATOM 2471 C C . ARG A 1 309 ? -19.478 9.012 19.645 1.00 90.12 309 ARG A C 1
ATOM 2473 O O . ARG A 1 309 ? -20.460 8.802 20.350 1.00 90.12 309 ARG A O 1
ATOM 2480 N N . TYR A 1 310 ? -18.290 8.480 19.909 1.00 93.62 310 TYR A N 1
ATOM 2481 C CA . TYR A 1 310 ? -18.059 7.553 21.017 1.00 93.62 310 TYR A CA 1
ATOM 2482 C C . TYR A 1 310 ? -18.094 8.263 22.365 1.00 93.62 310 TYR A C 1
ATOM 2484 O O . TYR A 1 310 ? -18.668 7.728 23.309 1.00 93.62 310 TYR A O 1
ATOM 2492 N N . LYS A 1 311 ? -17.593 9.502 22.441 1.00 92.56 311 LYS A N 1
ATOM 2493 C CA . LYS A 1 311 ? -17.758 10.348 23.626 1.00 92.56 311 LYS A CA 1
ATOM 2494 C C . LYS A 1 311 ? -19.233 10.633 23.920 1.00 92.56 311 LYS A C 1
ATOM 2496 O O . LYS A 1 311 ? -19.657 10.513 25.063 1.00 92.56 311 LYS A O 1
ATOM 2501 N N . HIS A 1 312 ? -20.034 10.929 22.894 1.00 91.19 312 HIS A N 1
ATOM 2502 C CA . HIS A 1 312 ? -21.477 11.098 23.069 1.00 91.19 312 HIS A CA 1
ATOM 2503 C C . HIS A 1 312 ? -22.147 9.820 23.588 1.00 91.19 312 HIS A C 1
ATOM 2505 O O . HIS A 1 312 ? -22.918 9.879 24.543 1.00 91.19 312 HIS A O 1
ATOM 2511 N N . ALA A 1 313 ? -21.839 8.667 22.988 1.00 91.31 313 ALA A N 1
ATOM 2512 C CA . ALA A 1 313 ? -22.357 7.378 23.441 1.00 91.31 313 ALA A CA 1
ATOM 2513 C C . ALA A 1 313 ? -21.970 7.093 24.902 1.00 91.31 313 ALA A C 1
ATOM 2515 O O . ALA A 1 313 ? -22.822 6.696 25.695 1.00 91.31 313 ALA A O 1
ATOM 2516 N N . LEU A 1 314 ? -20.714 7.358 25.277 1.00 93.12 314 LEU A N 1
ATOM 2517 C CA . LEU A 1 314 ? -20.223 7.226 26.648 1.00 93.12 314 LEU A CA 1
ATOM 2518 C C . LEU A 1 314 ? -21.024 8.098 27.622 1.00 93.12 314 LEU A C 1
ATOM 2520 O O . LEU A 1 314 ? -21.481 7.598 28.648 1.00 93.12 314 LEU A O 1
ATOM 2524 N N . ASP A 1 315 ? -21.259 9.368 27.280 1.00 91.44 315 ASP A N 1
ATOM 2525 C CA . ASP A 1 315 ? -22.043 10.285 28.111 1.00 91.44 315 ASP A CA 1
ATOM 2526 C C . ASP A 1 315 ? -23.477 9.780 28.331 1.00 91.44 315 ASP A C 1
ATOM 2528 O O . ASP A 1 315 ? -24.032 9.953 29.417 1.00 91.44 315 ASP A O 1
ATOM 2532 N N . GLN A 1 316 ? -24.096 9.155 27.323 1.00 90.06 316 GLN A N 1
ATOM 2533 C CA . GLN A 1 316 ? -25.429 8.560 27.467 1.00 90.06 316 GLN A CA 1
ATOM 2534 C C . GLN A 1 316 ? -25.413 7.305 28.344 1.00 90.06 316 GLN A C 1
ATOM 2536 O O . GLN A 1 316 ? -26.287 7.145 29.197 1.00 90.06 316 GLN A O 1
ATOM 2541 N N . ILE A 1 317 ? -24.406 6.441 28.186 1.00 89.50 317 ILE A N 1
ATOM 2542 C CA . ILE A 1 317 ? -24.244 5.234 29.012 1.00 89.50 317 ILE A CA 1
ATOM 2543 C C . ILE A 1 317 ? -24.057 5.620 30.482 1.00 89.50 317 ILE A C 1
ATOM 2545 O O . ILE A 1 317 ? -24.725 5.066 31.352 1.00 89.50 317 ILE A O 1
ATOM 2549 N N . VAL A 1 318 ? -23.224 6.627 30.765 1.00 88.88 318 VAL A N 1
ATOM 2550 C CA . VAL A 1 318 ? -23.004 7.145 32.128 1.00 88.88 318 VAL A CA 1
ATOM 2551 C C . VAL A 1 318 ? -24.279 7.767 32.713 1.00 88.88 318 VAL A C 1
ATOM 2553 O O . VAL A 1 318 ? -24.517 7.674 33.914 1.00 88.88 318 VAL A O 1
ATOM 2556 N N . LYS A 1 319 ? -25.150 8.348 31.877 1.00 89.00 319 LYS A N 1
ATOM 2557 C CA . LYS A 1 319 ? -26.489 8.822 32.283 1.00 89.00 319 LYS A CA 1
ATOM 2558 C C . LYS A 1 319 ? -27.509 7.694 32.464 1.00 89.00 319 LYS A C 1
ATOM 2560 O O . LYS A 1 319 ? -28.652 7.971 32.829 1.00 89.00 319 LYS A O 1
ATOM 2565 N N . GLY A 1 320 ? -27.117 6.444 32.220 1.00 84.62 320 GLY A N 1
ATOM 2566 C CA . GLY A 1 320 ? -27.959 5.278 32.433 1.00 84.62 320 GLY A CA 1
ATOM 2567 C C . GLY A 1 320 ? -28.718 4.776 31.211 1.00 84.62 320 GLY A C 1
ATOM 2568 O O . GLY A 1 320 ? -29.636 3.962 31.351 1.00 84.62 320 GLY A O 1
ATOM 2569 N N . GLU A 1 321 ? -28.387 5.259 30.014 1.00 85.31 321 GLU A N 1
ATOM 2570 C CA . GLU A 1 321 ? -28.945 4.712 28.783 1.00 85.31 321 GLU A CA 1
ATOM 2571 C C . GLU A 1 321 ? -28.373 3.317 28.495 1.00 85.31 321 GLU A C 1
ATOM 2573 O O . GLU A 1 321 ? -27.200 3.032 28.730 1.00 85.31 321 GLU A O 1
ATOM 2578 N N . LYS A 1 322 ? -29.211 2.420 27.958 1.00 86.56 322 LYS A N 1
ATOM 2579 C CA . LYS A 1 322 ? -28.763 1.082 27.554 1.00 86.56 322 LYS A CA 1
ATOM 2580 C C . LYS A 1 322 ? -27.706 1.198 26.456 1.00 86.56 322 LYS A C 1
ATOM 2582 O O . LYS A 1 322 ? -27.931 1.892 25.466 1.00 86.56 322 LYS A O 1
ATOM 2587 N N . ILE A 1 323 ? -26.627 0.423 26.572 1.00 85.31 323 ILE A N 1
ATOM 2588 C CA . ILE A 1 323 ? -25.506 0.395 25.614 1.00 85.31 323 ILE A CA 1
ATOM 2589 C C . ILE A 1 323 ? -25.991 0.234 24.169 1.00 85.31 323 ILE A C 1
ATOM 2591 O O . ILE A 1 323 ? -25.574 0.985 23.292 1.00 85.31 323 ILE A O 1
ATOM 2595 N N . SER A 1 324 ? -26.909 -0.702 23.911 1.00 84.12 324 SER A N 1
ATOM 2596 C CA . SER A 1 324 ? -27.435 -0.948 22.561 1.00 84.12 324 SER A CA 1
ATOM 2597 C C . SER A 1 324 ? -28.096 0.284 21.941 1.00 84.12 324 SER A C 1
ATOM 2599 O O . SER A 1 324 ? -28.043 0.455 20.734 1.00 84.12 324 SER A O 1
ATOM 2601 N N . LYS A 1 325 ? -28.698 1.151 22.762 1.00 84.25 325 LYS A N 1
ATOM 2602 C CA . LYS A 1 325 ? -29.369 2.374 22.318 1.00 84.25 325 LYS A CA 1
ATOM 2603 C C . LYS A 1 325 ? -28.401 3.551 22.220 1.00 84.25 325 LYS A C 1
ATOM 2605 O O . LYS A 1 325 ? -28.463 4.311 21.265 1.00 84.25 325 LYS A O 1
ATOM 2610 N N . ALA A 1 326 ? -27.472 3.663 23.167 1.00 82.31 326 ALA A N 1
ATOM 2611 C CA . ALA A 1 326 ? -26.442 4.699 23.158 1.00 82.31 326 ALA A CA 1
ATOM 2612 C C . ALA A 1 326 ? -25.433 4.534 22.007 1.00 82.31 326 ALA A C 1
ATOM 2614 O O . ALA A 1 326 ? -24.815 5.505 21.584 1.00 82.31 326 ALA A O 1
ATOM 2615 N N . THR A 1 327 ? -25.254 3.310 21.505 1.00 81.88 327 THR A N 1
ATOM 2616 C CA . THR A 1 327 ? -24.336 2.997 20.397 1.00 81.88 327 THR A CA 1
ATOM 2617 C C . THR A 1 327 ? -25.013 3.021 19.022 1.00 81.88 327 THR A C 1
ATOM 2619 O O . THR A 1 327 ? -24.322 3.145 18.005 1.00 81.88 327 THR A O 1
ATOM 2622 N N . ASP A 1 328 ? -26.348 2.999 18.982 1.00 77.75 328 ASP A N 1
ATOM 2623 C CA . ASP A 1 328 ? -27.179 3.131 17.779 1.00 77.75 328 ASP A CA 1
ATOM 2624 C C . ASP A 1 328 ? -27.371 4.608 17.390 1.00 77.75 328 ASP A C 1
ATOM 2626 O O . ASP A 1 328 ? -28.471 5.156 17.341 1.00 77.75 328 ASP A O 1
ATOM 2630 N N . ILE A 1 329 ? -26.248 5.301 17.190 1.00 65.00 329 ILE A N 1
ATOM 2631 C CA . ILE A 1 329 ? -26.228 6.697 16.741 1.00 65.00 329 ILE A CA 1
ATOM 2632 C C . ILE A 1 329 ? -26.188 6.698 15.204 1.00 65.00 329 ILE A C 1
ATOM 2634 O O . ILE A 1 329 ? -25.225 6.160 14.648 1.00 65.00 329 ILE A O 1
ATOM 2638 N N . PRO A 1 330 ? -27.164 7.302 14.499 1.00 56.22 330 PRO A N 1
ATOM 2639 C CA . PRO A 1 330 ? -27.114 7.453 13.046 1.00 56.22 330 PRO A CA 1
ATOM 2640 C C . PRO A 1 330 ? -25.830 8.172 12.603 1.00 56.22 330 PRO A C 1
ATOM 2642 O O . PRO A 1 330 ? -25.348 9.067 13.294 1.00 56.22 330 PRO A O 1
ATOM 2645 N N . GLY A 1 331 ? -25.264 7.802 11.449 1.00 54.00 331 GLY A N 1
ATOM 2646 C CA . GLY A 1 331 ? -24.087 8.484 10.891 1.00 54.00 331 GLY A CA 1
ATOM 2647 C C . GLY A 1 331 ? -24.316 9.985 10.641 1.00 54.00 331 GLY A C 1
ATOM 2648 O O . GLY A 1 331 ? -25.447 10.464 10.671 1.00 54.00 331 GLY A O 1
ATOM 2649 N N . THR A 1 332 ? -23.249 10.729 10.338 1.00 53.53 332 THR A N 1
ATOM 2650 C CA . THR A 1 332 ? -23.236 12.200 10.150 1.00 53.53 332 THR A CA 1
ATOM 2651 C C . THR A 1 332 ? -24.338 12.740 9.227 1.00 53.53 332 THR A C 1
ATOM 2653 O O . THR A 1 332 ? -24.913 13.788 9.508 1.00 53.53 332 THR A O 1
ATOM 2656 N N . VAL A 1 333 ? -24.712 12.013 8.168 1.00 47.81 333 VAL A N 1
ATOM 2657 C CA . VAL A 1 333 ? -25.834 12.381 7.276 1.00 47.81 333 VAL A CA 1
ATOM 2658 C C . VAL A 1 333 ? -27.192 12.285 7.992 1.00 47.81 333 VAL A C 1
ATOM 2660 O O . VAL A 1 333 ? -28.047 13.157 7.846 1.00 47.81 333 VAL A O 1
ATOM 2663 N N . GLY A 1 334 ? -27.374 11.255 8.820 1.00 50.25 334 GLY A N 1
ATOM 2664 C CA . GLY A 1 334 ? -28.556 11.074 9.658 1.00 50.25 334 GLY A CA 1
ATOM 2665 C C . GLY A 1 334 ? -28.622 12.072 10.809 1.00 50.25 334 GLY A C 1
ATOM 2666 O O . GLY A 1 334 ? -29.712 12.455 11.201 1.00 50.25 334 GLY A O 1
ATOM 2667 N N . GLU A 1 335 ? -27.489 12.557 11.314 1.00 53.41 335 GLU A N 1
ATOM 2668 C CA . GLU A 1 335 ? -27.437 13.555 12.387 1.00 53.41 335 GLU A CA 1
ATOM 2669 C C . GLU A 1 335 ? -27.971 14.925 11.936 1.00 53.41 335 GLU A C 1
ATOM 2671 O O . GLU A 1 335 ? -28.727 15.570 12.666 1.00 53.41 335 GLU A O 1
ATOM 2676 N N . HIS A 1 336 ? -27.642 15.350 10.710 1.00 52.19 336 HIS A N 1
ATOM 2677 C CA . HIS A 1 336 ? -28.215 16.554 10.104 1.00 52.19 336 HIS A CA 1
ATOM 2678 C C . HIS A 1 336 ? -29.701 16.373 9.798 1.00 52.19 336 HIS A C 1
ATOM 2680 O O . HIS A 1 336 ? -30.495 17.245 10.134 1.00 52.19 336 HIS A O 1
ATOM 2686 N N . LEU A 1 337 ? -30.099 15.224 9.246 1.00 55.38 337 LEU A N 1
ATOM 2687 C CA . LEU A 1 337 ? -31.504 14.932 8.961 1.00 55.38 337 LEU A CA 1
ATOM 2688 C C . LEU A 1 337 ? -32.341 14.795 10.245 1.00 55.38 337 LEU A C 1
ATOM 2690 O O . LEU A 1 337 ? -33.483 15.241 10.292 1.00 55.38 337 LEU A O 1
ATOM 2694 N N . TRP A 1 338 ? -31.773 14.242 11.318 1.00 58.91 338 TRP A N 1
ATOM 2695 C CA . TRP A 1 338 ? -32.410 14.122 12.630 1.00 58.91 338 TRP A CA 1
ATOM 2696 C C . TRP A 1 338 ? -32.523 15.475 13.335 1.00 58.91 338 TRP A C 1
ATOM 2698 O O . TRP A 1 338 ? -33.547 15.770 13.947 1.00 58.91 338 TRP A O 1
ATOM 2708 N N . LYS A 1 339 ? -31.503 16.337 13.226 1.00 59.03 339 LYS A N 1
ATOM 2709 C CA . LYS A 1 339 ? -31.585 17.725 13.705 1.00 59.03 339 LYS A CA 1
ATOM 2710 C C . LYS A 1 339 ? -32.642 18.511 12.934 1.00 59.03 339 LYS A C 1
ATOM 2712 O O . LYS A 1 339 ? -33.513 19.080 13.578 1.00 59.03 339 LYS A O 1
ATOM 2717 N N . PHE A 1 340 ? -32.652 18.436 11.602 1.00 62.44 340 PHE A N 1
ATOM 2718 C CA . PHE A 1 340 ? -33.667 19.084 10.764 1.00 62.44 340 PHE A CA 1
ATOM 2719 C C . PHE A 1 340 ? -35.081 18.571 11.048 1.00 62.44 340 PHE A C 1
ATOM 2721 O O . PHE A 1 340 ? -35.999 19.367 11.195 1.00 62.44 340 PHE A O 1
ATOM 2728 N N . THR A 1 341 ? -35.281 17.258 11.176 1.00 63.66 341 THR A N 1
ATOM 2729 C CA . THR A 1 341 ? -36.606 16.689 11.488 1.00 63.66 341 THR A CA 1
ATOM 2730 C C . THR A 1 341 ? -37.058 17.031 12.902 1.00 63.66 341 THR A C 1
ATOM 2732 O O . THR A 1 341 ? -38.237 17.294 13.113 1.00 63.66 341 THR A O 1
ATOM 2735 N N . ARG A 1 342 ? -36.145 17.086 13.878 1.00 65.81 342 ARG A N 1
ATOM 2736 C CA . ARG A 1 342 ? -36.466 17.476 15.256 1.00 65.81 342 ARG A CA 1
ATOM 2737 C C . ARG A 1 342 ? -36.715 18.978 15.400 1.00 65.81 342 ARG A C 1
ATOM 2739 O O . ARG A 1 342 ? -37.557 19.359 16.209 1.00 65.81 342 ARG A O 1
ATOM 2746 N N . GLU A 1 343 ? -36.010 19.813 14.644 1.00 67.56 343 GLU A N 1
ATOM 2747 C CA . GLU A 1 343 ? -36.250 21.258 14.564 1.00 67.56 343 GLU A CA 1
ATOM 2748 C C . GLU A 1 343 ? -37.567 21.551 13.844 1.00 67.56 343 GLU A C 1
ATOM 2750 O O . GLU A 1 343 ? -38.417 22.216 14.427 1.00 67.56 343 GLU A O 1
ATOM 2755 N N . ALA A 1 344 ? -37.820 20.927 12.690 1.00 67.19 344 ALA A N 1
ATOM 2756 C CA . ALA A 1 344 ? -39.094 21.026 11.977 1.00 67.19 344 ALA A CA 1
ATOM 2757 C C . ALA A 1 344 ? -40.273 20.497 12.812 1.00 67.19 344 ALA A C 1
ATOM 2759 O O . ALA A 1 344 ? -41.339 21.105 12.841 1.00 67.19 344 ALA A O 1
ATOM 2760 N N . ALA A 1 345 ? -40.090 19.402 13.560 1.00 66.19 345 ALA A N 1
ATOM 2761 C CA . ALA A 1 345 ? -41.105 18.897 14.482 1.00 66.19 345 ALA A CA 1
ATOM 2762 C C . ALA A 1 345 ? -41.316 19.828 15.684 1.00 66.19 345 ALA A C 1
ATOM 2764 O O . ALA A 1 345 ? -42.447 19.985 16.128 1.00 66.19 345 ALA A O 1
ATOM 2765 N N . LYS A 1 346 ? -40.268 20.473 16.217 1.00 68.50 346 LYS A N 1
ATOM 2766 C CA . LYS A 1 346 ? -40.411 21.499 17.267 1.00 68.50 346 LYS A CA 1
ATOM 2767 C C . LYS A 1 346 ? -41.137 22.743 16.759 1.00 68.50 346 LYS A C 1
ATOM 2769 O O . LYS A 1 346 ? -41.911 23.323 17.513 1.00 68.50 346 LYS A O 1
ATOM 2774 N N . GLU A 1 347 ? -40.900 23.132 15.514 1.00 64.19 347 GLU A N 1
ATOM 2775 C CA . GLU A 1 347 ? -41.531 24.289 14.880 1.00 64.19 347 GLU A CA 1
ATOM 2776 C C . GLU A 1 347 ? -43.006 24.006 14.537 1.00 64.19 347 GLU A C 1
ATOM 2778 O O . GLU A 1 347 ? -43.867 24.848 14.786 1.00 64.19 347 GLU A O 1
ATOM 2783 N N . LEU A 1 348 ? -43.338 22.776 14.117 1.00 60.28 348 LEU A N 1
ATOM 2784 C CA . LEU A 1 348 ? -44.726 22.326 13.927 1.00 60.28 348 LEU A CA 1
ATOM 2785 C C . LEU A 1 348 ? -45.484 22.091 15.247 1.00 60.28 348 LEU A C 1
ATOM 2787 O O . LEU A 1 348 ? -46.659 22.439 15.351 1.00 60.28 348 LEU A O 1
ATOM 2791 N N . LEU A 1 349 ? -44.840 21.505 16.264 1.00 57.12 349 LEU A N 1
ATOM 2792 C CA . LEU A 1 349 ? -45.473 21.166 17.550 1.00 57.12 349 LEU A CA 1
ATOM 2793 C C . LEU A 1 349 ? -45.463 22.324 18.563 1.00 57.12 349 LEU A C 1
ATOM 2795 O O . LEU A 1 349 ? -46.172 22.265 19.569 1.00 57.12 349 LEU A O 1
ATOM 2799 N N . GLY A 1 350 ? -44.717 23.400 18.297 1.00 49.75 350 GLY A N 1
ATOM 2800 C CA . GLY A 1 350 ? -44.648 24.608 19.129 1.00 49.75 350 GLY A CA 1
ATOM 2801 C C . GLY A 1 350 ? -45.955 25.409 19.218 1.00 49.75 350 GLY A C 1
ATOM 2802 O O . GLY A 1 350 ? -46.035 26.362 19.988 1.00 49.75 350 GLY A O 1
ATOM 2803 N N . SER A 1 351 ? -46.998 25.008 18.486 1.00 44.31 351 SER A N 1
ATOM 2804 C CA . SER A 1 351 ? -48.307 25.671 18.448 1.00 44.31 351 SER A CA 1
ATOM 2805 C C . SER A 1 351 ? -49.418 24.935 19.217 1.00 44.31 351 SER A C 1
ATOM 2807 O O . SER A 1 351 ? -50.596 25.240 19.042 1.00 44.31 351 SER A O 1
ATOM 2809 N N . SER A 1 352 ? -49.106 23.974 20.101 1.00 37.69 352 SER A N 1
ATOM 2810 C CA . SER A 1 352 ? -50.141 23.238 20.853 1.00 37.69 352 SER A CA 1
ATOM 2811 C C . SER A 1 352 ? -49.766 22.897 22.302 1.00 37.69 352 SER A C 1
ATOM 2813 O O . SER A 1 352 ? -49.121 21.897 22.586 1.00 37.69 352 SER A O 1
ATOM 2815 N N . LYS A 1 353 ? -50.259 23.752 23.209 1.00 35.97 353 LYS A N 1
ATOM 2816 C CA . LYS A 1 353 ? -50.660 23.545 24.620 1.00 35.97 353 LYS A CA 1
ATOM 2817 C C . LYS A 1 353 ? -49.866 22.579 25.523 1.00 35.97 353 LYS A C 1
ATOM 2819 O O . LYS A 1 353 ? -49.931 21.359 25.404 1.00 35.97 353 LYS A O 1
ATOM 2824 N N . LYS A 1 354 ? -49.359 23.185 26.610 1.00 42.06 354 LYS A N 1
ATOM 2825 C CA . LYS A 1 354 ? -49.223 22.613 27.962 1.00 42.06 354 LYS A CA 1
ATOM 2826 C C . LYS A 1 354 ? -50.323 21.585 28.274 1.00 42.06 354 LYS A C 1
ATOM 2828 O O . LYS A 1 354 ? -51.504 21.931 28.304 1.00 42.06 354 LYS A O 1
ATOM 2833 N N . LYS A 1 355 ? -49.904 20.371 28.627 1.00 30.70 355 LYS A N 1
ATOM 2834 C CA . LYS A 1 355 ? -50.627 19.489 29.544 1.00 30.70 355 LYS A CA 1
ATOM 2835 C C . LYS A 1 355 ? -49.629 18.933 30.547 1.00 30.70 355 LYS A C 1
ATOM 2837 O O . LYS A 1 355 ? -48.732 18.177 30.186 1.00 30.70 355 LYS A O 1
ATOM 2842 N N . GLU A 1 356 ? -49.796 19.368 31.788 1.00 38.38 356 GLU A N 1
ATOM 2843 C CA . GLU A 1 356 ? -49.253 18.711 32.967 1.00 38.38 356 GLU A CA 1
ATOM 2844 C C . GLU A 1 356 ? -49.727 17.254 32.975 1.00 38.38 356 GLU A C 1
ATOM 2846 O O . GLU A 1 356 ? -50.920 16.969 32.847 1.00 38.38 356 GLU A O 1
ATOM 2851 N N . LYS A 1 357 ? -48.773 16.334 33.092 1.00 31.47 357 LYS A N 1
ATOM 2852 C CA . LYS A 1 357 ? -49.004 14.990 33.603 1.00 31.47 357 LYS A CA 1
ATOM 2853 C C . LYS A 1 357 ? -47.934 14.728 34.646 1.00 31.47 357 LYS A C 1
ATOM 2855 O O . LYS A 1 357 ? -46.759 14.582 34.318 1.00 31.47 357 LYS A O 1
ATOM 2860 N N . GLU A 1 358 ? -48.374 14.725 35.897 1.00 38.47 358 GLU A N 1
ATOM 2861 C CA . GLU A 1 358 ? -47.719 14.001 36.974 1.00 38.47 358 GLU A CA 1
ATOM 2862 C C . GLU A 1 358 ? -47.601 12.535 36.543 1.00 38.47 358 GLU A C 1
ATOM 2864 O O . GLU A 1 358 ? -48.603 11.840 36.383 1.00 38.47 358 GLU A O 1
ATOM 2869 N N . GLU A 1 359 ? -46.374 12.076 36.303 1.00 34.53 359 GLU A N 1
ATOM 2870 C CA . GLU A 1 359 ? -46.053 10.654 36.316 1.00 34.53 359 GLU A CA 1
ATOM 2871 C C . GLU A 1 359 ? -45.328 10.357 37.625 1.00 34.53 359 GLU A C 1
ATOM 2873 O O . GLU A 1 359 ? -44.286 10.936 37.945 1.00 34.53 359 GLU A O 1
ATOM 2878 N N . GLU A 1 360 ? -45.940 9.461 38.392 1.00 35.69 360 GLU A N 1
ATOM 2879 C CA . GLU A 1 360 ? -45.421 8.872 39.613 1.00 35.69 360 GLU A CA 1
ATOM 2880 C C . GLU A 1 360 ? -43.946 8.492 39.455 1.00 35.69 360 GLU A C 1
ATOM 2882 O O . GLU A 1 360 ? -43.554 7.728 38.566 1.00 35.69 360 GLU A O 1
ATOM 2887 N N . LYS A 1 361 ? -43.121 8.985 40.384 1.00 37.19 361 LYS A N 1
ATOM 2888 C CA . LYS A 1 361 ? -41.768 8.488 40.618 1.00 37.19 361 LYS A CA 1
ATOM 2889 C C . LYS A 1 361 ? -41.847 7.025 41.065 1.00 37.19 361 LYS A C 1
ATOM 2891 O O . LYS A 1 361 ? -41.716 6.721 42.248 1.00 37.19 361 LYS A O 1
ATOM 2896 N N . LYS A 1 362 ? -41.967 6.091 40.117 1.00 38.44 362 LYS A N 1
ATOM 2897 C CA . LYS A 1 362 ? -41.319 4.793 40.293 1.00 38.44 362 LYS A CA 1
ATOM 2898 C C . LYS A 1 362 ? -39.844 5.114 40.449 1.00 38.44 362 LYS A C 1
ATOM 2900 O O . LYS A 1 362 ? -39.222 5.614 39.511 1.00 38.44 362 LYS A O 1
ATOM 2905 N N . ILE A 1 363 ? -39.312 4.875 41.643 1.00 39.16 363 ILE A N 1
ATOM 2906 C CA . ILE A 1 363 ? -37.876 4.793 41.888 1.00 39.16 363 ILE A CA 1
ATOM 2907 C C . ILE A 1 363 ? -37.401 3.642 40.997 1.00 39.16 363 ILE A C 1
ATOM 2909 O O . ILE A 1 363 ? -37.392 2.483 41.397 1.00 39.16 363 ILE A O 1
ATOM 2913 N N . LYS A 1 364 ? -37.132 3.942 39.721 1.00 50.84 364 LYS A N 1
ATOM 2914 C CA . LYS A 1 364 ? -36.325 3.078 38.877 1.00 50.84 364 LYS A CA 1
ATOM 2915 C C . LYS A 1 364 ? -35.007 3.025 39.619 1.00 50.84 364 LYS A C 1
ATOM 2917 O O . LYS A 1 364 ? -34.399 4.077 39.831 1.00 50.84 364 LYS A O 1
ATOM 2922 N N . GLU A 1 365 ? -34.637 1.832 40.076 1.00 52.38 365 GLU A N 1
ATOM 2923 C CA . GLU A 1 365 ? -33.283 1.579 40.546 1.00 52.38 365 GLU A CA 1
ATOM 2924 C C . GLU A 1 365 ? -32.319 2.295 39.599 1.00 52.38 365 GLU A C 1
ATOM 2926 O O . GLU A 1 365 ? -32.561 2.272 38.379 1.00 52.38 365 GLU A O 1
ATOM 2931 N N . PRO A 1 366 ? -31.300 2.993 40.132 1.00 58.31 366 PRO A N 1
ATOM 2932 C CA . PRO A 1 366 ? -30.333 3.661 39.286 1.00 58.31 366 PRO A CA 1
ATOM 2933 C C . PRO A 1 366 ? -29.883 2.641 38.238 1.00 58.31 366 PRO A C 1
ATOM 2935 O O . PRO A 1 366 ? -29.571 1.502 38.602 1.00 58.31 366 PRO A O 1
ATOM 2938 N N . PRO A 1 367 ? -29.971 2.987 36.944 1.00 62.78 367 PRO A N 1
ATOM 2939 C CA . PRO A 1 367 ? -29.642 2.057 35.880 1.00 62.78 367 PRO A CA 1
ATOM 2940 C C . PRO A 1 367 ? -28.274 1.465 36.194 1.00 62.78 367 PRO A C 1
ATOM 2942 O O . PRO A 1 367 ? -27.328 2.216 36.417 1.00 62.78 367 PRO A O 1
ATOM 2945 N N . LYS A 1 368 ? -28.190 0.132 36.300 1.00 70.00 368 LYS A N 1
ATOM 2946 C CA . LYS A 1 368 ? -26.915 -0.548 36.536 1.00 70.00 368 LYS A CA 1
ATOM 2947 C C . LYS A 1 368 ? -26.015 -0.233 35.350 1.00 70.00 368 LYS A C 1
ATOM 2949 O O . LYS A 1 368 ? -26.226 -0.751 34.255 1.00 70.00 368 LYS A O 1
ATOM 2954 N N . ILE A 1 369 ? -25.083 0.685 35.572 1.00 78.94 369 ILE A N 1
ATOM 2955 C CA . ILE A 1 369 ? -24.074 1.057 34.594 1.00 78.94 369 ILE A CA 1
ATOM 2956 C C . ILE A 1 369 ? -23.113 -0.124 34.513 1.00 78.94 369 ILE A C 1
ATOM 2958 O O . ILE A 1 369 ? -22.608 -0.594 35.529 1.00 78.94 369 ILE A O 1
ATOM 2962 N N . ASP A 1 370 ? -22.893 -0.625 33.305 1.00 85.00 370 ASP A N 1
ATOM 2963 C CA . ASP A 1 370 ? -21.858 -1.618 33.051 1.00 85.00 370 ASP A CA 1
ATOM 2964 C C . ASP A 1 370 ? -20.496 -0.912 33.109 1.00 85.00 370 ASP A C 1
ATOM 2966 O O . ASP A 1 370 ? -20.075 -0.245 32.159 1.00 85.00 370 ASP A O 1
ATOM 2970 N N . GLU A 1 371 ? -19.841 -0.998 34.266 1.00 89.44 371 GLU A N 1
ATOM 2971 C CA . GLU A 1 371 ? -18.553 -0.348 34.519 1.00 89.44 371 GLU A CA 1
ATOM 2972 C C . GLU A 1 371 ? -17.462 -0.851 33.568 1.00 89.44 371 GLU A C 1
ATOM 2974 O O . GLU A 1 371 ? -16.634 -0.064 33.112 1.00 89.44 371 GLU A O 1
ATOM 2979 N N . THR A 1 372 ? -17.497 -2.133 33.193 1.00 90.62 372 THR A N 1
ATOM 2980 C CA . THR A 1 372 ? -16.543 -2.720 32.245 1.00 90.62 372 THR A CA 1
ATOM 2981 C C . THR A 1 372 ? -16.728 -2.137 30.848 1.00 90.62 372 THR A C 1
ATOM 2983 O O . THR A 1 372 ? -15.750 -1.773 30.193 1.00 90.62 372 THR A O 1
ATOM 2986 N N . ALA A 1 373 ? -17.971 -1.993 30.386 1.00 89.44 373 ALA A N 1
ATOM 2987 C CA . ALA A 1 373 ? -18.250 -1.342 29.111 1.00 89.44 373 ALA A CA 1
ATOM 2988 C C . ALA A 1 373 ? -17.807 0.129 29.116 1.00 89.44 373 ALA A C 1
ATOM 2990 O O . ALA A 1 373 ? -17.207 0.586 28.144 1.00 89.44 373 ALA A O 1
ATOM 2991 N N . VAL A 1 374 ? -18.061 0.859 30.206 1.00 92.94 374 VAL A N 1
ATOM 2992 C CA . VAL A 1 374 ? 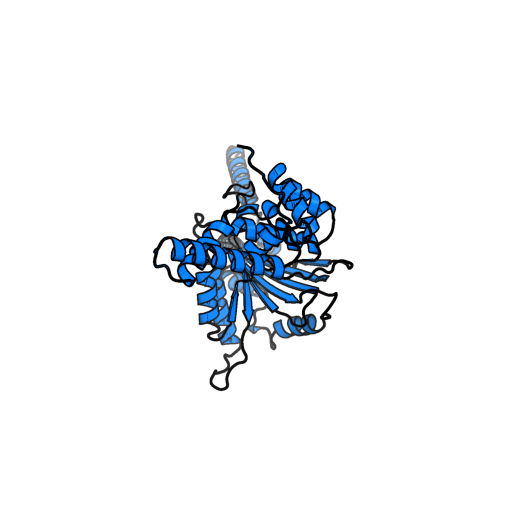-17.611 2.250 30.367 1.00 92.94 374 VAL A CA 1
ATOM 2993 C C . VAL A 1 374 ? -16.089 2.351 30.295 1.00 92.94 374 VAL A C 1
ATOM 2995 O O . VAL A 1 374 ? -15.582 3.205 29.568 1.00 92.94 374 VAL A O 1
ATOM 2998 N N . GLU A 1 375 ? -15.363 1.483 30.997 1.00 94.12 375 GLU A N 1
ATOM 2999 C CA . GLU A 1 375 ? -13.897 1.498 31.009 1.00 94.12 375 GLU A CA 1
ATOM 3000 C C . GLU A 1 375 ? -13.310 1.163 29.634 1.00 94.12 375 GLU A C 1
ATOM 3002 O O . GLU A 1 375 ? -12.455 1.886 29.125 1.00 94.12 375 GLU A O 1
ATOM 3007 N N . ASN A 1 376 ? -13.858 0.153 28.958 1.00 93.12 376 ASN A N 1
ATOM 3008 C CA . ASN A 1 376 ? -13.457 -0.205 27.599 1.00 93.12 376 ASN A CA 1
ATOM 3009 C C . ASN A 1 376 ? -13.675 0.948 26.604 1.00 93.12 376 ASN A C 1
ATOM 3011 O O . ASN A 1 376 ? -12.824 1.213 25.754 1.00 93.12 376 ASN A O 1
ATOM 3015 N N . ILE A 1 377 ? -14.804 1.660 26.698 1.00 93.88 377 ILE A N 1
ATOM 3016 C CA . ILE A 1 377 ? -15.084 2.807 25.821 1.00 93.88 377 ILE A CA 1
ATOM 3017 C C . ILE A 1 377 ? -14.141 3.972 26.144 1.00 93.88 377 ILE A C 1
ATOM 3019 O O . ILE A 1 377 ? -13.632 4.603 25.217 1.00 93.88 377 ILE A O 1
ATOM 3023 N N . LYS A 1 378 ? -13.860 4.237 27.429 1.00 94.69 378 LYS A N 1
ATOM 3024 C CA . LYS A 1 378 ? -12.863 5.237 27.846 1.00 94.69 378 LYS A CA 1
ATOM 3025 C C . LYS A 1 378 ? -11.482 4.920 27.276 1.00 94.69 378 LYS A C 1
ATOM 3027 O O . LYS A 1 378 ? -10.859 5.812 26.707 1.00 94.69 378 LYS A O 1
ATOM 3032 N N . GLN A 1 379 ? -11.050 3.662 27.354 1.00 92.75 379 GLN A N 1
ATOM 3033 C CA . GLN A 1 379 ? -9.796 3.202 26.759 1.00 92.75 379 GLN A CA 1
ATOM 3034 C C . GLN A 1 379 ? -9.792 3.380 25.232 1.00 92.75 379 GLN A C 1
ATOM 3036 O O . GLN A 1 379 ? -8.802 3.819 24.655 1.00 92.75 379 GLN A O 1
ATOM 3041 N N . LYS A 1 380 ? -10.902 3.081 24.542 1.00 93.00 380 LYS A N 1
ATOM 3042 C CA . LYS A 1 380 ? -10.993 3.267 23.084 1.00 93.00 380 LYS A CA 1
ATOM 3043 C C . LYS A 1 380 ? -10.825 4.731 22.670 1.00 93.00 380 LYS A C 1
ATOM 3045 O O . LYS A 1 380 ? -10.192 4.989 21.649 1.00 93.00 380 LYS A O 1
ATOM 3050 N N . ILE A 1 381 ? -11.416 5.669 23.415 1.00 93.31 381 ILE A N 1
ATOM 3051 C CA . ILE A 1 381 ? -11.353 7.106 23.096 1.00 93.31 381 ILE A CA 1
ATOM 3052 C C . ILE A 1 381 ? -10.112 7.801 23.669 1.00 93.31 381 ILE A C 1
ATOM 3054 O O . ILE A 1 381 ? -9.844 8.935 23.293 1.00 93.31 381 ILE A O 1
ATOM 3058 N N . SER A 1 382 ? -9.335 7.158 24.548 1.00 91.25 382 SER A N 1
ATOM 3059 C CA . SER A 1 382 ? -8.090 7.743 25.068 1.00 91.25 382 SER A CA 1
ATOM 3060 C C . SER A 1 382 ? -6.958 7.773 24.037 1.00 91.25 382 SER A C 1
ATOM 3062 O O . SER A 1 382 ? -5.932 8.402 24.284 1.00 91.25 382 SER A O 1
ATOM 3064 N N . ALA A 1 383 ? -7.132 7.101 22.897 1.00 87.56 383 ALA A N 1
ATOM 3065 C CA . ALA A 1 383 ? -6.187 7.068 21.788 1.00 87.56 383 ALA A CA 1
ATOM 3066 C C . ALA A 1 383 ? -6.828 7.600 20.488 1.00 87.56 383 ALA A C 1
ATOM 3068 O O . ALA A 1 383 ? -8.052 7.533 20.328 1.00 87.56 383 ALA A O 1
ATOM 3069 N N . PRO A 1 384 ? -6.023 8.099 19.527 1.00 87.06 384 PRO A N 1
ATOM 3070 C CA . PRO A 1 384 ? -6.519 8.489 18.213 1.00 87.06 384 PRO A CA 1
ATOM 3071 C C . PRO A 1 384 ? -7.256 7.343 17.513 1.00 87.06 384 PRO A C 1
ATOM 3073 O O . PRO A 1 384 ? -6.769 6.214 17.442 1.00 87.06 384 PRO A O 1
ATOM 3076 N N . ILE A 1 385 ? -8.430 7.640 16.958 1.00 90.12 385 ILE A N 1
ATOM 3077 C CA . ILE A 1 385 ? -9.218 6.662 16.206 1.00 90.12 385 ILE A CA 1
ATOM 3078 C C . ILE A 1 385 ? -8.897 6.810 14.725 1.00 90.12 385 ILE A C 1
ATOM 3080 O O . ILE A 1 385 ? -8.966 7.901 14.159 1.00 90.12 385 ILE A O 1
ATOM 3084 N N . ILE A 1 386 ? -8.578 5.687 14.097 1.00 90.56 386 ILE A N 1
ATOM 3085 C CA . ILE A 1 386 ? -8.201 5.611 12.690 1.00 90.56 386 ILE A CA 1
ATOM 3086 C C . ILE A 1 386 ? -9.156 4.682 11.950 1.00 90.56 386 ILE A C 1
ATOM 3088 O O . ILE A 1 386 ? -9.776 3.798 12.548 1.00 90.56 386 ILE A O 1
ATOM 3092 N N . ASN A 1 387 ? -9.257 4.874 10.642 1.00 92.06 387 ASN A N 1
ATOM 3093 C CA . ASN A 1 387 ? -9.870 3.894 9.765 1.00 92.06 387 ASN A CA 1
ATOM 3094 C C . ASN A 1 387 ? -8.784 2.888 9.384 1.00 92.06 387 ASN A C 1
ATOM 3096 O O . ASN A 1 387 ? -7.751 3.274 8.833 1.00 92.06 387 ASN A O 1
ATOM 3100 N N . ALA A 1 388 ? -9.033 1.615 9.671 1.00 93.94 388 ALA A N 1
ATOM 3101 C CA . ALA A 1 388 ? -8.170 0.518 9.268 1.00 93.94 388 ALA A CA 1
ATOM 3102 C C . ALA A 1 388 ? -8.990 -0.527 8.505 1.00 93.94 388 ALA A C 1
ATOM 3104 O O . ALA A 1 388 ? -10.080 -0.896 8.945 1.00 93.94 388 ALA A O 1
ATOM 3105 N N . GLY A 1 389 ? -8.476 -0.986 7.368 1.00 95.75 389 GLY A N 1
ATOM 3106 C CA . GLY A 1 389 ? -9.023 -2.117 6.621 1.00 95.75 389 GLY A CA 1
ATOM 3107 C C . GLY A 1 389 ? -7.980 -3.220 6.529 1.00 95.75 389 GLY A C 1
ATOM 3108 O O . GLY A 1 389 ? -6.824 -2.918 6.264 1.00 95.75 389 GLY A O 1
ATOM 3109 N N . ILE A 1 390 ? -8.378 -4.474 6.741 1.00 96.19 390 ILE A N 1
ATOM 3110 C CA . ILE A 1 390 ? -7.495 -5.632 6.555 1.00 96.19 390 ILE A CA 1
ATOM 3111 C C . ILE A 1 390 ? -8.065 -6.475 5.426 1.00 96.19 390 ILE A C 1
ATOM 3113 O O . ILE A 1 390 ? -9.250 -6.828 5.452 1.00 96.19 390 ILE A O 1
ATOM 3117 N N . ARG A 1 391 ? -7.225 -6.773 4.442 1.00 96.12 391 ARG A N 1
ATOM 3118 C CA . ARG A 1 391 ? -7.550 -7.592 3.278 1.00 96.12 391 ARG A CA 1
ATOM 3119 C C . ARG A 1 391 ? -6.576 -8.756 3.216 1.00 96.12 391 ARG A C 1
ATOM 3121 O O . ARG A 1 391 ? -5.404 -8.586 3.532 1.00 96.12 391 ARG A O 1
ATOM 3128 N N . LEU A 1 392 ? -7.079 -9.914 2.824 1.00 95.25 392 LEU A N 1
ATOM 3129 C CA . LEU A 1 392 ? -6.289 -11.103 2.546 1.00 95.25 392 LEU A CA 1
ATOM 3130 C C . LEU A 1 392 ? -6.681 -11.592 1.159 1.00 95.25 392 LEU A C 1
ATOM 3132 O O . LEU A 1 392 ? -7.871 -11.789 0.903 1.00 95.25 392 LEU A O 1
ATOM 3136 N N . ILE A 1 393 ? -5.696 -11.776 0.294 1.00 94.44 393 ILE A N 1
ATOM 3137 C CA . ILE A 1 393 ? -5.865 -12.315 -1.052 1.00 94.44 393 ILE A CA 1
ATOM 3138 C C . ILE A 1 393 ? -4.909 -13.497 -1.191 1.00 94.44 393 ILE A C 1
ATOM 3140 O O . ILE A 1 393 ? -3.800 -13.446 -0.665 1.00 94.44 393 ILE A O 1
ATOM 3144 N N . ALA A 1 394 ? -5.359 -14.559 -1.846 1.00 92.94 394 ALA A N 1
ATOM 3145 C CA . ALA A 1 394 ? -4.543 -15.711 -2.207 1.00 92.94 394 ALA A CA 1
ATOM 3146 C C . ALA A 1 394 ? -4.937 -16.191 -3.606 1.00 92.94 394 ALA A C 1
ATOM 3148 O O . ALA A 1 394 ? -6.099 -16.025 -3.991 1.00 92.94 394 ALA A O 1
ATOM 3149 N N . ALA A 1 395 ? -3.996 -16.759 -4.351 1.00 90.00 395 ALA A N 1
ATOM 3150 C CA . ALA A 1 395 ? -4.202 -17.211 -5.722 1.00 90.00 395 ALA A CA 1
ATOM 3151 C C . ALA A 1 395 ? -3.422 -18.484 -6.042 1.00 90.00 395 ALA A C 1
ATOM 3153 O O . ALA A 1 395 ? -2.347 -18.687 -5.430 1.00 90.00 395 ALA A O 1
#

pLDDT: mean 78.84, std 14.63, range [30.7, 96.81]

Sequence (395 aa):
METRQTAREKFKTPEEELDFLRAEVGRRERELKENNVESSREQIAQEEVKRYRETPAEAVLHESHHLPEAEAEGLALGLSPEPHDRQMMELIQIIRAKGIKNAMTVVARLRNPHLDDDFEKFLVQLVKAGFDIGLGRKNSLFRALQMTLYEVTLPEATKEDKPKTLKELLSSMEQFYAGMLSATDEKLAGPNYFTLELAVENQGSEFIFYAAVPDSKKNLFEKQILSIFHNAKIAERKNDYNIFNDTGAAVGSTATLRHNPIFPLKTYEQFDHDPLNVILNSFSKINETGEGAAVQIIFSPAGETYHKRYKHALDQIVKGEKISKATDIPGTVGEHLWKFTREAAKELLGSSKKKEKEEEKKIKEPPKIDETAVENIKQKISAPIINAGIRLIAA

Secondary structure (DSSP, 8-state):
-------PPPB-SHHHHHHHHHHHHHHHHHHHHHTT----HHHHHHHHHHHHHTS-HHHHB-GGGPPPHHHHHHHHHTPPP-TTHHHHHHHHHHHHHH-HHHHHHHHHHH--HHHHHHHHHHHHHHHHTT---S--TT-HHHHHT-EEEEEEE-PPPPTTSPPPPHHHHHHHHHHHHHHHTSPPPTTSSS-S-EEEEEEE-TB-SS-EEEEEEEGGGHHHHHHHHHHH-TT-EEEEESS------SSS--EEEE---SS-TTSPPPPGGG-SS-THHHHHHHHTTS-TBT--EEEEEEEEE-TTHHHHHHHHHHHHHHTT--HHHHS-PPPHHHHHHHHHHHHHHHHHHTTS------------------HHHHHHHHHHHTS--EEEEEEEEE-